Protein AF-A3P2U4-F1 (afdb_monomer_lite)

Radius of gyration: 38.47 Å; chains: 1; bounding box: 101×110×102 Å

Organism: Burkholderia pseudomallei (strain 1106a) (NCBI:txid357348)

Secondary structure (DSSP, 8-state):
----HHHHHHHHHHHHHHHHHTT--HHHHHHHHHHHHHHHT-SS-HHHHHHTT--STTSTT--HHHHHHHHHHHHHSS-HHHHHHHHTS-HHHHHHTTSTT--HHHHHHHHHHH---SHHHHHHHHHTT-STTSTT--HHHHHHHHHHHHHHHHHHH--EEHHHHHHHHHHHHHHHHTSBTEEEEEE-HHHHTT-SEESSEEEEEEES-HHHHHHHHHT-TTEEEEEE--TTEEEEEETTS-EEEEEEE-GGGHHHHHHHHH--HHHHHHHHHHHHTTTEEEETTEEEETTEEEE-SSHHHHHHHTT-PPPPGGG-SSSSHHHHHHHT----B--TTT--EES-B--TTTT-SS-HHHHHHHHHHTT-SEE-B-PBBS-SS-TTPBPHHHHHHHHHHHHHHHTT-TT-B--B--EEEB-TTS-BSS-HHHHTT-S--EEE--S-TTS-HHHHHHHHHHHHTSTT--EE-STT--BTTTBPPP---HHHHHHHHHHHT-EEEEE--TTT-BS-HHHHHHHHHHT--EEEE--BSSTTGGGTHHHHHHHHTTTT-BTTTTHHHHHHHHHHHHH-SS--------------------------------------------------------------------------------------------------------------------------------------------HHHHHHHHHHHHHHHHHHHHHHTT--

InterPro domains:
  IPR002008 DNA polymerase family X, beta-like [PR00870] (61-78)
  IPR002008 DNA polymerase family X, beta-like [PR00870] (187-206)
  IPR002054 DNA-directed DNA polymerase X [SM00483] (3-317)
  IPR002054 DNA-directed DNA polymerase X [cd00141] (6-316)
  IPR003141 Polymerase/histidinol phosphatase, N-terminal [SM00481] (341-420)
  IPR003583 Helix-hairpin-helix DNA-binding motif, class 1 [SM00278] (54-73)
  IPR003583 Helix-hairpin-helix DNA-binding motif, class 1 [SM00278] (94-113)
  IPR003583 Helix-hairpin-helix DNA-binding motif, class 1 [SM00278] (129-148)
  IPR010996 Crossover junction endonuclease MUS81-like, HHH domain [PF14716] (4-79)
  IPR016195 Polymerase/histidinol phosphatase-like [SSF89550] (340-549)
  IPR027421 DNA polymerase lambda lyase domain superfamily [G3DSA:1.10.150.110] (2-87)
  IPR027421 DNA polymerase lambda lyase domain superfamily [SSF47802] (2-81)
  IPR029398 DNA polymerase beta, thumb domain [PF14791] (257-317)
  IPR037160 DNA polymerase, thumb domain superfamily [G3DSA:3.30.210.10] (264-328)
  IPR043519 Nucleotidyltransferase superfamily [G3DSA:3.30.460.10] (159-263)
  IPR043519 Nucleotidyltransferase superfamily [SSF81301] (160-317)
  IPR047967 PolX, PHP domain [cd07436] (335-549)
  IPR050243 Probable phosphatase PHP [PTHR36928] (9-551)
  IPR060101 SAM-like helix-hairpin-helix tandem [PF14520] (95-149)

Structure (mmCIF, N/CA/C/O backbone):
data_AF-A3P2U4-F1
#
_entry.id   AF-A3P2U4-F1
#
loop_
_atom_site.group_PDB
_atom_site.id
_atom_site.type_symbol
_atom_site.label_atom_id
_atom_site.label_alt_id
_atom_site.label_comp_id
_atom_site.label_asym_id
_atom_site.label_entity_id
_atom_site.label_seq_id
_atom_site.pdbx_PDB_ins_code
_atom_site.Cartn_x
_atom_site.Cartn_y
_atom_site.Cartn_z
_atom_site.occupancy
_atom_site.B_iso_or_equiv
_atom_site.auth_seq_id
_atom_site.auth_comp_id
_atom_site.auth_asym_id
_atom_site.auth_atom_id
_atom_site.pdbx_PDB_model_num
ATOM 1 N N . MET A 1 1 ? -26.777 3.943 27.561 1.00 44.91 1 MET A N 1
ATOM 2 C CA . MET A 1 1 ? -26.097 5.259 27.546 1.00 44.91 1 MET A CA 1
ATOM 3 C C . MET A 1 1 ? -27.103 6.303 28.001 1.00 44.91 1 MET A C 1
ATOM 5 O O . MET A 1 1 ? -28.281 6.079 27.733 1.00 44.91 1 MET A O 1
ATOM 9 N N . PRO A 1 2 ? -26.697 7.392 28.675 1.00 57.34 2 PRO A N 1
ATOM 10 C CA . PRO A 1 2 ? -27.562 8.563 28.804 1.00 57.34 2 PRO A CA 1
ATOM 11 C C . PRO A 1 2 ? -27.888 9.107 27.405 1.00 57.34 2 PRO A C 1
ATOM 13 O O . PRO A 1 2 ? -27.057 9.013 26.499 1.00 57.34 2 PRO A O 1
ATOM 16 N N . ILE A 1 3 ? -29.100 9.629 27.227 1.00 73.00 3 ILE A N 1
ATOM 17 C CA . ILE A 1 3 ? -29.569 10.219 25.971 1.00 73.00 3 ILE A CA 1
ATOM 18 C C . ILE A 1 3 ? -30.228 11.560 26.295 1.00 73.00 3 ILE A C 1
ATOM 20 O O . ILE A 1 3 ? -30.970 11.668 27.272 1.00 73.00 3 ILE A O 1
ATOM 24 N N . HIS A 1 4 ? -29.927 12.581 25.503 1.00 82.31 4 HIS A N 1
ATOM 25 C CA . HIS A 1 4 ? -30.213 13.974 25.827 1.00 82.31 4 HIS A CA 1
ATOM 26 C C . HIS A 1 4 ? -31.347 14.523 24.958 1.00 82.31 4 HIS A C 1
ATOM 28 O O . HIS A 1 4 ? -31.702 13.968 23.916 1.00 82.31 4 HIS A O 1
ATOM 34 N N . ASN A 1 5 ? -31.876 15.690 25.331 1.00 80.81 5 ASN A N 1
ATOM 35 C CA . ASN A 1 5 ? -32.897 16.389 24.542 1.00 80.81 5 ASN A CA 1
ATOM 36 C C . ASN A 1 5 ? -32.447 16.654 23.091 1.00 80.81 5 ASN A C 1
ATOM 38 O O . ASN A 1 5 ? -33.261 16.563 22.175 1.00 80.81 5 ASN A O 1
ATOM 42 N N . ALA A 1 6 ? -31.153 16.896 22.855 1.00 77.44 6 ALA A N 1
ATOM 43 C CA . ALA A 1 6 ? -30.597 17.030 21.507 1.00 77.44 6 ALA A CA 1
ATOM 44 C C . ALA A 1 6 ? -30.759 15.748 20.662 1.00 77.44 6 ALA A C 1
ATOM 46 O O . ALA A 1 6 ? -31.138 15.832 19.494 1.00 77.44 6 ALA A O 1
ATOM 47 N N . ASP A 1 7 ? -30.553 14.571 21.260 1.00 80.75 7 ASP A N 1
ATOM 48 C CA . ASP A 1 7 ? -30.656 13.271 20.585 1.00 80.75 7 ASP A CA 1
ATOM 49 C C . ASP A 1 7 ? -32.118 12.958 20.216 1.00 80.75 7 ASP A C 1
ATOM 51 O O . ASP A 1 7 ? -32.428 12.611 19.072 1.00 80.75 7 ASP A O 1
ATOM 55 N N . PHE A 1 8 ? -33.047 13.179 21.156 1.00 85.31 8 PHE A N 1
ATOM 56 C CA . PHE A 1 8 ? -34.491 13.079 20.905 1.00 85.31 8 PHE A CA 1
ATOM 57 C C . PHE A 1 8 ? -34.956 14.045 19.800 1.00 85.31 8 PHE A C 1
ATOM 59 O O . PHE A 1 8 ? -35.723 13.656 18.913 1.00 85.31 8 PHE A O 1
ATOM 66 N N . ALA A 1 9 ? -34.485 15.298 19.830 1.00 83.25 9 ALA A N 1
ATOM 67 C CA . ALA A 1 9 ? -34.811 16.303 18.822 1.00 83.25 9 ALA A CA 1
ATOM 68 C C . ALA A 1 9 ? -34.273 15.921 17.435 1.00 83.25 9 ALA A C 1
ATOM 70 O O . ALA A 1 9 ? -35.004 16.056 16.453 1.00 83.25 9 ALA A O 1
ATOM 71 N N . ALA A 1 10 ? -33.045 15.399 17.348 1.00 81.69 10 ALA A N 1
ATOM 72 C CA . ALA A 1 10 ? -32.443 14.947 16.096 1.00 81.69 10 ALA A CA 1
ATOM 73 C C . ALA A 1 10 ? -33.241 13.797 15.457 1.00 81.69 10 ALA A C 1
ATOM 75 O O . ALA A 1 10 ? -33.581 13.870 14.274 1.00 81.69 10 ALA A O 1
ATOM 76 N N . VAL A 1 11 ? -33.629 12.784 16.243 1.00 86.44 11 VAL A N 1
ATOM 77 C CA . VAL A 1 11 ? -34.464 11.668 15.759 1.00 86.44 11 VAL A CA 1
ATOM 78 C C . VAL A 1 11 ? -35.820 12.167 15.243 1.00 86.44 11 VAL A C 1
ATOM 80 O O . VAL A 1 11 ? -36.269 11.747 14.176 1.00 86.44 11 VAL A O 1
ATOM 83 N N . PHE A 1 12 ? -36.484 13.082 15.957 1.00 92.00 12 PHE A N 1
ATOM 84 C CA . PHE A 1 12 ? -37.778 13.622 15.521 1.00 92.00 12 PHE A CA 1
ATOM 85 C C . PHE A 1 12 ? -37.670 14.579 14.322 1.00 92.00 12 PHE A C 1
ATOM 87 O O . PHE A 1 12 ? -38.574 14.588 13.484 1.00 92.00 12 PHE A O 1
ATOM 94 N N . ALA A 1 13 ? -36.578 15.337 14.195 1.00 86.06 13 ALA A N 1
ATOM 95 C CA . ALA A 1 13 ? -36.306 16.161 13.020 1.00 86.06 13 ALA A CA 1
ATOM 96 C C . ALA A 1 13 ? -36.114 15.290 11.767 1.00 86.06 13 ALA A C 1
ATOM 98 O O . ALA A 1 13 ? -36.787 15.512 10.761 1.00 86.06 13 ALA A O 1
ATOM 99 N N . GLU A 1 14 ? -35.293 14.239 11.858 1.00 86.81 14 GLU A N 1
ATOM 100 C CA . GLU A 1 14 ? -35.061 13.310 10.749 1.00 86.81 14 GLU A CA 1
ATOM 101 C C . GLU A 1 14 ? -36.350 12.586 10.327 1.00 86.81 14 GLU A C 1
ATOM 103 O O . GLU A 1 14 ? -36.652 12.516 9.138 1.00 86.81 14 GLU A O 1
ATOM 108 N N . ILE A 1 15 ? -37.170 12.113 11.276 1.00 91.00 15 ILE A N 1
ATOM 109 C CA . ILE A 1 15 ? -38.484 11.521 10.962 1.00 91.00 15 ILE A CA 1
ATOM 110 C C . ILE A 1 15 ? -39.357 12.508 10.177 1.00 91.00 15 ILE A C 1
ATOM 112 O O . ILE A 1 15 ? -40.038 12.104 9.234 1.00 91.00 15 ILE A O 1
ATOM 116 N N . ALA A 1 16 ? -39.347 13.794 10.536 1.00 89.00 16 ALA A N 1
ATOM 117 C CA . ALA A 1 16 ? -40.123 14.801 9.823 1.00 89.00 16 ALA A CA 1
ATOM 118 C C . ALA A 1 16 ? -39.610 15.045 8.394 1.00 89.00 16 ALA A C 1
ATOM 120 O O . ALA A 1 16 ? -40.418 15.210 7.479 1.00 89.00 16 ALA A O 1
ATOM 121 N N . ASP A 1 17 ? -38.292 15.037 8.200 1.00 86.06 17 ASP A N 1
ATOM 122 C CA . ASP A 1 17 ? -37.653 15.229 6.897 1.00 86.06 17 ASP A CA 1
ATOM 123 C C . ASP A 1 17 ? -37.867 14.020 5.971 1.00 86.06 17 ASP A C 1
ATOM 125 O O . ASP A 1 17 ? -38.265 14.197 4.818 1.00 86.06 17 ASP A O 1
ATOM 129 N N . LEU A 1 18 ? -37.727 12.791 6.482 1.00 88.81 18 LEU A N 1
ATOM 130 C CA . LEU A 1 18 ? -38.033 11.556 5.744 1.00 88.81 18 LEU A CA 1
ATOM 131 C C . LEU A 1 18 ? -39.522 11.490 5.344 1.00 88.81 18 LEU A C 1
ATOM 133 O O . LEU A 1 18 ? -39.847 11.130 4.211 1.00 88.81 18 LEU A O 1
ATOM 137 N N . LEU A 1 19 ? -40.435 11.894 6.239 1.00 89.62 19 LEU A N 1
ATOM 138 C CA . LEU A 1 19 ? -41.869 12.005 5.936 1.00 89.62 19 LEU A CA 1
ATOM 139 C C . LEU A 1 19 ? -42.169 13.092 4.888 1.00 89.62 19 LEU A C 1
ATOM 141 O O . LEU A 1 19 ? -43.082 12.916 4.081 1.00 89.62 19 LEU A O 1
ATOM 145 N N . GLU A 1 20 ? -41.428 14.204 4.872 1.00 88.38 20 GLU A N 1
ATOM 146 C CA . GLU A 1 20 ? -41.602 15.257 3.863 1.00 88.38 20 GLU A CA 1
ATOM 147 C C . GLU A 1 20 ? -41.065 14.830 2.482 1.00 88.38 20 GLU A C 1
ATOM 149 O O . GLU A 1 20 ? -41.707 15.139 1.473 1.00 88.38 20 GLU A O 1
ATOM 154 N N . ILE A 1 21 ? -39.978 14.041 2.424 1.00 85.31 21 ILE A N 1
ATOM 155 C CA . ILE A 1 21 ? -39.506 13.392 1.184 1.00 85.31 21 ILE A CA 1
ATOM 156 C C . ILE A 1 21 ? -40.556 12.413 0.645 1.00 85.31 21 ILE A C 1
ATOM 158 O O . ILE A 1 21 ? -40.897 12.481 -0.532 1.00 85.31 21 ILE A O 1
ATOM 162 N N . GLN A 1 22 ? -41.145 11.565 1.494 1.00 84.94 22 GLN A N 1
ATOM 163 C CA . GLN A 1 22 ? -42.222 10.649 1.084 1.00 84.94 22 GLN A CA 1
ATOM 164 C C . GLN A 1 22 ? -43.536 11.355 0.690 1.00 84.94 22 GLN A C 1
ATOM 166 O O . GLN A 1 22 ? -44.492 10.694 0.287 1.00 84.94 22 GLN A O 1
ATOM 171 N N . GLY A 1 23 ? -43.635 12.683 0.832 1.00 83.94 23 GLY A N 1
ATOM 172 C CA . GLY A 1 23 ? -44.876 13.415 0.574 1.00 83.94 23 GLY A CA 1
ATOM 173 C C . GLY A 1 23 ? -46.006 13.072 1.548 1.00 83.94 23 GLY A C 1
ATOM 174 O O . GLY A 1 23 ? -47.178 13.232 1.206 1.00 83.94 23 GLY A O 1
ATOM 175 N N . ALA A 1 24 ? -45.667 12.592 2.747 1.00 87.56 24 ALA A N 1
ATOM 176 C CA . ALA A 1 24 ? -46.636 12.206 3.760 1.00 87.56 24 ALA A CA 1
ATOM 177 C C . ALA A 1 24 ? -47.455 13.408 4.269 1.00 87.56 24 ALA A C 1
ATOM 179 O O . ALA A 1 24 ? -47.116 14.574 4.064 1.00 87.56 24 ALA A O 1
ATOM 180 N N . ASN A 1 25 ? -48.552 13.110 4.972 1.00 89.25 25 ASN A N 1
ATOM 181 C CA . ASN A 1 25 ? -49.531 14.104 5.414 1.00 89.25 25 ASN A CA 1
ATOM 182 C C . ASN A 1 25 ? -48.871 15.334 6.104 1.00 89.25 25 ASN A C 1
ATOM 184 O O . ASN A 1 25 ? -48.217 15.169 7.142 1.00 89.25 25 ASN A O 1
ATOM 188 N N . PRO A 1 26 ? -49.089 16.575 5.610 1.00 87.75 26 PRO A N 1
ATOM 189 C CA . PRO A 1 26 ? -48.440 17.776 6.145 1.00 87.75 26 PRO A CA 1
ATOM 190 C C . PRO A 1 26 ? -48.719 18.079 7.623 1.00 87.75 26 PRO A C 1
ATOM 192 O O . PRO A 1 26 ? -47.929 18.768 8.267 1.00 87.75 26 PRO A O 1
ATOM 195 N N . PHE A 1 27 ? -49.827 17.603 8.199 1.00 88.81 27 PHE A N 1
ATOM 196 C CA . PHE A 1 27 ? -50.072 17.717 9.641 1.00 88.81 27 PHE A CA 1
ATOM 197 C C . PHE A 1 27 ? -49.135 16.800 10.441 1.00 88.81 27 PHE A C 1
ATOM 199 O O . PHE A 1 27 ? -48.586 17.238 11.449 1.00 88.81 27 PHE A O 1
ATOM 206 N N . ARG A 1 28 ? -48.855 15.585 9.948 1.00 89.38 28 ARG A N 1
ATOM 207 C CA . ARG A 1 28 ? -47.898 14.651 10.565 1.00 89.38 28 ARG A CA 1
ATOM 208 C C . ARG A 1 28 ? -46.463 15.184 10.483 1.00 89.38 28 ARG A C 1
ATOM 210 O O . ARG A 1 28 ? -45.780 15.203 11.499 1.00 89.38 28 ARG A O 1
ATOM 217 N N . VAL A 1 29 ? -46.037 15.707 9.327 1.00 90.25 29 VAL A N 1
ATOM 218 C CA . VAL A 1 29 ? -44.721 16.371 9.171 1.00 90.25 29 VAL A CA 1
ATOM 219 C C . VAL A 1 29 ? -44.572 17.544 10.152 1.00 90.25 29 VAL A C 1
ATOM 221 O O . VAL A 1 29 ? -43.563 17.655 10.849 1.00 90.25 29 VAL A O 1
ATOM 224 N N . ARG A 1 30 ? -45.599 18.402 10.263 1.00 89.62 30 ARG A N 1
ATOM 225 C CA . ARG A 1 30 ? -45.603 19.531 11.212 1.00 89.62 30 ARG A CA 1
ATOM 226 C C . ARG A 1 30 ? -45.578 19.080 12.673 1.00 89.62 30 ARG A C 1
ATOM 228 O O . ARG A 1 30 ? -44.900 19.729 13.461 1.00 89.62 30 ARG A O 1
ATOM 235 N N . ALA A 1 31 ? -46.248 17.981 13.029 1.00 90.75 31 ALA A N 1
ATOM 236 C CA . ALA A 1 31 ? -46.205 17.429 14.382 1.00 90.75 31 ALA A CA 1
ATOM 237 C C . ALA A 1 31 ? -44.774 17.031 14.786 1.00 90.75 31 ALA A C 1
ATOM 239 O O . ALA A 1 31 ? -44.287 17.517 15.803 1.00 90.75 31 ALA A O 1
ATOM 240 N N . TYR A 1 32 ? -44.062 16.254 13.959 1.00 92.19 32 TYR A N 1
ATOM 241 C CA . TYR A 1 32 ? -42.676 15.861 14.255 1.00 92.19 32 TYR A CA 1
ATOM 242 C C . TYR A 1 32 ? -41.703 17.058 14.257 1.00 92.19 32 TYR A C 1
ATOM 244 O O . TYR A 1 32 ? -40.904 17.171 15.185 1.00 92.19 32 TYR A O 1
ATOM 252 N N . ARG A 1 33 ? -41.814 18.022 13.319 1.00 90.88 33 ARG A N 1
ATOM 253 C CA . ARG A 1 33 ? -40.981 19.250 13.362 1.00 90.88 33 ARG A CA 1
ATOM 254 C C . ARG A 1 33 ? -41.261 20.133 14.582 1.00 90.88 33 ARG A C 1
ATOM 256 O O . ARG A 1 33 ? -40.334 20.737 15.117 1.00 90.88 33 ARG A O 1
ATOM 263 N N . ASN A 1 34 ? -42.515 20.239 15.019 1.00 88.50 34 ASN A N 1
ATOM 264 C CA . ASN A 1 34 ? -42.857 21.008 16.216 1.00 88.50 34 ASN A CA 1
ATOM 265 C C . ASN A 1 34 ? -42.362 20.304 17.480 1.00 88.50 34 ASN A C 1
ATOM 267 O O . ASN A 1 34 ? -41.728 20.956 18.302 1.00 88.50 34 ASN A O 1
ATOM 271 N N . ALA A 1 35 ? -42.552 18.987 17.584 1.00 90.38 35 ALA A N 1
ATOM 272 C CA . ALA A 1 35 ? -42.031 18.186 18.682 1.00 90.38 35 ALA A CA 1
ATOM 273 C C . ALA A 1 35 ? -40.502 18.305 18.796 1.00 90.38 35 ALA A C 1
ATOM 275 O O . ALA A 1 35 ? -40.004 18.635 19.867 1.00 90.38 35 ALA A O 1
ATOM 276 N N . ALA A 1 36 ? -39.764 18.146 17.689 1.00 88.25 36 ALA A N 1
ATOM 277 C CA . ALA A 1 36 ? -38.311 18.327 17.655 1.00 88.25 36 ALA A CA 1
ATOM 278 C C . ALA A 1 36 ? -37.873 19.719 18.149 1.00 88.25 36 ALA A C 1
ATOM 280 O O . ALA A 1 36 ? -36.938 19.823 18.942 1.00 88.25 36 ALA A O 1
ATOM 281 N N . ARG A 1 37 ? -38.577 20.788 17.741 1.00 83.94 37 ARG A N 1
ATOM 282 C CA . ARG A 1 37 ? -38.296 22.157 18.205 1.00 83.94 37 ARG A CA 1
ATOM 283 C C . ARG A 1 37 ? -38.580 22.331 19.698 1.00 83.94 37 ARG A C 1
ATOM 285 O O . ARG A 1 37 ? -37.756 22.911 20.396 1.00 83.94 37 ARG A O 1
ATOM 292 N N . THR A 1 38 ? -39.721 21.838 20.184 1.00 86.25 38 THR A N 1
ATOM 293 C CA . THR A 1 38 ? -40.093 21.948 21.602 1.00 86.25 38 THR A CA 1
ATOM 294 C C . THR A 1 38 ? -39.109 21.187 22.484 1.00 86.25 38 THR A C 1
ATOM 296 O O . THR A 1 38 ? -38.658 21.727 23.484 1.00 86.25 38 THR A O 1
ATOM 299 N N . ILE A 1 39 ? -38.722 19.973 22.080 1.00 87.12 39 ILE A N 1
ATOM 300 C CA . ILE A 1 39 ? -37.726 19.141 22.768 1.00 87.12 39 ILE A CA 1
ATOM 301 C C . ILE A 1 39 ? -36.353 19.826 22.787 1.00 87.12 39 ILE A C 1
ATOM 303 O O . ILE A 1 39 ? -35.752 19.950 23.849 1.00 87.12 39 ILE A O 1
ATOM 307 N N . GLY A 1 40 ? -35.871 20.311 21.637 1.00 79.31 40 GLY A N 1
ATOM 308 C CA . GLY A 1 40 ? -34.565 20.974 21.535 1.00 79.31 40 GLY A CA 1
ATOM 309 C C . GLY A 1 40 ? -34.467 22.289 22.319 1.00 79.31 40 GLY A C 1
ATOM 310 O O . GLY A 1 40 ? -33.373 22.679 22.712 1.00 79.31 40 GLY A O 1
ATOM 311 N N . GLY A 1 41 ? -35.600 22.953 22.577 1.00 73.75 41 GLY A N 1
ATOM 312 C CA . GLY A 1 41 ? -35.694 24.132 23.444 1.00 73.75 41 GLY A CA 1
ATOM 313 C C . GLY A 1 41 ? -36.058 23.837 24.907 1.00 73.75 41 GLY A C 1
ATOM 314 O O . GLY A 1 41 ? -36.237 24.779 25.678 1.00 73.75 41 GLY A O 1
ATOM 315 N N . LEU A 1 42 ? -36.216 22.569 25.308 1.00 82.19 42 LEU A N 1
ATOM 316 C CA . LEU A 1 42 ? -36.685 22.212 26.647 1.00 82.19 42 LEU A CA 1
ATOM 317 C C . LEU A 1 42 ? -35.519 22.128 27.643 1.00 82.19 42 LEU A C 1
ATOM 319 O O . LEU A 1 42 ? -34.679 21.238 27.550 1.00 82.19 42 LEU A O 1
ATOM 323 N N . GLY A 1 43 ? -35.521 22.992 28.661 1.00 70.94 43 GLY A N 1
ATOM 324 C CA . GLY A 1 43 ? -34.542 22.968 29.763 1.00 70.94 43 GLY A CA 1
ATOM 325 C C . GLY A 1 43 ? -34.740 21.854 30.808 1.00 70.94 43 GLY A C 1
ATOM 326 O O . GLY A 1 43 ? -34.009 21.804 31.790 1.00 70.94 43 GLY A O 1
ATOM 327 N N . ARG A 1 44 ? -35.738 20.974 30.632 1.00 78.81 44 ARG A N 1
ATOM 328 C CA . ARG A 1 44 ? -35.981 19.779 31.462 1.00 78.81 44 ARG A CA 1
ATOM 329 C C . ARG A 1 44 ? -35.502 18.539 30.712 1.00 78.81 44 ARG A C 1
ATOM 331 O O . ARG A 1 44 ? -35.990 18.286 29.614 1.00 78.81 44 ARG A O 1
ATOM 338 N N . ASP A 1 45 ? -34.611 17.757 31.311 1.00 82.44 45 ASP A N 1
ATOM 339 C CA . ASP A 1 45 ? -34.108 16.503 30.737 1.00 82.44 45 ASP A CA 1
ATOM 340 C C . ASP A 1 45 ? -35.235 15.457 30.586 1.00 82.44 45 ASP A C 1
ATOM 342 O O . ASP A 1 45 ? -35.870 15.051 31.563 1.00 82.44 45 ASP A O 1
ATOM 346 N N . ILE A 1 46 ? -35.501 15.030 29.348 1.00 85.19 46 ILE A N 1
ATOM 347 C CA . ILE A 1 46 ? -36.540 14.044 29.018 1.00 85.19 46 ILE A CA 1
ATOM 348 C C . ILE A 1 46 ? -36.096 12.616 29.355 1.00 85.19 46 ILE A C 1
ATOM 350 O O . ILE A 1 46 ? -36.929 11.811 29.774 1.00 85.19 46 ILE A O 1
ATOM 354 N N . GLY A 1 47 ? -34.806 12.297 29.229 1.00 83.00 47 GLY A N 1
ATOM 355 C CA . GLY A 1 47 ? -34.254 10.998 29.612 1.00 83.00 47 GLY A CA 1
ATOM 356 C C . GLY A 1 47 ? -34.413 10.754 31.113 1.00 83.00 47 GLY A C 1
ATOM 357 O O . GLY A 1 47 ? -34.906 9.700 31.518 1.00 83.00 47 GLY A O 1
ATOM 358 N N . ALA A 1 48 ? -34.116 11.766 31.931 1.00 82.44 48 ALA A N 1
ATOM 359 C CA . ALA A 1 48 ? -34.330 11.743 33.377 1.00 82.44 48 ALA A CA 1
ATOM 360 C C . ALA A 1 48 ? -35.821 11.630 33.753 1.00 82.44 48 ALA A C 1
ATOM 362 O O . ALA A 1 48 ? -36.167 10.868 34.657 1.00 82.44 48 ALA A O 1
ATOM 363 N N . LEU A 1 49 ? -36.723 12.333 33.052 1.00 84.44 49 LEU A N 1
ATOM 364 C CA . LEU A 1 49 ? -38.172 12.213 33.281 1.00 84.44 49 LEU A CA 1
ATOM 365 C C . LEU A 1 49 ? -38.697 10.805 32.956 1.00 84.44 49 LEU A C 1
ATOM 367 O O . LEU A 1 49 ? -39.493 10.267 33.728 1.00 84.44 49 LEU A O 1
ATOM 371 N N . ILE A 1 50 ? -38.227 10.198 31.859 1.00 86.38 50 ILE A N 1
ATOM 372 C CA . ILE A 1 50 ? -38.576 8.824 31.466 1.00 86.38 50 ILE A CA 1
ATOM 373 C C . ILE A 1 50 ? -38.017 7.812 32.475 1.00 86.38 50 ILE A C 1
ATOM 375 O O . ILE A 1 50 ? -38.758 6.937 32.921 1.00 86.38 50 ILE A O 1
ATOM 379 N N . ALA A 1 51 ? -36.751 7.950 32.881 1.00 83.06 51 ALA A N 1
ATOM 380 C CA . ALA A 1 51 ? -36.120 7.079 33.875 1.00 83.06 51 ALA A CA 1
ATOM 381 C C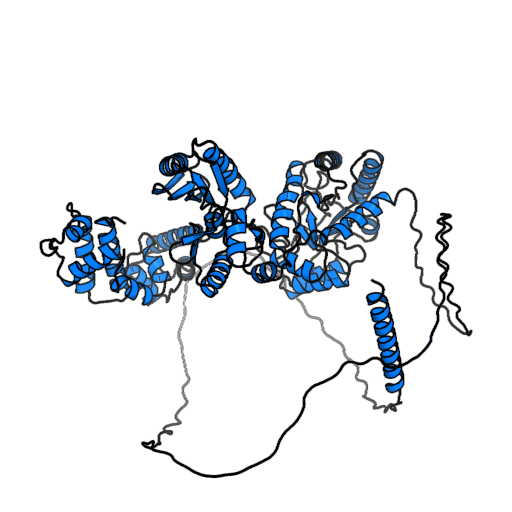 . ALA A 1 51 ? -36.805 7.161 35.253 1.00 83.06 51 ALA A C 1
ATOM 383 O O . ALA A 1 51 ? -36.938 6.150 35.938 1.00 83.06 51 ALA A O 1
ATOM 384 N N . ALA A 1 52 ? -37.303 8.341 35.633 1.00 82.56 52 ALA A N 1
ATOM 385 C CA . ALA A 1 52 ? -38.087 8.557 36.849 1.00 82.56 52 ALA A CA 1
ATOM 386 C C . ALA A 1 52 ? -39.579 8.168 36.717 1.00 82.56 52 ALA A C 1
ATOM 388 O O . ALA A 1 52 ? -40.365 8.484 37.611 1.00 82.56 52 ALA A O 1
ATOM 389 N N . GLY A 1 53 ? -39.997 7.546 35.606 1.00 80.69 53 GLY A N 1
ATOM 390 C CA . GLY A 1 53 ? -41.377 7.098 35.379 1.00 80.69 53 GLY A CA 1
ATOM 391 C C . GLY A 1 53 ? -42.423 8.218 35.291 1.00 80.69 53 GLY A C 1
ATOM 392 O O . GLY A 1 53 ? -43.619 7.948 35.399 1.00 80.69 53 GLY A O 1
ATOM 393 N N . ARG A 1 54 ? -42.004 9.478 35.119 1.00 81.75 54 ARG A N 1
ATOM 394 C CA . ARG A 1 54 ? -42.907 10.640 35.093 1.00 81.75 54 ARG A CA 1
ATOM 395 C C . ARG A 1 54 ? -43.610 10.763 33.741 1.00 81.75 54 ARG A C 1
ATOM 397 O O . ARG A 1 54 ? -43.115 10.282 32.719 1.00 81.75 54 ARG A O 1
ATOM 404 N N . SER A 1 55 ? -44.770 11.425 33.725 1.00 79.12 55 SER A N 1
ATOM 405 C CA . SER A 1 55 ? -45.443 11.688 32.454 1.00 79.12 55 SER A CA 1
ATOM 406 C C . SER A 1 55 ? -44.711 12.741 31.613 1.00 79.12 55 SER A C 1
ATOM 408 O O . SER A 1 55 ? -43.951 13.569 32.120 1.00 79.12 55 SER A O 1
ATOM 410 N N . LEU A 1 56 ? -44.957 12.669 30.306 1.00 84.75 56 LEU A N 1
ATOM 411 C CA . LEU A 1 56 ? -44.503 13.606 29.281 1.00 84.75 56 LEU A CA 1
ATOM 412 C C . LEU A 1 56 ? -45.667 14.442 28.717 1.00 84.75 56 LEU A C 1
ATOM 414 O O . LEU A 1 56 ? -45.426 15.303 27.878 1.00 84.75 56 LEU A O 1
ATOM 418 N N . ASP A 1 57 ? -46.904 14.199 29.169 1.00 76.94 57 ASP A N 1
ATOM 419 C CA . ASP A 1 57 ? -48.119 14.837 28.633 1.00 76.94 57 ASP A CA 1
ATOM 420 C C . ASP A 1 57 ? -48.160 16.356 28.911 1.00 76.94 57 ASP A C 1
ATOM 422 O O . ASP A 1 57 ? -48.773 17.110 28.158 1.00 76.94 57 ASP A O 1
ATOM 426 N N . ASP A 1 58 ? -47.438 16.819 29.941 1.00 78.81 58 ASP A N 1
ATOM 427 C CA . ASP A 1 58 ? -47.239 18.243 30.258 1.00 78.81 58 ASP A CA 1
ATOM 428 C C . ASP A 1 58 ? -46.346 18.978 29.236 1.00 78.81 58 ASP A C 1
ATOM 430 O O . ASP A 1 58 ? -46.219 20.204 29.291 1.00 78.81 58 ASP A O 1
ATOM 434 N N . ILE A 1 59 ? -45.645 18.259 28.346 1.00 83.12 59 ILE A N 1
ATOM 435 C CA . ILE A 1 59 ? -44.714 18.863 27.386 1.00 83.12 59 ILE A CA 1
ATOM 436 C C . ILE A 1 59 ? -45.512 19.346 26.163 1.00 83.12 59 ILE A C 1
ATOM 438 O O . ILE A 1 59 ? -46.097 18.524 25.449 1.00 83.12 59 ILE A O 1
ATOM 442 N N . PRO A 1 60 ? -45.512 20.659 25.844 1.00 79.69 60 PRO A N 1
ATOM 443 C CA . PRO A 1 60 ? -46.274 21.183 24.717 1.00 79.69 60 PRO A CA 1
ATOM 444 C C . PRO A 1 60 ? -45.969 20.437 23.414 1.00 79.69 60 PRO A C 1
ATOM 446 O O . PRO A 1 60 ? -44.832 20.066 23.134 1.00 79.69 60 PRO A O 1
ATOM 449 N N . THR A 1 61 ? -46.987 20.232 22.577 1.00 81.06 61 THR A N 1
ATOM 450 C CA . THR A 1 61 ? -46.908 19.494 21.297 1.00 81.06 61 THR A CA 1
ATOM 451 C C . THR A 1 61 ? -46.586 17.988 21.381 1.00 81.06 61 THR A C 1
ATOM 453 O O . THR A 1 61 ? -46.635 17.325 20.345 1.00 81.06 61 THR A O 1
ATOM 456 N N . ILE A 1 62 ? -46.336 17.411 22.566 1.00 87.88 62 ILE A N 1
ATOM 457 C CA . ILE A 1 62 ? -46.059 15.975 22.747 1.00 87.88 62 ILE A CA 1
ATOM 458 C C . ILE A 1 62 ? -47.330 15.230 23.182 1.00 87.88 62 ILE A C 1
ATOM 460 O O . ILE A 1 62 ? -47.626 15.090 24.361 1.00 87.88 62 ILE A O 1
ATOM 464 N N . GLY A 1 63 ? -48.091 14.717 22.212 1.00 86.25 63 GLY A N 1
ATOM 465 C CA . GLY A 1 63 ? -49.191 13.782 22.489 1.00 86.25 63 GLY A CA 1
ATOM 466 C C . GLY A 1 63 ? -48.705 12.352 22.768 1.00 86.25 63 GLY A C 1
ATOM 467 O O . GLY A 1 63 ? -47.564 12.005 22.457 1.00 86.25 63 GLY A O 1
ATOM 468 N N . ALA A 1 64 ? -49.595 11.487 23.268 1.00 85.00 64 ALA A N 1
ATOM 469 C CA . ALA A 1 64 ? -49.286 10.106 23.669 1.00 85.00 64 ALA A CA 1
ATOM 470 C C . ALA A 1 64 ? -48.515 9.272 22.614 1.00 85.00 64 ALA A C 1
ATOM 472 O O . ALA A 1 64 ? -47.592 8.538 22.965 1.00 85.00 64 ALA A O 1
ATOM 473 N N . ASP A 1 65 ? -48.828 9.426 21.318 1.00 88.00 65 ASP A N 1
ATOM 474 C CA . ASP A 1 65 ? -48.116 8.765 20.205 1.00 88.00 65 ASP A CA 1
ATOM 475 C C . ASP A 1 65 ? -46.626 9.160 20.119 1.00 88.00 65 ASP A C 1
ATOM 477 O O . ASP A 1 65 ? -45.766 8.329 19.805 1.00 88.00 65 ASP A O 1
ATOM 481 N N . LEU A 1 66 ? -46.311 10.423 20.419 1.00 91.69 66 LEU A N 1
ATOM 482 C CA . LEU A 1 66 ? -44.947 10.951 20.448 1.00 91.69 66 LEU A CA 1
ATOM 483 C C . LEU A 1 66 ? -44.256 10.597 21.768 1.00 91.69 66 LEU A C 1
ATOM 485 O O . LEU A 1 66 ? -43.115 10.143 21.743 1.00 91.69 66 LEU A O 1
ATOM 489 N N . ALA A 1 67 ? -44.959 10.697 22.902 1.00 90.69 67 ALA A N 1
ATOM 490 C CA . ALA A 1 67 ? -44.458 10.254 24.204 1.00 90.69 67 ALA A CA 1
ATOM 491 C C . ALA A 1 67 ? -44.067 8.761 24.201 1.00 90.69 67 ALA A C 1
ATOM 493 O O . ALA A 1 67 ? -43.048 8.383 24.777 1.00 90.69 67 ALA A O 1
ATOM 494 N N . GLY A 1 68 ? -44.826 7.906 23.505 1.00 90.44 68 GLY A N 1
ATOM 495 C CA . GLY A 1 68 ? -44.466 6.502 23.280 1.00 90.44 68 GLY A CA 1
ATOM 496 C C . GLY A 1 68 ? -43.145 6.331 22.519 1.00 90.44 68 GLY A C 1
ATOM 497 O O . GLY A 1 68 ? -42.315 5.511 22.906 1.00 90.44 68 GLY A O 1
ATOM 498 N N . LYS A 1 69 ? -42.896 7.151 21.490 1.00 92.88 69 LYS A N 1
ATOM 499 C CA . LYS A 1 69 ? -41.644 7.105 20.712 1.00 92.88 69 LYS A CA 1
ATOM 500 C C . LYS A 1 69 ? -40.455 7.688 21.466 1.00 92.88 69 LYS A C 1
ATOM 502 O O . LYS A 1 69 ? -39.359 7.168 21.315 1.00 92.88 69 LYS A O 1
ATOM 507 N N . LEU A 1 70 ? -40.655 8.696 22.318 1.00 91.06 70 LEU A N 1
ATOM 508 C CA . LEU A 1 70 ? -39.605 9.172 23.226 1.00 91.06 70 LEU A CA 1
ATOM 509 C C . LEU A 1 70 ? -39.163 8.060 24.188 1.00 91.06 70 LEU A C 1
ATOM 511 O O . LEU A 1 70 ? -37.967 7.872 24.384 1.00 91.06 70 LEU A O 1
ATOM 515 N N . ARG A 1 71 ? -40.094 7.246 24.704 1.00 91.12 71 ARG A N 1
ATOM 516 C CA . ARG A 1 71 ? -39.746 6.056 25.502 1.00 91.12 71 ARG A CA 1
ATOM 517 C C . ARG A 1 71 ? -38.970 5.012 24.679 1.00 91.12 71 ARG A C 1
ATOM 519 O O . ARG A 1 71 ? -37.955 4.522 25.158 1.00 91.12 71 ARG A O 1
ATOM 526 N N . GLU A 1 72 ? -39.360 4.737 23.428 1.00 90.56 72 GLU A N 1
ATOM 527 C CA . GLU A 1 72 ? -38.600 3.829 22.539 1.00 90.56 72 GLU A CA 1
ATOM 528 C C . GLU A 1 72 ? -37.167 4.335 22.261 1.00 90.56 72 GLU A C 1
ATOM 530 O O . GLU A 1 72 ? -36.212 3.553 22.296 1.00 90.56 72 GLU A O 1
ATOM 535 N N . ILE A 1 73 ? -36.998 5.646 22.045 1.00 90.25 73 ILE A N 1
ATOM 536 C CA . ILE A 1 73 ? -35.690 6.282 21.809 1.00 90.25 73 ILE A CA 1
ATOM 537 C C . ILE A 1 73 ? -34.825 6.245 23.072 1.00 90.25 73 ILE A C 1
ATOM 539 O O . ILE A 1 73 ? -33.640 5.940 22.972 1.00 90.25 73 ILE A O 1
ATOM 543 N N . ALA A 1 74 ? -35.404 6.467 24.256 1.00 86.94 74 ALA A N 1
ATOM 544 C CA . ALA A 1 74 ? -34.681 6.387 25.526 1.00 86.94 74 ALA A CA 1
ATOM 545 C C . ALA A 1 74 ? -34.086 4.989 25.779 1.00 86.94 74 ALA A C 1
ATOM 547 O O . ALA A 1 74 ? -32.997 4.873 26.335 1.00 86.94 74 ALA A O 1
ATOM 548 N N . THR A 1 75 ? -34.777 3.926 25.349 1.00 83.81 75 THR A N 1
ATOM 549 C CA . THR A 1 75 ? -34.298 2.541 25.493 1.00 83.81 75 THR A CA 1
ATOM 550 C C . THR A 1 75 ? -33.374 2.094 24.356 1.00 83.81 75 THR A C 1
ATOM 552 O O . THR A 1 75 ? -32.451 1.321 24.601 1.00 83.81 75 THR A O 1
ATOM 555 N N . THR A 1 76 ? -33.608 2.533 23.112 1.00 82.44 76 THR A N 1
ATOM 556 C CA . THR A 1 76 ? -32.965 1.939 21.916 1.00 82.44 76 THR A CA 1
ATOM 557 C C . THR A 1 76 ? -32.088 2.886 21.090 1.00 82.44 76 THR A C 1
ATOM 559 O O . THR A 1 76 ? -31.437 2.438 20.148 1.00 82.44 76 THR A O 1
ATOM 562 N N . GLY A 1 77 ? -32.071 4.187 21.398 1.00 80.31 77 GLY A N 1
ATOM 563 C CA . GLY A 1 77 ? -31.376 5.219 20.613 1.00 80.31 77 GLY A CA 1
ATOM 564 C C . GLY A 1 77 ? -32.026 5.554 19.263 1.00 80.31 77 GLY A C 1
ATOM 565 O O . GLY A 1 77 ? -31.463 6.302 18.470 1.00 80.31 77 GLY A O 1
ATOM 566 N N . THR A 1 78 ? -33.198 4.989 18.968 1.00 83.62 78 THR A N 1
ATOM 567 C CA . THR A 1 78 ? -33.915 5.129 17.692 1.00 83.62 78 THR A CA 1
ATOM 568 C C . THR A 1 78 ? -35.408 4.838 17.906 1.00 83.62 78 THR A C 1
ATOM 570 O O . THR A 1 78 ? -35.851 4.639 19.032 1.00 83.62 78 THR A O 1
ATOM 573 N N . CYS A 1 79 ? -36.216 4.802 16.848 1.00 89.44 79 CYS A N 1
ATOM 574 C CA . CYS A 1 79 ? -37.564 4.243 16.928 1.00 89.44 79 CYS A CA 1
ATOM 575 C C . CYS A 1 79 ? -37.908 3.397 15.697 1.00 89.44 79 CYS A C 1
ATOM 577 O O . CYS A 1 79 ? -37.268 3.494 14.643 1.00 89.44 79 CYS A O 1
ATOM 579 N N . ALA A 1 80 ? -38.924 2.542 15.809 1.00 88.75 80 ALA A N 1
ATOM 580 C CA . ALA A 1 80 ? -39.376 1.669 14.729 1.00 88.75 80 ALA A CA 1
ATOM 581 C C . ALA A 1 80 ? -39.753 2.476 13.475 1.00 88.75 80 ALA A C 1
ATOM 583 O O . ALA A 1 80 ? -39.385 2.096 12.366 1.00 88.75 80 ALA A O 1
ATOM 584 N N . LEU A 1 81 ? -40.387 3.642 13.657 1.00 89.56 81 LEU A N 1
ATOM 585 C CA . LEU A 1 81 ? -40.758 4.541 12.563 1.00 89.56 81 LEU A CA 1
ATOM 586 C C . LEU A 1 81 ? -39.533 5.130 11.839 1.00 89.56 81 LEU A C 1
ATOM 588 O O . LEU A 1 81 ? -39.515 5.140 10.614 1.00 89.56 81 LEU A O 1
ATOM 592 N N . GLN A 1 82 ? -38.496 5.578 12.557 1.00 86.62 82 GLN A N 1
ATOM 593 C CA . GLN A 1 82 ? -37.259 6.093 11.946 1.00 86.62 82 GLN A CA 1
ATOM 594 C C . GLN A 1 82 ? -36.571 5.005 11.106 1.00 86.62 82 GLN A C 1
ATOM 596 O O . GLN A 1 82 ? -36.182 5.248 9.964 1.00 86.62 82 GLN A O 1
ATOM 601 N N . ARG A 1 83 ? -36.480 3.782 11.647 1.00 86.88 83 ARG A N 1
ATOM 602 C CA . ARG A 1 83 ? -35.908 2.613 10.959 1.00 86.88 83 ARG A CA 1
ATOM 603 C C . ARG A 1 83 ? -36.714 2.230 9.712 1.00 86.88 83 ARG A C 1
ATOM 605 O O . ARG A 1 83 ? -36.126 2.030 8.653 1.00 86.88 83 ARG A O 1
ATOM 612 N N . GLN A 1 84 ? -38.043 2.198 9.817 1.00 88.00 84 GLN A N 1
ATOM 613 C CA . GLN A 1 84 ? -38.948 1.927 8.697 1.00 88.00 84 GLN A CA 1
ATOM 614 C C . GLN A 1 84 ? -38.821 2.980 7.586 1.00 88.00 84 GLN A C 1
ATOM 616 O O . GLN A 1 84 ? -38.726 2.620 6.417 1.00 88.00 84 GLN A O 1
ATOM 621 N N . LEU A 1 85 ? -38.789 4.270 7.936 1.00 86.12 85 LEU A N 1
ATOM 622 C CA . LEU A 1 85 ? -38.676 5.363 6.966 1.00 86.12 85 LEU A CA 1
ATOM 623 C C . LEU A 1 85 ? -37.319 5.363 6.247 1.00 86.12 85 LEU A C 1
ATOM 625 O O . LEU A 1 85 ? -37.290 5.522 5.029 1.00 86.12 85 LEU A O 1
ATOM 629 N N . ARG A 1 86 ? -36.216 5.109 6.968 1.00 80.19 86 ARG A N 1
ATOM 630 C CA . ARG A 1 86 ? -34.880 4.919 6.370 1.00 80.19 86 ARG A CA 1
ATOM 631 C C . ARG A 1 86 ? -34.829 3.726 5.410 1.00 80.19 86 ARG A C 1
ATOM 633 O O . ARG A 1 86 ? -34.176 3.817 4.382 1.00 80.19 86 ARG A O 1
ATOM 640 N N . GLY A 1 87 ? -35.511 2.623 5.731 1.00 77.62 87 GLY A N 1
ATOM 641 C CA . GLY A 1 87 ? -35.586 1.439 4.864 1.00 77.62 87 GLY A CA 1
ATOM 642 C C . GLY A 1 87 ? -36.530 1.580 3.661 1.00 77.62 87 GLY A C 1
ATOM 643 O O . GLY A 1 87 ? -36.467 0.767 2.746 1.00 77.62 87 GLY A O 1
ATOM 644 N N . ALA A 1 88 ? -37.396 2.597 3.657 1.00 79.12 88 ALA A N 1
ATOM 645 C CA . ALA A 1 88 ? -38.392 2.856 2.614 1.00 79.12 88 ALA A CA 1
ATOM 646 C C . ALA A 1 88 ? -38.000 3.996 1.650 1.00 79.12 88 ALA A C 1
ATOM 648 O O . ALA A 1 88 ? -38.835 4.449 0.867 1.00 79.12 88 ALA A O 1
ATOM 649 N N . LEU A 1 89 ? -36.757 4.483 1.716 1.00 75.31 89 LEU A N 1
ATOM 650 C CA . LEU A 1 89 ? -36.189 5.478 0.803 1.00 75.31 89 LEU A CA 1
ATOM 651 C C . LEU A 1 89 ? -34.810 5.004 0.307 1.00 75.31 89 LEU A C 1
ATOM 653 O O . LEU A 1 89 ? -34.072 4.399 1.086 1.00 75.31 89 LEU A O 1
ATOM 657 N N . PRO A 1 90 ? -34.417 5.294 -0.950 1.00 74.31 90 PRO A N 1
ATOM 658 C CA . PRO A 1 90 ? -33.055 5.052 -1.417 1.00 74.31 90 PRO A CA 1
ATOM 659 C C . PRO A 1 90 ? -32.029 5.752 -0.518 1.00 74.31 90 PRO A C 1
ATOM 661 O O . PRO A 1 90 ? -32.185 6.929 -0.184 1.00 74.31 90 PRO A O 1
ATOM 664 N N . ALA A 1 91 ? -30.959 5.042 -0.147 1.00 69.69 91 ALA A N 1
ATOM 665 C CA . ALA A 1 91 ? -29.991 5.509 0.851 1.00 69.69 91 ALA A CA 1
ATOM 666 C C . ALA A 1 91 ? -29.384 6.887 0.518 1.00 69.69 91 ALA A C 1
ATOM 668 O O . ALA A 1 91 ? -29.172 7.703 1.415 1.00 69.69 91 ALA A O 1
ATOM 669 N N . ALA A 1 92 ? -29.176 7.194 -0.766 1.00 67.25 92 ALA A N 1
ATOM 670 C CA . ALA A 1 92 ? -28.655 8.489 -1.186 1.00 67.25 92 ALA A CA 1
ATOM 671 C C . ALA A 1 92 ? -29.605 9.663 -0.902 1.00 67.25 92 ALA A C 1
ATOM 673 O O . ALA A 1 92 ? -29.120 10.752 -0.614 1.00 67.25 92 ALA A O 1
ATOM 674 N N . LEU A 1 93 ? -30.933 9.476 -0.911 1.00 74.44 93 LEU A N 1
ATOM 675 C CA . LEU A 1 93 ? -31.863 10.551 -0.531 1.00 74.44 93 LEU A CA 1
ATOM 676 C C . LEU A 1 93 ? -31.712 10.919 0.951 1.00 74.44 93 LEU A C 1
ATOM 678 O O . LEU A 1 93 ? -31.852 12.084 1.320 1.00 74.44 93 LEU A O 1
ATOM 682 N N . VAL A 1 94 ? -31.359 9.940 1.790 1.00 76.44 94 VAL A N 1
ATOM 683 C CA . VAL A 1 94 ? -31.007 10.168 3.197 1.00 76.44 94 VAL A CA 1
ATOM 684 C C . VAL A 1 94 ? -29.640 10.859 3.307 1.00 76.44 94 VAL A C 1
ATOM 686 O O . VAL A 1 94 ? -29.485 11.777 4.108 1.00 76.44 94 VAL A O 1
ATOM 689 N N . GLU A 1 95 ? -28.660 10.509 2.463 1.00 72.25 95 GLU A N 1
ATOM 690 C CA . GLU A 1 95 ? -27.377 11.233 2.408 1.00 72.25 95 GLU A CA 1
ATOM 691 C C . GLU A 1 95 ? -27.512 12.688 1.920 1.00 72.25 95 GLU A C 1
ATOM 693 O O . GLU A 1 95 ? -26.772 13.555 2.393 1.00 72.25 95 GLU A O 1
ATOM 698 N N . LEU A 1 96 ? -28.462 12.978 1.022 1.00 75.38 96 LEU A N 1
ATOM 699 C CA . LEU A 1 96 ? -28.720 14.321 0.489 1.00 75.38 96 LEU A CA 1
ATOM 700 C C . LEU A 1 96 ? -29.258 15.300 1.540 1.00 75.38 96 LEU A C 1
ATOM 702 O O . LEU A 1 96 ? -28.930 16.483 1.471 1.00 75.38 96 LEU A O 1
ATOM 706 N N . LEU A 1 97 ? -29.998 14.824 2.548 1.00 76.94 97 LEU A N 1
ATOM 707 C CA . LEU A 1 97 ? -30.369 15.635 3.721 1.00 76.94 97 LEU A CA 1
ATOM 708 C C . LEU A 1 97 ? -29.137 16.117 4.513 1.00 76.94 97 LEU A C 1
ATOM 710 O O . LEU A 1 97 ? -29.192 17.134 5.199 1.00 76.94 97 LEU A O 1
ATOM 714 N N . GLY A 1 98 ? -28.006 15.413 4.397 1.00 70.25 98 GLY A N 1
ATOM 715 C CA . GLY A 1 98 ? -26.721 15.787 4.990 1.00 70.25 98 GLY A CA 1
ATOM 716 C C . GLY A 1 98 ? -25.922 16.830 4.194 1.00 70.25 98 GLY A C 1
ATOM 717 O O . GLY A 1 98 ? -24.738 17.033 4.486 1.00 70.25 98 GLY A O 1
ATOM 718 N N . VAL A 1 99 ? -26.511 17.457 3.172 1.00 71.94 99 VAL A N 1
ATOM 719 C CA . VAL A 1 99 ? -25.886 18.514 2.362 1.00 71.94 99 VAL A CA 1
ATOM 720 C C . VAL A 1 99 ? -26.455 19.880 2.784 1.00 71.94 99 VAL A C 1
ATOM 722 O O . VAL A 1 99 ? -27.668 20.087 2.696 1.00 71.94 99 VAL A O 1
ATOM 725 N N . PRO A 1 100 ? -25.618 20.841 3.230 1.00 65.19 100 PRO A N 1
ATOM 726 C CA . PRO A 1 100 ? -26.073 22.191 3.558 1.00 65.19 100 PRO A CA 1
ATOM 727 C C . PRO A 1 100 ? -26.905 22.822 2.430 1.00 65.19 100 PRO A C 1
ATOM 729 O O . PRO A 1 100 ? -26.599 22.677 1.250 1.00 65.19 100 PRO A O 1
ATOM 732 N N . GLY A 1 101 ? -28.005 23.488 2.790 1.00 69.31 101 GLY A N 1
ATOM 733 C CA . GLY A 1 101 ? -28.935 24.096 1.829 1.00 69.31 101 GLY A CA 1
ATOM 734 C C . GLY A 1 101 ? -29.946 23.146 1.159 1.00 69.31 101 GLY A C 1
ATOM 735 O O . GLY A 1 101 ? -30.904 23.644 0.550 1.00 69.31 101 GLY A O 1
ATOM 736 N N . LEU A 1 102 ? -29.805 21.819 1.307 1.00 77.12 102 LEU A N 1
ATOM 737 C CA . LEU A 1 102 ? -30.743 20.799 0.811 1.00 77.12 102 LEU A CA 1
ATOM 738 C C . LEU A 1 102 ? -31.654 20.242 1.921 1.00 77.12 102 LEU A C 1
ATOM 740 O O . LEU A 1 102 ? -31.569 19.085 2.315 1.00 77.12 102 LEU A O 1
ATOM 744 N N . GLY A 1 103 ? -32.601 21.060 2.390 1.00 79.94 103 GLY A N 1
ATOM 745 C CA . GLY A 1 103 ? -33.712 20.558 3.212 1.00 79.94 103 GLY A CA 1
ATOM 746 C C . GLY A 1 103 ? -34.649 19.622 2.428 1.00 79.94 103 GLY A C 1
ATOM 747 O O . GLY A 1 103 ? -34.730 19.709 1.200 1.00 79.94 103 GLY A O 1
ATOM 748 N N . ALA A 1 104 ? -35.413 18.778 3.129 1.00 84.62 104 ALA A N 1
ATOM 749 C CA . ALA A 1 104 ? -36.246 17.702 2.565 1.00 84.62 104 ALA A CA 1
ATOM 750 C C . ALA A 1 104 ? -37.063 18.060 1.305 1.00 84.62 104 ALA A C 1
ATOM 752 O O . ALA A 1 104 ? -37.043 17.310 0.331 1.00 84.62 104 ALA A O 1
ATOM 753 N N . LYS A 1 105 ? -37.720 19.232 1.261 1.00 84.31 105 LYS A N 1
ATOM 754 C CA . LYS A 1 105 ? -38.459 19.696 0.065 1.00 84.31 105 LYS A CA 1
ATOM 755 C C . LYS A 1 105 ? -37.590 19.802 -1.190 1.00 84.31 105 LYS A C 1
ATOM 757 O O . LYS A 1 105 ? -38.066 19.502 -2.279 1.00 84.31 105 LYS A O 1
ATOM 762 N N . ARG A 1 106 ? -36.334 20.237 -1.046 1.00 84.69 106 ARG A N 1
ATOM 763 C CA . ARG A 1 106 ? -35.372 20.338 -2.151 1.00 84.69 106 ARG A CA 1
ATOM 764 C C . ARG A 1 106 ? -34.841 18.967 -2.549 1.00 84.69 106 ARG A C 1
ATOM 766 O O . ARG A 1 106 ? -34.816 18.681 -3.737 1.00 84.69 106 ARG A O 1
ATOM 773 N N . VAL A 1 107 ? -34.494 18.111 -1.584 1.00 86.38 107 VAL A N 1
ATOM 774 C CA . VAL A 1 107 ? -34.090 16.718 -1.860 1.00 86.38 107 VAL A CA 1
ATOM 775 C C . VAL A 1 107 ? -35.171 15.997 -2.667 1.00 86.38 107 VAL A C 1
ATOM 777 O O . VAL A 1 107 ? -34.882 15.415 -3.709 1.00 86.38 107 VAL A O 1
ATOM 780 N N . ARG A 1 108 ? -36.435 16.136 -2.248 1.00 85.69 108 ARG A N 1
ATOM 781 C CA . ARG A 1 108 ? -37.584 15.600 -2.979 1.00 85.69 108 ARG A CA 1
ATOM 782 C C . ARG A 1 108 ? -37.735 16.212 -4.375 1.00 85.69 108 ARG A C 1
ATOM 784 O O . ARG A 1 108 ? -37.898 15.474 -5.335 1.00 85.69 108 ARG A O 1
ATOM 791 N N . ALA A 1 109 ? -37.668 17.537 -4.512 1.00 86.50 109 ALA A N 1
ATOM 792 C CA . ALA A 1 109 ? -37.809 18.196 -5.814 1.00 86.50 109 ALA A CA 1
ATOM 793 C C . ALA A 1 109 ? -36.703 17.805 -6.815 1.00 86.50 109 ALA A C 1
ATOM 795 O O . ALA A 1 109 ? -36.969 17.739 -8.010 1.00 86.50 109 ALA A O 1
ATOM 796 N N . LEU A 1 110 ? -35.486 17.516 -6.338 1.00 86.06 110 LEU A N 1
ATOM 797 C CA . LEU A 1 110 ? -34.403 16.974 -7.164 1.00 86.06 110 LEU A CA 1
ATOM 798 C C . LEU A 1 110 ? -34.704 15.537 -7.603 1.00 86.06 110 LEU A C 1
ATOM 800 O O . LEU A 1 110 ? -34.618 15.237 -8.790 1.00 86.06 110 LEU A O 1
ATOM 804 N N . HIS A 1 111 ? -35.097 14.669 -6.668 1.00 84.50 111 HIS A N 1
ATOM 805 C CA . HIS A 1 111 ? -35.480 13.286 -6.956 1.00 84.50 111 HIS A CA 1
ATOM 806 C C . HIS A 1 111 ? -36.640 13.210 -7.965 1.00 84.50 111 HIS A C 1
ATOM 808 O O . HIS A 1 111 ? -36.482 12.633 -9.040 1.00 84.50 111 HIS A O 1
ATOM 814 N N . ASP A 1 112 ? -37.766 13.862 -7.662 1.00 85.00 112 ASP A N 1
ATOM 815 C CA . ASP A 1 112 ? -39.007 13.789 -8.443 1.00 85.00 112 ASP A CA 1
ATOM 816 C C . ASP A 1 112 ? -38.866 14.402 -9.857 1.00 85.00 112 ASP A C 1
ATOM 818 O O . ASP A 1 112 ? -39.664 14.080 -10.736 1.00 85.00 112 ASP A O 1
ATOM 822 N N . ALA A 1 113 ? -37.872 15.274 -10.093 1.00 85.31 113 ALA A N 1
ATOM 823 C CA . ALA A 1 113 ? -37.649 15.936 -11.385 1.00 85.31 113 ALA A CA 1
ATOM 824 C C . ALA A 1 113 ? -36.451 15.404 -12.196 1.00 85.31 113 ALA A C 1
ATOM 826 O O . ALA A 1 113 ? -36.447 15.547 -13.418 1.00 85.31 113 ALA A O 1
ATOM 827 N N . LEU A 1 114 ? -35.430 14.825 -11.548 1.00 84.62 114 LEU A N 1
ATOM 828 C CA . LEU A 1 114 ? -34.191 14.375 -12.205 1.00 84.62 114 LEU A CA 1
ATOM 829 C C . LEU A 1 114 ? -33.944 12.863 -12.108 1.00 84.62 114 LEU A C 1
ATOM 831 O O . LEU A 1 114 ? -33.046 12.372 -12.789 1.00 84.62 114 LEU A O 1
ATOM 835 N N . GLY A 1 115 ? -34.688 12.131 -11.270 1.00 81.81 115 GLY A N 1
ATOM 836 C CA . GLY A 1 115 ? -34.463 10.700 -11.036 1.00 81.81 115 GLY A CA 1
ATOM 837 C C . GLY A 1 115 ? -33.119 10.395 -10.366 1.00 81.81 115 GLY A C 1
ATOM 838 O O . GLY A 1 115 ? -32.513 9.368 -10.651 1.00 81.81 115 GLY A O 1
ATOM 839 N N . VAL A 1 116 ? -32.611 11.309 -9.530 1.00 79.50 116 VAL A N 1
ATOM 840 C CA . VAL A 1 116 ? -31.302 11.161 -8.874 1.00 79.50 116 VAL A CA 1
ATOM 841 C C . VAL A 1 116 ? -31.365 10.193 -7.690 1.00 79.50 116 VAL A C 1
ATOM 843 O O . VAL A 1 116 ? -31.952 10.485 -6.648 1.00 79.50 116 VAL A O 1
ATOM 846 N N . GLU A 1 117 ? -30.698 9.054 -7.845 1.00 73.81 117 GLU A N 1
ATOM 847 C CA . GLU A 1 117 ? -30.555 7.987 -6.851 1.00 73.81 117 GLU A CA 1
ATOM 848 C C . GLU A 1 117 ? -29.158 7.946 -6.205 1.00 73.81 117 GLU A C 1
ATOM 850 O O . GLU A 1 117 ? -28.938 7.149 -5.294 1.00 73.81 117 GLU A O 1
ATOM 855 N N . THR A 1 118 ? -28.206 8.793 -6.631 1.00 76.19 118 THR A N 1
ATOM 856 C CA . THR A 1 118 ? -26.864 8.895 -6.017 1.00 76.19 118 THR A CA 1
ATOM 857 C C . THR A 1 118 ? -26.327 10.336 -5.941 1.00 76.19 118 THR A C 1
ATOM 859 O O . THR A 1 118 ? -26.805 11.240 -6.633 1.00 76.19 118 THR A O 1
ATOM 862 N N . LEU A 1 119 ? -25.307 10.563 -5.098 1.00 77.00 119 LEU A N 1
ATOM 863 C CA . LEU A 1 119 ? -24.608 11.856 -4.993 1.00 77.00 119 LEU A CA 1
ATOM 864 C C . LEU A 1 119 ? -23.853 12.198 -6.286 1.00 77.00 119 LEU A C 1
ATOM 866 O O . LEU A 1 119 ? -23.807 13.355 -6.697 1.00 77.00 119 LEU A O 1
ATOM 870 N N . GLU A 1 120 ? -23.283 11.188 -6.933 1.00 78.81 120 GLU A N 1
ATOM 871 C CA . GLU A 1 120 ? -22.526 11.279 -8.179 1.00 78.81 120 GLU A CA 1
ATOM 872 C C . GLU A 1 120 ? -23.453 11.662 -9.340 1.00 78.81 120 GLU A C 1
ATOM 874 O O . GLU A 1 120 ? -23.154 12.599 -10.077 1.00 78.81 120 GLU A O 1
ATOM 879 N N . GLN A 1 121 ? -24.631 11.032 -9.438 1.00 82.88 121 GLN A N 1
ATOM 880 C CA . GLN A 1 121 ? -25.663 11.411 -10.408 1.00 82.88 121 GLN A CA 1
ATOM 881 C C . GLN A 1 121 ? -26.110 12.868 -10.227 1.00 82.88 121 GLN A C 1
ATOM 883 O O . GLN A 1 121 ? -26.260 13.593 -11.213 1.00 82.88 121 GLN A O 1
ATOM 888 N N . LEU A 1 122 ? -26.286 13.329 -8.982 1.00 83.44 122 LEU A N 1
ATOM 889 C CA . LEU A 1 122 ? -26.659 14.718 -8.711 1.00 83.44 122 LEU A CA 1
ATOM 890 C C . LEU A 1 122 ? -25.510 15.705 -8.986 1.00 83.44 122 LEU A C 1
ATOM 892 O O . LEU A 1 122 ? -25.772 16.786 -9.513 1.00 83.44 122 LEU A O 1
ATOM 896 N N . LYS A 1 123 ? -24.248 15.333 -8.722 1.00 83.69 123 LYS A N 1
ATOM 897 C CA . LYS A 1 123 ? -23.067 16.093 -9.172 1.00 83.69 123 LYS A CA 1
ATOM 898 C C . LYS A 1 123 ? -23.086 16.249 -10.696 1.00 83.69 123 LYS A C 1
ATOM 900 O O . LYS A 1 123 ? -23.058 17.373 -11.186 1.00 83.69 123 LYS A O 1
ATOM 905 N N . THR A 1 124 ? -23.240 15.154 -11.438 1.00 84.81 124 THR A N 1
ATOM 906 C CA . THR A 1 124 ? -23.325 15.174 -12.906 1.00 84.81 124 THR A CA 1
ATOM 907 C C . THR A 1 124 ? -24.544 15.953 -13.416 1.00 84.81 124 THR A C 1
ATOM 909 O O . THR A 1 124 ? -24.481 16.550 -14.489 1.00 84.81 124 THR A O 1
ATOM 912 N N . ALA A 1 125 ? -25.654 16.002 -12.676 1.00 87.31 125 ALA A N 1
ATOM 913 C CA . ALA A 1 125 ? -26.788 16.860 -13.015 1.00 87.31 125 ALA A CA 1
ATOM 914 C C . ALA A 1 125 ? -26.484 18.354 -12.794 1.00 87.31 125 ALA A C 1
ATOM 916 O O . ALA A 1 125 ? -26.864 19.173 -13.632 1.00 87.31 125 ALA A O 1
ATOM 917 N N . ALA A 1 126 ? -25.774 18.705 -11.718 1.00 86.44 126 ALA A N 1
ATOM 918 C CA . ALA A 1 126 ? -25.352 20.076 -11.429 1.00 86.44 126 ALA A CA 1
ATOM 919 C C . ALA A 1 126 ? -24.314 20.591 -12.443 1.00 86.44 126 ALA A C 1
ATOM 921 O O . ALA A 1 126 ? -24.452 21.693 -12.965 1.00 86.44 126 ALA A O 1
ATOM 922 N N . GLU A 1 127 ? -23.311 19.772 -12.772 1.00 82.81 127 GLU A N 1
ATOM 923 C CA . GLU A 1 127 ? -22.244 20.104 -13.730 1.00 82.81 127 GLU A CA 1
ATOM 924 C C . GLU A 1 127 ? -22.782 20.324 -15.152 1.00 82.81 127 GLU A C 1
ATOM 926 O O . GLU A 1 127 ? -22.303 21.200 -15.867 1.00 82.81 127 GLU A O 1
ATOM 931 N N . HIS A 1 128 ? -23.834 19.597 -15.542 1.00 87.44 128 HIS A N 1
ATOM 932 C CA . HIS A 1 128 ? -24.542 19.804 -16.810 1.00 87.44 128 HIS A CA 1
ATOM 933 C C . HIS A 1 128 ? -25.650 20.878 -16.746 1.00 87.44 128 HIS A C 1
ATOM 935 O O . HIS A 1 128 ? -26.480 20.942 -17.654 1.00 87.44 128 HIS A O 1
ATOM 941 N N . GLY A 1 129 ? -25.716 21.695 -15.688 1.00 88.25 129 GLY A N 1
ATOM 942 C CA . GLY A 1 129 ? -26.672 22.803 -15.583 1.00 88.25 129 GLY A CA 1
ATOM 943 C C . GLY A 1 129 ? -28.146 22.385 -15.491 1.00 88.25 129 GLY A C 1
ATOM 944 O O . GLY A 1 129 ? -29.028 23.152 -15.880 1.00 88.25 129 GLY A O 1
ATOM 945 N N . LYS A 1 130 ? -28.443 21.156 -15.044 1.00 87.38 130 LYS A N 1
ATOM 946 C CA . LYS A 1 130 ? -29.812 20.602 -15.028 1.00 87.38 130 LYS A CA 1
ATOM 947 C C . LYS A 1 130 ? -30.614 20.987 -13.782 1.00 87.38 130 LYS A C 1
ATOM 949 O O . LYS A 1 130 ? -31.827 20.800 -13.771 1.00 87.38 130 LYS A O 1
ATOM 954 N N . ILE A 1 131 ? -29.969 21.512 -12.739 1.00 89.12 131 ILE A N 1
ATOM 955 C CA . ILE A 1 131 ? -30.622 21.882 -11.476 1.00 89.12 131 ILE A CA 1
ATOM 956 C C . ILE A 1 131 ? -31.155 23.320 -11.544 1.00 89.12 131 ILE A C 1
ATOM 958 O O . ILE A 1 131 ? -32.255 23.570 -11.056 1.00 89.12 131 ILE A O 1
ATOM 962 N N . ARG A 1 132 ? -30.446 24.257 -12.195 1.00 89.62 132 ARG A N 1
ATOM 963 C CA . ARG A 1 132 ? -30.859 25.677 -12.321 1.00 89.62 132 ARG A CA 1
ATOM 964 C C . ARG A 1 132 ? -32.179 25.903 -13.076 1.00 89.62 132 ARG A C 1
ATOM 966 O O . ARG A 1 132 ? -32.706 27.010 -13.063 1.00 89.62 132 ARG A O 1
ATOM 973 N N . GLY A 1 133 ? -32.691 24.877 -13.761 1.00 83.94 133 GLY A N 1
ATOM 974 C CA . GLY A 1 133 ? -34.000 24.893 -14.421 1.00 83.94 133 GLY A CA 1
ATOM 975 C C . GLY A 1 133 ? -35.176 24.506 -13.514 1.00 83.94 133 GLY A C 1
ATOM 976 O O . GLY A 1 133 ? -36.321 24.558 -13.958 1.00 83.94 133 GLY A O 1
ATOM 977 N N . LEU A 1 134 ? -34.924 24.092 -12.266 1.00 88.00 134 LEU A N 1
ATOM 978 C CA . LEU A 1 134 ? -35.953 23.565 -11.367 1.00 88.00 134 LEU A CA 1
ATOM 979 C C . LEU A 1 134 ? -36.557 24.656 -10.458 1.00 88.00 134 LEU A C 1
ATOM 981 O O . LEU A 1 134 ? -35.825 25.484 -9.909 1.00 88.00 134 LEU A O 1
ATOM 985 N N . PRO A 1 135 ? -37.882 24.641 -10.201 1.00 82.62 135 PRO A N 1
ATOM 986 C CA . PRO A 1 135 ? -38.518 25.589 -9.287 1.00 82.62 135 PRO A CA 1
ATOM 987 C C . PRO A 1 135 ? -37.870 25.602 -7.891 1.00 82.62 135 PRO A C 1
ATOM 989 O O . PRO A 1 135 ? -37.859 24.598 -7.181 1.00 82.62 135 PRO A O 1
ATOM 992 N N . GLY A 1 136 ? -37.339 26.760 -7.482 1.00 82.06 136 GLY A N 1
ATOM 993 C CA . GLY A 1 136 ? -36.644 26.938 -6.197 1.00 82.06 136 GLY A CA 1
ATOM 994 C C . GLY A 1 136 ? -35.123 26.716 -6.226 1.00 82.06 136 GLY A C 1
ATOM 995 O O . GLY A 1 136 ? -34.485 26.783 -5.165 1.00 82.06 136 GLY A O 1
ATOM 996 N N . PHE A 1 137 ? -34.542 26.498 -7.411 1.00 85.56 137 PHE A N 1
ATOM 997 C CA . PHE A 1 137 ? -33.108 26.334 -7.643 1.00 85.56 137 PHE A CA 1
ATOM 998 C C . PHE A 1 137 ? -32.626 27.314 -8.721 1.00 85.56 137 PHE A C 1
ATOM 1000 O O . PHE A 1 137 ? -32.899 27.136 -9.899 1.00 85.56 137 PHE A O 1
ATOM 1007 N N . GLY A 1 138 ? -31.896 28.358 -8.322 1.00 87.94 138 GLY A N 1
ATOM 1008 C CA . GLY A 1 138 ? -31.174 29.230 -9.260 1.00 87.94 138 GLY A CA 1
ATOM 1009 C C . GLY A 1 138 ? -29.700 28.838 -9.382 1.00 87.94 138 GLY A C 1
ATOM 1010 O O . GLY A 1 138 ? -29.215 28.008 -8.615 1.00 87.94 138 GLY A O 1
ATOM 1011 N N . GLU A 1 139 ? -28.953 29.493 -10.270 1.00 87.50 139 GLU A N 1
ATOM 1012 C CA . GLU A 1 139 ? -27.532 29.191 -10.538 1.00 87.50 139 GLU A CA 1
ATOM 1013 C C . GLU A 1 139 ? -26.656 29.205 -9.276 1.00 87.50 139 GLU A C 1
ATOM 1015 O O . GLU A 1 139 ? -25.882 28.283 -9.049 1.00 87.50 139 GLU A O 1
ATOM 1020 N N . LYS A 1 140 ? -26.850 30.186 -8.381 1.00 82.06 140 LYS A N 1
ATOM 1021 C CA . LYS A 1 140 ? -26.158 30.239 -7.076 1.00 82.06 140 LYS A CA 1
ATOM 1022 C C . LYS A 1 140 ? -26.482 29.042 -6.171 1.00 82.06 140 LYS A C 1
ATOM 1024 O O . LYS A 1 140 ? -25.664 28.657 -5.346 1.00 82.06 140 LYS A O 1
ATOM 1029 N N . THR A 1 141 ? -27.680 28.469 -6.304 1.00 82.38 141 THR A N 1
ATOM 1030 C CA . THR A 1 141 ? -28.088 27.263 -5.566 1.00 82.38 141 THR A CA 1
ATOM 1031 C C . THR A 1 141 ? -27.486 26.012 -6.203 1.00 82.38 141 THR A C 1
ATOM 1033 O O . THR A 1 141 ? -26.966 25.176 -5.478 1.00 82.38 141 THR A O 1
ATOM 1036 N N . GLU A 1 142 ? -27.492 25.899 -7.535 1.00 87.75 142 GLU A N 1
ATOM 1037 C CA . GLU A 1 142 ? -26.826 24.805 -8.257 1.00 87.75 142 GLU A CA 1
ATOM 1038 C C . GLU A 1 142 ? -25.315 24.777 -7.989 1.00 87.75 142 GLU A C 1
ATOM 1040 O O . GLU A 1 142 ? -24.790 23.721 -7.652 1.00 87.75 142 GLU A O 1
ATOM 1045 N N . ALA A 1 143 ? -24.635 25.926 -8.047 1.00 84.06 143 ALA A N 1
ATOM 1046 C CA . ALA A 1 143 ? -23.207 26.033 -7.750 1.00 84.06 143 ALA A CA 1
ATOM 1047 C C . ALA A 1 143 ? -22.884 25.601 -6.310 1.00 84.06 143 ALA A C 1
ATOM 1049 O O . ALA A 1 143 ? -21.981 24.796 -6.103 1.00 84.06 143 ALA A O 1
ATOM 1050 N N . HIS A 1 144 ? -23.663 26.057 -5.321 1.00 80.19 144 HIS A N 1
ATOM 1051 C CA . HIS A 1 144 ? -23.489 25.638 -3.928 1.00 80.19 144 HIS A CA 1
ATOM 1052 C C . HIS A 1 144 ? -23.789 24.142 -3.716 1.00 80.19 144 HIS A C 1
ATOM 1054 O O . HIS A 1 144 ? -23.115 23.482 -2.931 1.00 80.19 144 HIS A O 1
ATOM 1060 N N . ILE A 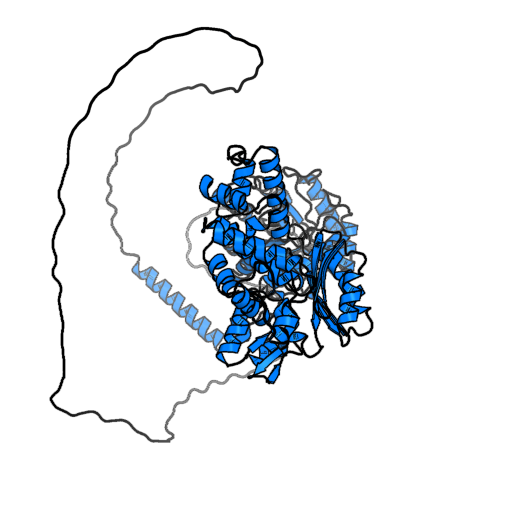1 145 ? -24.762 23.576 -4.438 1.00 81.94 145 ILE A N 1
ATOM 1061 C CA . ILE A 1 145 ? -25.040 22.132 -4.430 1.00 81.94 145 ILE A CA 1
ATOM 1062 C C . ILE A 1 145 ? -23.863 21.357 -5.042 1.00 81.94 145 ILE A C 1
ATOM 1064 O O . ILE A 1 145 ? -23.403 20.390 -4.439 1.00 81.94 145 ILE A O 1
ATOM 1068 N N . ALA A 1 146 ? -23.339 21.789 -6.193 1.00 83.56 146 ALA A N 1
ATOM 1069 C CA . ALA A 1 146 ? -22.184 21.177 -6.849 1.00 83.56 146 ALA A CA 1
ATOM 1070 C C . ALA A 1 146 ? -20.928 21.230 -5.965 1.00 83.56 146 ALA A C 1
ATOM 1072 O O . ALA A 1 146 ? -20.233 20.227 -5.821 1.00 83.56 146 ALA A O 1
ATOM 1073 N N . GLU A 1 147 ? -20.675 22.370 -5.319 1.00 80.12 147 GLU A N 1
ATOM 1074 C CA . GLU A 1 147 ? -19.594 22.565 -4.352 1.00 80.12 147 GLU A CA 1
ATOM 1075 C C . GLU A 1 147 ? -19.770 21.664 -3.122 1.00 80.12 147 GLU A C 1
ATOM 1077 O O . GLU A 1 147 ? -18.858 20.918 -2.768 1.00 80.12 147 GLU A O 1
ATOM 1082 N N . ALA A 1 148 ? -20.941 21.680 -2.479 1.00 73.56 148 ALA A N 1
ATOM 1083 C CA . ALA A 1 148 ? -21.184 20.930 -1.251 1.00 73.56 148 ALA A CA 1
ATOM 1084 C C . ALA A 1 148 ? -21.191 19.409 -1.486 1.00 73.56 148 ALA A C 1
ATOM 1086 O O . ALA A 1 148 ? -20.665 18.663 -0.654 1.00 73.56 148 ALA A O 1
ATOM 1087 N N . ILE A 1 149 ? -21.718 18.945 -2.626 1.00 78.88 149 ILE A N 1
ATOM 1088 C CA . ILE A 1 149 ? -21.612 17.547 -3.064 1.00 78.88 149 ILE A CA 1
ATOM 1089 C C . ILE A 1 149 ? -20.171 17.225 -3.442 1.00 78.88 149 ILE A C 1
ATOM 1091 O O . ILE A 1 149 ? -19.654 16.224 -2.966 1.00 78.88 149 ILE A O 1
ATOM 1095 N N . GLY A 1 150 ? -19.486 18.064 -4.220 1.00 70.25 150 GLY A N 1
ATOM 1096 C CA . GLY A 1 150 ? -18.082 17.867 -4.587 1.00 70.25 150 GLY A CA 1
ATOM 1097 C C . GLY A 1 150 ? -17.181 17.742 -3.359 1.00 70.25 150 GLY A C 1
ATOM 1098 O O . GLY A 1 150 ? -16.405 16.798 -3.251 1.00 70.25 150 GLY A O 1
ATOM 1099 N N . ALA A 1 151 ? -17.355 18.618 -2.370 1.00 65.62 151 ALA A N 1
ATOM 1100 C CA . ALA A 1 151 ? -16.662 18.569 -1.090 1.00 65.62 151 ALA A CA 1
ATOM 1101 C C . ALA A 1 151 ? -17.093 17.383 -0.210 1.00 65.62 151 ALA A C 1
ATOM 1103 O O . ALA A 1 151 ? -16.316 16.961 0.646 1.00 65.62 151 ALA A O 1
ATOM 1104 N N . ARG A 1 152 ? -18.315 16.848 -0.353 1.00 65.50 152 ARG A N 1
ATOM 1105 C CA . ARG A 1 152 ? -18.780 15.660 0.391 1.00 65.50 152 ARG A CA 1
ATOM 1106 C C . ARG A 1 152 ? -18.313 14.357 -0.260 1.00 65.50 152 ARG A C 1
ATOM 1108 O O . ARG A 1 152 ? -17.876 13.478 0.469 1.00 65.50 152 ARG A O 1
ATOM 1115 N N . LEU A 1 153 ? -18.324 14.267 -1.589 1.00 64.81 153 LEU A N 1
ATOM 1116 C CA . LEU A 1 153 ? -17.731 13.181 -2.369 1.00 64.81 153 LEU A CA 1
ATOM 1117 C C . LEU A 1 153 ? -16.226 13.123 -2.128 1.00 64.81 153 LEU A C 1
ATOM 1119 O O . LEU A 1 153 ? -15.757 12.095 -1.663 1.00 64.81 153 LEU A O 1
ATOM 1123 N N . ARG A 1 154 ? -15.502 14.246 -2.283 1.00 62.66 154 ARG A N 1
ATOM 1124 C CA . ARG A 1 154 ? -14.075 14.340 -1.926 1.00 62.66 154 ARG A CA 1
ATOM 1125 C C . ARG A 1 154 ? -13.833 13.853 -0.494 1.00 62.66 154 ARG A C 1
ATOM 1127 O O . ARG A 1 154 ? -13.061 12.932 -0.312 1.00 62.66 154 ARG A O 1
ATOM 1134 N N . ARG A 1 155 ? -14.567 14.331 0.520 1.00 55.38 155 ARG A N 1
ATOM 1135 C CA . ARG A 1 155 ? -14.426 13.814 1.905 1.00 55.38 155 ARG A CA 1
ATOM 1136 C C . ARG A 1 155 ? -14.819 12.340 2.104 1.00 55.38 155 ARG A C 1
ATOM 1138 O O . ARG A 1 155 ? -14.417 11.760 3.103 1.00 55.38 155 ARG A O 1
ATOM 1145 N N . LYS A 1 156 ? -15.606 11.743 1.205 1.00 50.75 156 LYS A N 1
ATOM 1146 C CA . LYS A 1 156 ? -16.005 10.322 1.232 1.00 50.75 156 LYS A CA 1
ATOM 1147 C C . LYS A 1 156 ? -15.047 9.432 0.420 1.00 50.75 156 LYS A C 1
ATOM 1149 O O . LYS A 1 156 ? -15.090 8.217 0.576 1.00 50.75 156 LYS A O 1
ATOM 1154 N N . SER A 1 157 ? -14.199 10.024 -0.429 1.00 55.00 157 SER A N 1
ATOM 1155 C CA . SER A 1 157 ? -13.286 9.331 -1.349 1.00 55.00 157 SER A CA 1
ATOM 1156 C C . SER A 1 157 ? -11.814 9.751 -1.236 1.00 55.00 157 SER A C 1
ATOM 1158 O O . SER A 1 157 ? -10.990 9.210 -1.969 1.00 55.00 157 SER A O 1
ATOM 1160 N N . GLN A 1 158 ? -11.465 10.716 -0.380 1.00 70.69 158 GLN A N 1
ATOM 1161 C CA . GLN A 1 158 ? -10.095 11.202 -0.217 1.00 70.69 158 GLN A CA 1
ATOM 1162 C C . GLN A 1 158 ? -9.272 10.145 0.513 1.00 70.69 158 GLN A C 1
ATOM 1164 O O . GLN A 1 158 ? -9.244 10.080 1.741 1.00 70.69 158 GLN A O 1
ATOM 1169 N N . ARG A 1 159 ? -8.625 9.301 -0.287 1.00 84.56 159 ARG A N 1
ATOM 1170 C CA . ARG A 1 159 ? -7.556 8.422 0.159 1.00 84.56 159 ARG A CA 1
ATOM 1171 C C . ARG A 1 159 ? -6.237 9.188 0.136 1.00 84.56 159 ARG A C 1
ATOM 1173 O O . ARG A 1 159 ? -6.055 10.102 -0.666 1.00 84.56 159 ARG A O 1
ATOM 1180 N N . PHE A 1 160 ? -5.326 8.792 1.007 1.00 88.69 160 PHE A N 1
ATOM 1181 C CA . PHE A 1 160 ? -3.977 9.326 1.127 1.00 88.69 160 PHE A CA 1
ATOM 1182 C C . PHE A 1 160 ? -2.987 8.191 0.872 1.00 88.69 160 PHE A C 1
ATOM 1184 O O . PHE A 1 160 ? -3.241 7.061 1.290 1.00 88.69 160 PHE A O 1
ATOM 1191 N N . LEU A 1 161 ? -1.866 8.469 0.205 1.00 89.56 161 LEU A N 1
ATOM 1192 C CA . LEU A 1 161 ? -0.810 7.474 -0.013 1.00 89.56 161 LEU A CA 1
ATOM 1193 C C . LEU A 1 161 ? -0.273 6.956 1.327 1.00 89.56 161 LEU A C 1
ATOM 1195 O O . LEU A 1 161 ? -0.158 7.724 2.288 1.00 89.56 161 LEU A O 1
ATOM 1199 N N . LEU A 1 162 ? 0.095 5.673 1.387 1.00 90.94 162 LEU A N 1
ATOM 1200 C CA . LEU A 1 162 ? 0.645 5.055 2.599 1.00 90.94 162 LEU A CA 1
ATOM 1201 C C . LEU A 1 162 ? 1.883 5.810 3.123 1.00 90.94 162 LEU A C 1
ATOM 1203 O O . LEU A 1 162 ? 2.031 6.008 4.330 1.00 90.94 162 LEU A O 1
ATOM 1207 N N . SER A 1 163 ? 2.730 6.304 2.217 1.00 86.94 163 SER A N 1
ATOM 1208 C CA . SER A 1 163 ? 3.897 7.147 2.510 1.00 86.94 163 SER A CA 1
ATOM 1209 C C . SER A 1 163 ? 3.522 8.465 3.199 1.00 86.94 163 SER A C 1
ATOM 1211 O O . SER A 1 163 ? 4.042 8.770 4.272 1.00 86.94 163 SER A O 1
ATOM 1213 N N . PHE A 1 164 ? 2.568 9.216 2.641 1.00 87.44 164 PHE A N 1
ATOM 1214 C CA . PHE A 1 164 ? 2.063 10.466 3.219 1.00 87.44 164 PHE A CA 1
ATOM 1215 C C . PHE A 1 164 ? 1.410 10.227 4.587 1.00 87.44 164 PHE A C 1
ATOM 1217 O O . PHE A 1 164 ? 1.701 10.924 5.557 1.00 87.44 164 PHE A O 1
ATOM 1224 N N . ALA A 1 165 ? 0.586 9.183 4.706 1.00 92.12 165 ALA A N 1
ATOM 1225 C CA . ALA A 1 165 ? -0.033 8.796 5.970 1.00 92.12 165 ALA A CA 1
ATOM 1226 C C . ALA A 1 165 ? 1.005 8.419 7.049 1.00 92.12 165 ALA A C 1
ATOM 1228 O O . ALA A 1 165 ? 0.829 8.758 8.221 1.00 92.12 165 ALA A O 1
ATOM 1229 N N . THR A 1 166 ? 2.116 7.783 6.659 1.00 90.69 166 THR A N 1
ATOM 1230 C CA . THR A 1 166 ? 3.215 7.395 7.563 1.00 90.69 166 THR A CA 1
ATOM 1231 C C . THR A 1 166 ? 3.882 8.609 8.216 1.00 90.69 166 THR A C 1
ATOM 1233 O O . THR A 1 166 ? 4.236 8.538 9.397 1.00 90.69 166 THR A O 1
ATOM 1236 N N . GLN A 1 167 ? 4.001 9.733 7.496 1.00 88.75 167 GLN A N 1
ATOM 1237 C CA . GLN A 1 167 ? 4.605 10.973 8.008 1.00 88.75 167 GLN A CA 1
ATOM 1238 C C . GLN A 1 167 ? 3.810 11.578 9.176 1.00 88.75 167 GLN A C 1
ATOM 1240 O O . GLN A 1 167 ? 4.411 12.105 10.107 1.00 88.75 167 GLN A O 1
ATOM 1245 N N . TYR A 1 168 ? 2.479 11.451 9.169 1.00 92.69 168 TYR A N 1
ATOM 1246 C CA . TYR A 1 168 ? 1.612 11.937 10.252 1.00 92.69 168 TYR A CA 1
ATOM 1247 C C . TYR A 1 168 ? 1.382 10.896 11.350 1.00 92.69 168 TYR A C 1
ATOM 1249 O O . TYR A 1 168 ? 1.331 11.240 12.532 1.00 92.69 168 TYR A O 1
ATOM 1257 N N . LEU A 1 169 ? 1.266 9.615 10.987 1.00 94.94 169 LEU A N 1
ATOM 1258 C CA . LEU A 1 169 ? 0.987 8.556 11.953 1.00 94.94 169 LEU A CA 1
ATOM 1259 C C . LEU A 1 169 ? 2.191 8.232 12.844 1.00 94.94 169 LEU A C 1
ATOM 1261 O O . LEU A 1 169 ? 2.013 7.992 14.036 1.00 94.94 169 LEU A O 1
ATOM 1265 N N . THR A 1 170 ? 3.413 8.229 12.304 1.00 93.38 170 THR A N 1
ATOM 1266 C CA . THR A 1 170 ? 4.597 7.813 13.078 1.00 93.38 170 THR A CA 1
ATOM 1267 C C . THR A 1 170 ? 4.880 8.745 14.265 1.00 93.38 170 THR A C 1
ATOM 1269 O O . THR A 1 170 ? 5.005 8.237 15.382 1.00 93.38 170 THR A O 1
ATOM 1272 N N . PRO A 1 171 ? 4.896 10.087 14.107 1.00 94.81 171 PRO A N 1
ATOM 1273 C CA . PRO A 1 171 ? 5.084 10.996 15.238 1.00 94.81 171 PRO A CA 1
ATOM 1274 C C . PRO A 1 171 ? 3.904 10.975 16.221 1.00 94.81 171 PRO A C 1
ATOM 1276 O O . PRO A 1 171 ? 4.120 11.081 17.426 1.00 94.81 171 PRO A O 1
ATOM 1279 N N . LEU A 1 172 ? 2.670 10.781 15.735 1.00 97.00 172 LEU A N 1
ATOM 1280 C CA . LEU A 1 172 ? 1.474 10.633 16.572 1.00 97.00 172 LEU A CA 1
ATOM 1281 C C . LEU A 1 172 ? 1.540 9.372 17.453 1.00 97.00 172 LEU A C 1
ATOM 1283 O O . LEU A 1 172 ? 1.238 9.440 18.644 1.00 97.00 172 LEU A O 1
ATOM 1287 N N . LEU A 1 173 ? 1.991 8.233 16.916 1.00 98.00 173 LEU A N 1
ATOM 1288 C CA . LEU A 1 173 ? 2.207 7.017 17.709 1.00 98.00 173 LEU A CA 1
ATOM 1289 C C . LEU A 1 173 ? 3.286 7.216 18.781 1.00 98.00 173 LEU A C 1
ATOM 1291 O O . LEU A 1 173 ? 3.088 6.786 19.914 1.00 98.00 173 LEU A O 1
ATOM 1295 N N . THR A 1 174 ? 4.399 7.883 18.462 1.00 96.38 174 THR A N 1
ATOM 1296 C CA . THR A 1 174 ? 5.449 8.206 19.446 1.00 96.38 174 THR A CA 1
ATOM 1297 C C . THR A 1 174 ? 4.910 9.102 20.566 1.00 96.38 174 THR A C 1
ATOM 1299 O O . THR A 1 174 ? 4.992 8.731 21.735 1.00 96.38 174 THR A O 1
ATOM 1302 N N . TYR A 1 175 ? 4.241 10.202 20.213 1.00 96.88 175 TYR A N 1
ATOM 1303 C CA . TYR A 1 175 ? 3.602 11.135 21.149 1.00 96.88 175 TYR A CA 1
ATOM 1304 C C . TYR A 1 175 ? 2.563 10.467 22.075 1.00 96.88 175 TYR A C 1
ATOM 1306 O O . TYR A 1 175 ? 2.386 10.884 23.222 1.00 96.88 175 TYR A O 1
ATOM 1314 N N . LEU A 1 176 ? 1.878 9.419 21.596 1.00 97.31 176 LEU A N 1
ATOM 1315 C CA . LEU A 1 176 ? 0.967 8.610 22.409 1.00 97.31 176 LEU A CA 1
ATOM 1316 C C . LEU A 1 176 ? 1.714 7.648 23.346 1.00 97.31 176 LEU A C 1
ATOM 1318 O O . LEU A 1 176 ? 1.321 7.535 24.506 1.00 97.31 176 LEU A O 1
ATOM 1322 N N . ARG A 1 177 ? 2.802 7.003 22.898 1.00 96.56 177 ARG A N 1
ATOM 1323 C CA . ARG A 1 177 ? 3.646 6.113 23.732 1.00 96.56 177 ARG A CA 1
ATOM 1324 C C . ARG A 1 177 ? 4.325 6.848 24.887 1.00 96.56 177 ARG A C 1
ATOM 1326 O O . ARG A 1 177 ? 4.510 6.267 25.948 1.00 96.56 177 ARG A O 1
ATOM 1333 N N . GLU A 1 178 ? 4.629 8.130 24.710 1.00 95.62 178 GLU A N 1
ATOM 1334 C CA . GLU A 1 178 ? 5.154 9.015 25.761 1.00 95.62 178 GLU A CA 1
ATOM 1335 C C . GLU A 1 178 ? 4.142 9.306 26.892 1.00 95.62 178 GLU A C 1
ATOM 1337 O O . GLU A 1 178 ? 4.505 9.898 27.909 1.00 95.62 178 GLU A O 1
ATOM 1342 N N . THR A 1 179 ? 2.870 8.909 26.754 1.00 95.12 179 THR A N 1
ATOM 1343 C CA . THR A 1 179 ? 1.823 9.174 27.755 1.00 95.12 179 THR A CA 1
ATOM 1344 C C . THR A 1 179 ? 1.967 8.238 28.965 1.00 95.12 179 THR A C 1
ATOM 1346 O O . THR A 1 179 ? 1.761 7.031 28.818 1.00 95.12 179 THR A O 1
ATOM 1349 N N . PRO A 1 180 ? 2.225 8.735 30.194 1.00 93.00 180 PRO A N 1
ATOM 1350 C CA . PRO A 1 180 ? 2.440 7.854 31.343 1.00 93.00 180 PRO A CA 1
ATOM 1351 C C . PRO A 1 180 ? 1.175 7.054 31.681 1.00 93.00 180 PRO A C 1
ATOM 1353 O O . PRO A 1 180 ? 0.156 7.643 32.056 1.00 93.00 180 PRO A O 1
ATOM 1356 N N . GLY A 1 181 ? 1.252 5.727 31.559 1.00 90.88 181 GLY A N 1
ATOM 1357 C CA . GLY A 1 181 ? 0.118 4.801 31.694 1.00 90.88 181 GLY A CA 1
ATOM 1358 C C . GLY A 1 181 ? -0.240 4.051 30.405 1.00 90.88 181 GLY A C 1
ATOM 1359 O O . GLY A 1 181 ? -0.963 3.060 30.479 1.00 90.88 181 GLY A O 1
ATOM 1360 N N . VAL A 1 182 ? 0.300 4.466 29.252 1.00 96.25 182 VAL A N 1
ATOM 1361 C CA . VAL A 1 182 ? 0.271 3.675 28.013 1.00 96.25 182 VAL A CA 1
ATOM 1362 C C . VAL A 1 182 ? 1.298 2.545 28.091 1.00 96.25 182 VAL A C 1
ATOM 1364 O O . VAL A 1 182 ? 2.395 2.733 28.611 1.00 96.25 182 VAL A O 1
ATOM 1367 N N . SER A 1 183 ? 0.938 1.365 27.581 1.00 92.94 183 SER A N 1
ATOM 1368 C CA . SER A 1 183 ? 1.871 0.233 27.404 1.00 92.94 183 SER A CA 1
ATOM 1369 C C . SER A 1 183 ? 2.165 -0.028 25.928 1.00 92.94 183 SER A C 1
ATOM 1371 O O . SER A 1 183 ? 3.316 -0.199 25.553 1.00 92.94 183 SER A O 1
ATOM 1373 N N . GLU A 1 184 ? 1.128 0.003 25.092 1.00 96.62 184 GLU A N 1
ATOM 1374 C CA . GLU A 1 184 ? 1.204 -0.188 23.646 1.00 96.62 184 GLU A CA 1
ATOM 1375 C C . GLU A 1 184 ? 0.424 0.904 22.918 1.00 96.62 184 GLU A C 1
ATOM 1377 O O . GLU A 1 184 ? -0.647 1.313 23.371 1.00 96.62 184 GLU A O 1
ATOM 1382 N N . ALA A 1 185 ? 0.929 1.331 21.760 1.00 97.75 185 ALA A N 1
ATOM 1383 C CA . ALA A 1 185 ? 0.195 2.161 20.805 1.00 97.75 185 ALA A CA 1
ATOM 1384 C C . ALA A 1 185 ? 0.546 1.711 19.384 1.00 97.75 185 ALA A C 1
ATOM 1386 O O . ALA A 1 185 ? 1.710 1.766 18.969 1.00 97.75 185 ALA A O 1
ATOM 1387 N N . VAL A 1 186 ? -0.461 1.241 18.652 1.00 97.94 186 VAL A N 1
ATOM 1388 C CA . VAL A 1 186 ? -0.299 0.462 17.422 1.00 97.94 186 VAL A CA 1
ATOM 1389 C C . VAL A 1 186 ? -1.284 0.966 16.368 1.00 97.94 186 VAL A C 1
ATOM 1391 O O . VAL A 1 186 ? -2.477 1.116 16.634 1.00 97.94 186 VAL A O 1
ATOM 1394 N N . ALA A 1 187 ? -0.789 1.218 15.156 1.00 97.94 187 ALA A N 1
ATOM 1395 C CA . ALA A 1 187 ? -1.641 1.493 14.005 1.00 97.94 187 ALA A CA 1
ATOM 1396 C C . ALA A 1 187 ? -2.468 0.255 13.640 1.00 97.94 187 ALA A C 1
ATOM 1398 O O . ALA A 1 187 ? -1.950 -0.861 13.650 1.00 97.94 187 ALA A O 1
ATOM 1399 N N . ALA A 1 188 ? -3.725 0.457 13.266 1.00 98.12 188 ALA A N 1
ATOM 1400 C CA . ALA A 1 188 ? -4.616 -0.581 12.765 1.00 98.12 188 ALA A CA 1
ATOM 1401 C C . ALA A 1 188 ? -5.104 -0.207 11.348 1.00 98.12 188 ALA A C 1
ATOM 1403 O O . ALA A 1 188 ? -4.337 0.343 10.550 1.00 98.12 188 ALA A O 1
ATOM 1404 N N . GLY A 1 189 ? -6.350 -0.536 11.004 1.00 97.38 189 GLY A N 1
ATOM 1405 C CA . GLY A 1 189 ? -6.987 -0.119 9.759 1.00 97.38 189 GLY A CA 1
ATOM 1406 C C . GLY A 1 189 ? -6.289 -0.615 8.495 1.00 97.38 189 GLY A C 1
ATOM 1407 O O . GLY A 1 189 ? -5.549 -1.600 8.491 1.00 97.38 189 GLY A O 1
ATOM 1408 N N . SER A 1 190 ? -6.523 0.099 7.392 1.00 96.00 190 SER A N 1
ATOM 1409 C CA . SER A 1 190 ? -5.825 -0.145 6.115 1.00 96.00 190 SER A CA 1
ATOM 1410 C C . SER A 1 190 ? -4.320 0.148 6.173 1.00 96.00 190 SER A C 1
ATOM 1412 O O . SER A 1 190 ? -3.557 -0.485 5.448 1.00 96.00 190 SER A O 1
ATOM 1414 N N . PHE A 1 191 ? -3.875 1.015 7.091 1.00 96.94 191 PHE A N 1
ATOM 1415 C CA . PHE A 1 191 ? -2.456 1.309 7.295 1.00 96.94 191 PHE A CA 1
ATOM 1416 C C . PHE A 1 191 ? -1.668 0.069 7.735 1.00 96.94 191 PHE A C 1
ATOM 1418 O O . PHE A 1 191 ? -0.640 -0.262 7.147 1.00 96.94 191 PHE A O 1
ATOM 1425 N N . ARG A 1 192 ? -2.158 -0.656 8.752 1.00 97.38 192 ARG A N 1
ATOM 1426 C CA . ARG A 1 192 ? -1.476 -1.857 9.267 1.00 97.38 192 ARG A CA 1
ATOM 1427 C C . ARG A 1 192 ? -1.500 -3.018 8.271 1.00 97.38 192 ARG A C 1
ATOM 1429 O O . ARG A 1 192 ? -0.591 -3.835 8.287 1.00 97.38 192 ARG A O 1
ATOM 1436 N N . ARG A 1 193 ? -2.503 -3.070 7.387 1.00 96.12 193 ARG A N 1
ATOM 1437 C CA . ARG A 1 193 ? -2.554 -4.019 6.257 1.00 96.12 193 ARG A CA 1
ATOM 1438 C C . ARG A 1 193 ? -1.736 -3.571 5.041 1.00 96.12 193 ARG A C 1
ATOM 1440 O O . ARG A 1 193 ? -1.813 -4.215 4.006 1.00 96.12 193 ARG A O 1
ATOM 1447 N N . ARG A 1 194 ? -0.974 -2.475 5.164 1.00 94.8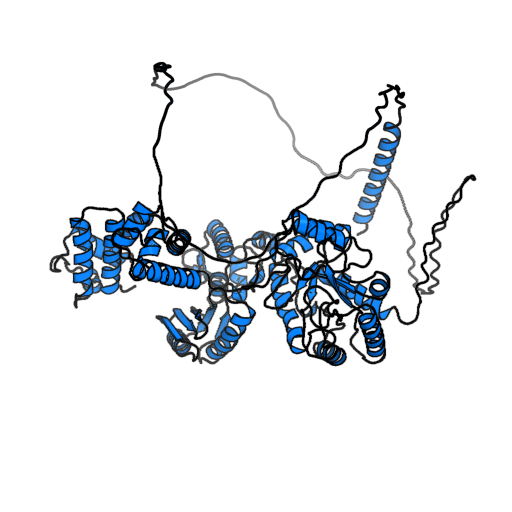1 194 ARG A N 1
ATOM 1448 C CA . ARG A 1 194 ? -0.048 -1.948 4.152 1.00 94.81 194 ARG A CA 1
ATOM 1449 C C . ARG A 1 194 ? -0.678 -1.606 2.798 1.00 94.81 194 ARG A C 1
ATOM 1451 O O . ARG A 1 194 ? 0.027 -1.561 1.798 1.00 94.81 194 ARG A O 1
ATOM 1458 N N . CYS A 1 195 ? -1.979 -1.321 2.749 1.00 93.06 195 CYS A N 1
ATOM 1459 C CA . CYS A 1 195 ? -2.633 -0.920 1.503 1.00 93.06 195 CYS A CA 1
ATOM 1460 C C . CYS A 1 195 ? -1.955 0.332 0.910 1.00 93.06 195 CYS A C 1
ATOM 1462 O O . CYS A 1 195 ? -1.753 1.301 1.642 1.00 93.06 195 CYS A O 1
ATOM 1464 N N . GLU A 1 196 ? -1.691 0.331 -0.404 1.00 90.06 196 GLU A N 1
ATOM 1465 C CA . GLU A 1 196 ? -1.112 1.437 -1.203 1.00 90.06 196 GLU A CA 1
ATOM 1466 C C . GLU A 1 196 ? -1.606 2.846 -0.814 1.00 90.06 196 GLU A C 1
ATOM 1468 O O . GLU A 1 196 ? -0.855 3.824 -0.791 1.00 90.06 196 GLU A O 1
ATOM 1473 N N . SER A 1 197 ? -2.881 2.943 -0.443 1.00 90.50 197 SER A N 1
ATOM 1474 C CA . SER A 1 197 ? -3.515 4.138 0.088 1.00 90.50 197 SER A CA 1
ATOM 1475 C C . SER A 1 197 ? -4.429 3.799 1.265 1.00 90.50 197 SER A C 1
ATOM 1477 O O . SER A 1 197 ? -4.989 2.701 1.343 1.00 90.50 197 SER A O 1
ATOM 1479 N N . VAL A 1 198 ? -4.641 4.765 2.158 1.00 92.50 198 VAL A N 1
ATOM 1480 C CA . VAL A 1 198 ? -5.505 4.682 3.350 1.00 92.50 198 VAL A CA 1
ATOM 1481 C C . VAL A 1 198 ? -6.584 5.768 3.311 1.00 92.50 198 VAL A C 1
ATOM 1483 O O . VAL A 1 198 ? -6.435 6.747 2.588 1.00 92.50 198 VAL A O 1
ATOM 1486 N N . GLY A 1 199 ? -7.684 5.615 4.051 1.00 89.44 199 GLY A N 1
ATOM 1487 C CA . GLY A 1 199 ? -8.695 6.677 4.197 1.00 89.44 199 GLY A CA 1
ATOM 1488 C C . GLY A 1 199 ? -8.482 7.465 5.487 1.00 89.44 199 GLY A C 1
ATOM 1489 O O . GLY A 1 199 ? -8.125 8.640 5.480 1.00 89.44 199 GLY A O 1
ATOM 1490 N N . ASP A 1 200 ? -8.671 6.761 6.593 1.00 93.25 200 ASP A N 1
ATOM 1491 C CA . ASP A 1 200 ? -8.478 7.176 7.974 1.00 93.25 200 ASP A CA 1
ATOM 1492 C C . ASP A 1 200 ? -7.324 6.405 8.647 1.00 93.25 200 ASP A C 1
ATOM 1494 O O . ASP A 1 200 ? -6.789 5.423 8.119 1.00 93.25 200 ASP A O 1
ATOM 1498 N N . LEU A 1 201 ? -6.916 6.896 9.819 1.00 96.81 201 LEU A N 1
ATOM 1499 C CA . LEU A 1 201 ? -5.895 6.312 10.686 1.00 96.81 201 LEU A CA 1
ATOM 1500 C C . LEU A 1 201 ? -6.540 5.723 11.948 1.00 96.81 201 LEU A C 1
ATOM 1502 O O . LEU A 1 201 ? -6.747 6.437 12.930 1.00 96.81 201 LEU A O 1
ATOM 1506 N N . ASP A 1 202 ? -6.833 4.422 11.942 1.00 98.06 202 ASP A N 1
ATOM 1507 C CA . ASP A 1 202 ? -7.187 3.685 13.161 1.00 98.06 202 ASP A CA 1
ATOM 1508 C C . ASP A 1 202 ? -5.955 3.524 14.071 1.00 98.06 202 ASP A C 1
ATOM 1510 O O . ASP A 1 202 ? -4.906 3.036 13.634 1.00 98.06 202 ASP A O 1
ATOM 1514 N N . ILE A 1 203 ? -6.088 3.864 15.356 1.00 98.62 203 ILE A N 1
ATOM 1515 C CA . ILE A 1 203 ? -5.034 3.702 16.368 1.00 98.62 203 ILE A CA 1
ATOM 1516 C C . ILE A 1 203 ? -5.593 2.957 17.582 1.00 98.62 203 ILE A C 1
ATOM 1518 O O . ILE A 1 203 ? -6.537 3.419 18.223 1.00 98.62 203 ILE A O 1
ATOM 1522 N N . VAL A 1 204 ? -4.976 1.827 17.935 1.00 98.56 204 VAL A N 1
ATOM 1523 C CA . VAL A 1 204 ? -5.285 1.059 19.150 1.00 98.56 204 VAL A CA 1
ATOM 1524 C C . VAL A 1 204 ? -4.207 1.327 20.198 1.00 98.56 204 VAL A C 1
ATOM 1526 O O . VAL A 1 204 ? -3.018 1.171 19.924 1.00 98.56 204 VAL A O 1
ATOM 1529 N N . VAL A 1 205 ? -4.618 1.719 21.403 1.00 98.31 205 VAL A N 1
ATOM 1530 C CA . VAL A 1 205 ? -3.738 2.020 22.542 1.00 98.31 205 VAL A CA 1
ATOM 1531 C C . VAL A 1 205 ? -4.168 1.203 23.758 1.00 98.31 205 VAL A C 1
ATOM 1533 O O . VAL A 1 205 ? -5.366 1.057 24.010 1.00 98.31 205 VAL A O 1
ATOM 1536 N N . THR A 1 206 ? -3.221 0.694 24.547 1.00 97.81 206 THR A N 1
ATOM 1537 C CA . THR A 1 206 ? -3.528 0.056 25.837 1.00 97.81 206 THR A CA 1
ATOM 1538 C C . THR A 1 206 ? -3.189 0.973 27.002 1.00 97.81 206 THR A C 1
ATOM 1540 O O . THR A 1 206 ? -2.044 1.409 27.116 1.00 97.81 206 THR A O 1
ATOM 1543 N N . SER A 1 207 ? -4.142 1.215 27.902 1.00 95.88 207 SER A N 1
ATOM 1544 C CA . SER A 1 207 ? -3.911 2.001 29.122 1.00 95.88 207 SER A CA 1
ATOM 1545 C C . SER A 1 207 ? -4.829 1.562 30.263 1.00 95.88 207 SER A C 1
ATOM 1547 O O . SER A 1 207 ? -5.926 1.051 30.028 1.00 95.88 207 SER A O 1
ATOM 1549 N N . GLY A 1 208 ? -4.383 1.784 31.501 1.00 92.50 208 GLY A N 1
ATOM 1550 C CA . GLY A 1 208 ? -5.235 1.732 32.697 1.00 92.50 208 GLY A CA 1
ATOM 1551 C C . GLY A 1 208 ? -6.026 3.026 32.945 1.00 92.50 208 GLY A C 1
ATOM 1552 O O . GLY A 1 208 ? -7.026 3.001 33.653 1.00 92.50 208 GLY A O 1
ATOM 1553 N N . ASP A 1 209 ? -5.605 4.135 32.334 1.00 94.06 209 ASP A N 1
ATOM 1554 C CA . ASP A 1 209 ? -6.258 5.447 32.379 1.00 94.06 209 ASP A CA 1
ATOM 1555 C C . ASP A 1 209 ? -6.606 5.870 30.939 1.00 94.06 209 ASP A C 1
ATOM 1557 O O . ASP A 1 209 ? -5.760 6.435 30.231 1.00 94.06 209 ASP A O 1
ATOM 1561 N N . PRO A 1 210 ? -7.802 5.508 30.438 1.00 94.38 210 PRO A N 1
ATOM 1562 C CA . PRO A 1 210 ? -8.166 5.767 29.053 1.00 94.38 210 PRO A CA 1
ATOM 1563 C C . PRO A 1 210 ? -8.534 7.239 28.822 1.00 94.38 210 PRO A C 1
ATOM 1565 O O . PRO A 1 210 ? -8.162 7.799 27.791 1.00 94.38 210 PRO A O 1
ATOM 1568 N N . ALA A 1 211 ? -9.156 7.900 29.805 1.00 94.69 211 ALA A N 1
ATOM 1569 C CA . ALA A 1 211 ? -9.540 9.308 29.719 1.00 94.69 211 ALA A CA 1
ATOM 1570 C C . ALA A 1 211 ? -8.326 10.223 29.492 1.00 94.69 211 ALA A C 1
ATOM 1572 O O . ALA A 1 211 ? -8.359 11.080 28.608 1.00 94.69 211 ALA A O 1
ATOM 1573 N N . LYS A 1 212 ? -7.217 9.988 30.207 1.00 95.75 212 LYS A N 1
ATOM 1574 C CA . LYS A 1 212 ? -5.956 10.721 30.019 1.00 95.75 212 LYS A CA 1
ATOM 1575 C C . LYS A 1 212 ? -5.343 10.531 28.630 1.00 95.75 212 LYS A C 1
ATOM 1577 O O . LYS A 1 212 ? -4.847 11.496 28.053 1.00 95.75 212 LYS A O 1
ATOM 1582 N N . VAL A 1 213 ? -5.396 9.319 28.071 1.00 97.25 213 VAL A N 1
ATOM 1583 C CA . VAL A 1 213 ? -4.923 9.045 26.699 1.00 97.25 213 VAL A CA 1
ATOM 1584 C C . VAL A 1 213 ? -5.803 9.758 25.672 1.00 97.25 213 VAL A C 1
ATOM 1586 O O . VAL A 1 213 ? -5.288 10.386 24.749 1.00 97.25 213 VAL A O 1
ATOM 1589 N N . SER A 1 214 ? -7.123 9.715 25.852 1.00 96.06 214 SER A N 1
ATOM 1590 C CA . SER A 1 214 ? -8.085 10.364 24.956 1.00 96.06 214 SER A CA 1
ATOM 1591 C C . SER A 1 214 ? -8.030 11.894 25.020 1.00 96.06 214 SER A C 1
ATOM 1593 O O . SER A 1 214 ? -8.215 12.537 23.987 1.00 96.06 214 SER A O 1
ATOM 1595 N N . ALA A 1 215 ? -7.706 12.476 26.182 1.00 95.62 215 ALA A N 1
ATOM 1596 C CA . ALA A 1 215 ? -7.381 13.896 26.332 1.00 95.62 215 ALA A CA 1
ATOM 1597 C C . ALA A 1 215 ? -6.073 14.251 25.603 1.00 95.62 215 ALA A C 1
ATOM 1599 O O . ALA A 1 215 ? -6.074 15.088 24.702 1.00 95.62 215 ALA A O 1
ATOM 1600 N N . ARG A 1 216 ? -4.981 13.533 25.898 1.00 97.19 216 ARG A N 1
ATOM 1601 C CA . ARG A 1 216 ? -3.673 13.719 25.250 1.00 97.19 216 ARG A CA 1
ATOM 1602 C C . ARG A 1 216 ? -3.766 13.637 23.721 1.00 97.19 216 ARG A C 1
ATOM 1604 O O . ARG A 1 216 ? -3.164 14.444 23.027 1.00 97.19 216 ARG A O 1
ATOM 1611 N N . PHE A 1 217 ? -4.556 12.709 23.185 1.00 98.06 217 PHE A N 1
ATOM 1612 C CA . PHE A 1 217 ? -4.780 12.561 21.744 1.00 98.06 217 PHE A CA 1
ATOM 1613 C C . PHE A 1 217 ? -5.446 13.781 21.089 1.00 98.06 217 PHE A C 1
ATOM 1615 O O . PHE A 1 217 ? -5.041 14.171 19.995 1.00 98.06 217 PHE A O 1
ATOM 1622 N N . VAL A 1 218 ? -6.440 14.405 21.735 1.00 96.56 218 VAL A N 1
ATOM 1623 C CA . VAL A 1 218 ? -7.091 15.612 21.183 1.00 96.56 218 VAL A CA 1
ATOM 1624 C C . VAL A 1 218 ? -6.253 16.885 21.361 1.00 96.56 218 VAL A C 1
ATOM 1626 O O . VAL A 1 218 ? -6.489 17.859 20.652 1.00 96.56 218 VAL A O 1
ATOM 1629 N N . GLU A 1 219 ? -5.255 16.860 22.249 1.00 95.62 219 GLU A N 1
ATOM 1630 C CA . GLU A 1 219 ? -4.245 17.914 22.448 1.00 95.62 219 GLU A CA 1
ATOM 1631 C C . GLU A 1 219 ? -3.041 17.818 21.487 1.00 95.62 219 GLU A C 1
ATOM 1633 O O . GLU A 1 219 ? -2.141 18.664 21.534 1.00 95.62 219 GLU A O 1
ATOM 1638 N N . TYR A 1 220 ? -2.982 16.805 20.615 1.00 97.06 220 TYR A N 1
ATOM 1639 C CA . TYR A 1 220 ? -1.872 16.649 19.674 1.00 97.06 220 TYR A CA 1
ATOM 1640 C C . TYR A 1 220 ? -1.782 17.845 18.713 1.00 97.06 220 TYR A C 1
ATOM 1642 O O . TYR A 1 220 ? -2.777 18.257 18.123 1.00 97.06 220 TYR A O 1
ATOM 1650 N N . GLY A 1 221 ? -0.578 18.402 18.530 1.00 91.19 221 GLY A N 1
ATOM 1651 C CA . GLY A 1 221 ? -0.382 19.698 17.859 1.00 91.19 221 GLY A CA 1
ATOM 1652 C C . GLY A 1 221 ? -0.905 19.771 16.419 1.00 91.19 221 GLY A C 1
ATOM 1653 O O . GLY A 1 221 ? -1.334 20.839 15.974 1.00 91.19 221 GLY A O 1
ATOM 1654 N N . GLU A 1 222 ? -0.950 18.638 15.715 1.00 92.50 222 GLU A N 1
ATOM 1655 C CA . GLU A 1 222 ? -1.511 18.529 14.364 1.00 92.50 222 GLU A CA 1
ATOM 1656 C C . GLU A 1 222 ? -3.038 18.380 14.325 1.00 92.50 222 GLU A C 1
ATOM 1658 O O . GLU A 1 222 ? -3.599 18.329 13.236 1.00 92.50 222 GLU A O 1
ATOM 1663 N N . VAL A 1 223 ? -3.750 18.341 15.454 1.00 93.62 223 VAL A N 1
ATOM 1664 C CA . VAL A 1 223 ? -5.221 18.345 15.462 1.00 93.62 223 VAL A CA 1
ATOM 1665 C C . VAL A 1 223 ? -5.736 19.706 14.988 1.00 93.62 223 VAL A C 1
ATOM 1667 O O . VAL A 1 223 ? -5.490 20.745 15.598 1.00 93.62 223 VAL A O 1
ATOM 1670 N N . ALA A 1 224 ? -6.496 19.694 13.892 1.00 77.06 224 ALA A N 1
ATOM 1671 C CA . ALA A 1 224 ? -7.201 20.864 13.372 1.00 77.06 224 ALA A CA 1
ATOM 1672 C C . ALA A 1 224 ? -8.661 20.923 13.848 1.00 77.06 224 ALA A C 1
ATOM 1674 O O . ALA A 1 224 ? -9.227 22.009 13.975 1.00 77.06 224 ALA A O 1
ATOM 1675 N N . ARG A 1 225 ? -9.292 19.766 14.100 1.00 86.38 225 ARG A N 1
ATOM 1676 C CA . ARG A 1 225 ? -10.666 19.682 14.621 1.00 86.38 225 ARG A CA 1
ATOM 1677 C C . ARG A 1 225 ? -10.932 18.352 15.321 1.00 86.38 225 ARG A C 1
ATOM 1679 O O . ARG A 1 225 ? -10.771 17.297 14.714 1.00 86.38 225 ARG A O 1
ATOM 1686 N N . VAL A 1 226 ? -11.473 18.399 16.535 1.00 89.50 226 VAL A N 1
ATOM 1687 C CA . VAL A 1 226 ? -12.084 17.230 17.190 1.00 89.50 226 VAL A CA 1
ATOM 1688 C C . VAL A 1 226 ? -13.462 16.961 16.572 1.00 89.50 226 VAL A C 1
ATOM 1690 O O . VAL A 1 226 ? -14.270 17.878 16.434 1.00 89.50 226 VAL A O 1
ATOM 1693 N N . LEU A 1 227 ? -13.728 15.716 16.170 1.00 74.31 227 LEU A N 1
ATOM 1694 C CA . LEU A 1 227 ? -15.034 15.254 15.674 1.00 74.31 227 LEU A CA 1
ATOM 1695 C C . LEU A 1 227 ? -15.877 14.644 16.799 1.00 74.31 227 LEU A C 1
ATOM 1697 O O . LEU A 1 227 ? -17.082 14.871 16.865 1.00 74.31 227 LEU A O 1
ATOM 1701 N N . ALA A 1 228 ? -15.230 13.864 17.663 1.00 81.81 228 ALA A N 1
ATOM 1702 C CA . ALA A 1 228 ? -15.795 13.263 18.863 1.00 81.81 228 ALA A CA 1
ATOM 1703 C C . ALA A 1 228 ? -14.672 13.049 19.888 1.00 81.81 228 ALA A C 1
ATOM 1705 O O . ALA A 1 228 ? -13.525 12.820 19.505 1.00 81.81 228 ALA A O 1
ATOM 1706 N N . SER A 1 229 ? -14.997 13.095 21.177 1.00 89.94 229 SER A N 1
ATOM 1707 C CA . SER A 1 229 ? -14.075 12.742 22.258 1.00 89.94 229 SER A CA 1
ATOM 1708 C C . SER A 1 229 ? -14.840 12.067 23.391 1.00 89.94 229 SER A C 1
ATOM 1710 O O . SER A 1 229 ? -16.006 12.390 23.629 1.00 89.94 229 SER A O 1
ATOM 1712 N N . GLY A 1 230 ? -14.192 11.121 24.059 1.00 88.94 230 GLY A N 1
ATOM 1713 C CA . GLY A 1 230 ? -14.732 10.344 25.168 1.00 88.94 230 GLY A CA 1
ATOM 1714 C C . GLY A 1 230 ? -13.736 9.269 25.596 1.00 88.94 230 GLY A C 1
ATOM 1715 O O . GLY A 1 230 ? -12.881 8.867 24.811 1.00 88.94 230 GLY A O 1
ATOM 1716 N N . ASP A 1 231 ? -13.843 8.802 26.838 1.00 89.06 231 ASP A N 1
ATOM 1717 C CA . ASP A 1 231 ? -12.748 8.145 27.565 1.00 89.06 231 ASP A CA 1
ATOM 1718 C C . ASP A 1 231 ? -12.012 7.051 26.775 1.00 89.06 231 ASP A C 1
ATOM 1720 O O . ASP A 1 231 ? -10.788 7.031 26.756 1.00 89.06 231 ASP A O 1
ATOM 1724 N N . THR A 1 232 ? -12.733 6.165 26.082 1.00 90.25 232 THR A N 1
ATOM 1725 C CA . THR A 1 232 ? -12.158 5.042 25.312 1.00 90.25 232 THR A CA 1
ATOM 1726 C C . THR A 1 232 ? -12.177 5.230 23.790 1.00 90.25 232 THR A C 1
ATOM 1728 O O . THR A 1 232 ? -11.677 4.363 23.065 1.00 90.25 232 THR A O 1
ATOM 1731 N N . ARG A 1 233 ? -12.736 6.339 23.283 1.00 94.25 233 ARG A N 1
ATOM 1732 C CA . ARG A 1 233 ? -12.778 6.660 21.848 1.00 94.25 233 ARG A CA 1
ATOM 1733 C C . ARG A 1 233 ? -12.799 8.167 21.600 1.00 94.25 233 ARG A C 1
ATOM 1735 O O . ARG A 1 233 ? -13.782 8.836 21.918 1.00 94.25 233 ARG A O 1
ATOM 1742 N N . SER A 1 234 ? -11.822 8.627 20.827 1.00 90.88 234 SER A N 1
ATOM 1743 C CA . SER A 1 234 ? -11.807 9.962 20.227 1.00 90.88 234 SER A CA 1
ATOM 1744 C C . SER A 1 234 ? -11.611 9.879 18.713 1.00 90.88 234 SER A C 1
ATOM 1746 O O . SER A 1 234 ? -10.977 8.955 18.214 1.00 90.88 234 SER A O 1
ATOM 1748 N N . SER A 1 235 ? -12.139 10.857 17.983 1.00 93.12 235 SER A N 1
ATOM 1749 C CA . SER A 1 235 ? -12.001 10.999 16.530 1.00 93.12 235 SER A CA 1
ATOM 1750 C C . SER A 1 235 ? -11.605 12.440 16.218 1.00 93.12 235 SER A C 1
ATOM 1752 O O . SER A 1 235 ? -12.291 13.373 16.646 1.00 93.12 235 SER A O 1
ATOM 1754 N N . VAL A 1 236 ? -10.526 12.646 15.466 1.00 91.19 236 VAL A N 1
ATOM 1755 C CA . VAL A 1 236 ? -9.985 13.973 15.118 1.00 91.19 236 VAL A CA 1
ATOM 1756 C C . VAL A 1 236 ? -9.703 14.082 13.623 1.00 91.19 236 VAL A C 1
ATOM 1758 O O . VAL A 1 236 ? -9.521 13.079 12.944 1.00 91.19 236 VAL A O 1
ATOM 1761 N N . VAL A 1 237 ? -9.635 15.309 13.111 1.00 90.06 237 VAL A N 1
ATOM 1762 C CA . VAL A 1 237 ? -9.068 15.628 11.796 1.00 90.06 237 VAL A CA 1
ATOM 1763 C C . VAL A 1 237 ? -7.772 16.398 12.006 1.00 90.06 237 VAL A C 1
ATOM 1765 O O . VAL A 1 237 ? -7.755 17.400 12.730 1.00 90.06 237 VAL A O 1
ATOM 1768 N N . LEU A 1 238 ? -6.702 15.924 11.374 1.00 90.06 238 LEU A N 1
ATOM 1769 C CA . LEU A 1 238 ? -5.383 16.544 11.399 1.00 90.06 238 LEU A CA 1
ATOM 1770 C C . LEU A 1 238 ? -5.304 17.739 10.428 1.00 90.06 238 LEU A C 1
ATOM 1772 O O . LEU A 1 238 ? -6.135 17.871 9.527 1.00 90.06 238 LEU A O 1
ATOM 1776 N N . ARG A 1 239 ? -4.292 18.606 10.564 1.00 84.62 239 ARG A N 1
ATOM 1777 C CA . ARG A 1 239 ? -4.063 19.780 9.689 1.00 84.62 239 ARG A CA 1
ATOM 1778 C C . ARG A 1 239 ? -3.914 19.409 8.210 1.00 84.62 239 ARG A C 1
ATOM 1780 O O . ARG A 1 239 ? -4.341 20.175 7.353 1.00 84.62 239 ARG A O 1
ATOM 1787 N N . CYS A 1 240 ? -3.400 18.216 7.915 1.00 79.56 240 CYS A N 1
ATOM 1788 C CA . CYS A 1 240 ? -3.317 17.637 6.570 1.00 79.56 240 CYS A CA 1
ATOM 1789 C C . CYS A 1 240 ? -4.648 17.092 6.009 1.00 79.56 240 CYS A C 1
ATOM 1791 O O . CYS A 1 240 ? -4.690 16.624 4.873 1.00 79.56 240 CYS A O 1
ATOM 1793 N N . GLY A 1 241 ? -5.737 17.130 6.783 1.00 82.88 241 GLY A N 1
ATOM 1794 C CA . GLY A 1 241 ? -7.068 16.667 6.381 1.00 82.88 241 GLY A CA 1
ATOM 1795 C C . GLY A 1 241 ? -7.362 15.188 6.662 1.00 82.88 241 GLY A C 1
ATOM 1796 O O . GLY A 1 241 ? -8.523 14.792 6.570 1.00 82.88 241 GLY A O 1
ATOM 1797 N N . ILE A 1 242 ? -6.361 14.389 7.048 1.00 90.31 242 ILE A N 1
ATOM 1798 C CA . ILE A 1 242 ? -6.541 12.984 7.453 1.00 90.31 242 ILE A CA 1
ATOM 1799 C C . ILE A 1 242 ? -7.401 12.909 8.728 1.00 90.31 242 ILE A C 1
ATOM 1801 O O . ILE A 1 242 ? -7.163 13.656 9.681 1.00 90.31 242 ILE A O 1
ATOM 1805 N N . GLN A 1 243 ? -8.375 11.992 8.778 1.00 95.06 243 GLN A N 1
ATOM 1806 C CA . GLN A 1 243 ? -9.066 11.632 10.023 1.00 95.06 243 GLN A CA 1
ATOM 1807 C C . GLN A 1 243 ? -8.268 10.563 10.784 1.00 95.06 243 GLN A C 1
ATOM 1809 O O . GLN A 1 243 ? -7.834 9.581 10.187 1.00 95.06 243 GLN A O 1
ATOM 1814 N N . ALA A 1 244 ? -8.129 10.717 12.101 1.00 96.88 244 ALA A N 1
ATOM 1815 C CA . ALA A 1 244 ? -7.584 9.695 12.992 1.00 96.88 244 ALA A CA 1
ATOM 1816 C C . ALA A 1 244 ? -8.618 9.292 14.057 1.00 96.88 244 ALA A C 1
ATOM 1818 O O . ALA A 1 244 ? -9.242 10.156 14.681 1.00 96.88 244 ALA A O 1
ATOM 1819 N N . ASP A 1 245 ? -8.780 7.985 14.270 1.00 97.62 245 ASP A N 1
ATOM 1820 C CA . ASP A 1 245 ? -9.722 7.374 15.214 1.00 97.62 245 ASP A CA 1
ATOM 1821 C C . ASP A 1 245 ? -8.939 6.603 16.293 1.00 97.62 245 ASP A C 1
ATOM 1823 O O . ASP A 1 245 ? -8.319 5.573 16.027 1.00 97.62 245 ASP A O 1
ATOM 1827 N N . LEU A 1 246 ? -8.979 7.097 17.530 1.00 98.25 246 LEU A N 1
ATOM 1828 C CA . LEU A 1 246 ? -8.370 6.465 18.698 1.00 98.25 246 LEU A CA 1
ATOM 1829 C C . LEU A 1 246 ? -9.311 5.426 19.315 1.00 98.25 246 LEU A C 1
ATOM 1831 O O . LEU A 1 246 ? -10.505 5.677 19.505 1.00 98.25 246 LEU A O 1
ATOM 1835 N N . ARG A 1 247 ? -8.737 4.297 19.736 1.00 98.00 247 ARG A N 1
ATOM 1836 C CA . ARG A 1 247 ? -9.366 3.265 20.567 1.00 98.00 247 ARG A CA 1
ATOM 1837 C C . ARG A 1 247 ? -8.469 2.937 21.750 1.00 98.00 247 ARG A C 1
ATOM 1839 O O . ARG A 1 247 ? -7.376 2.416 21.550 1.00 98.00 247 ARG A O 1
ATOM 1846 N N . VAL A 1 248 ? -8.941 3.191 22.970 1.00 97.50 248 VAL A N 1
ATOM 1847 C CA . VAL A 1 248 ? -8.222 2.786 24.187 1.00 97.50 248 VAL A CA 1
ATOM 1848 C C . VAL A 1 248 ? -8.865 1.538 24.783 1.00 97.50 248 VAL A C 1
ATOM 1850 O O . VAL A 1 248 ? -10.070 1.515 25.041 1.00 97.50 248 VAL A O 1
ATOM 1853 N N . VAL A 1 249 ? -8.063 0.494 24.991 1.00 96.69 249 VAL A N 1
ATOM 1854 C CA . VAL A 1 249 ? -8.498 -0.813 25.510 1.00 96.69 249 VAL A CA 1
ATOM 1855 C C . VAL A 1 249 ? -7.634 -1.263 26.691 1.00 96.69 249 VAL A C 1
ATOM 1857 O O . VAL A 1 249 ? -6.554 -0.726 26.935 1.00 96.69 249 VAL A O 1
ATOM 1860 N N . SER A 1 250 ? -8.090 -2.271 27.440 1.00 95.06 250 SER A N 1
ATOM 1861 C CA . SER A 1 250 ? -7.229 -2.922 28.435 1.00 95.06 250 SER A CA 1
ATOM 1862 C C . SER A 1 250 ? -6.171 -3.797 27.739 1.00 95.06 250 SER A C 1
ATOM 1864 O O . SER A 1 250 ? -6.465 -4.365 26.684 1.00 95.06 250 SER A O 1
ATOM 1866 N N . PRO A 1 251 ? -4.967 -3.987 28.318 1.00 93.81 251 PRO A N 1
ATOM 1867 C CA . PRO A 1 251 ? -3.932 -4.847 27.728 1.00 93.81 251 PRO A CA 1
ATOM 1868 C C . PRO A 1 251 ? -4.426 -6.263 27.393 1.00 93.81 251 PRO A C 1
ATOM 1870 O O . PRO A 1 251 ? -4.123 -6.805 26.336 1.00 93.81 251 PRO A O 1
ATOM 1873 N N . ALA A 1 252 ? -5.291 -6.835 28.237 1.00 95.31 252 ALA A N 1
ATOM 1874 C CA . ALA A 1 252 ? -5.879 -8.161 28.030 1.00 95.31 252 ALA A CA 1
ATOM 1875 C C . ALA A 1 252 ? -6.926 -8.241 26.891 1.00 95.31 252 ALA A C 1
ATOM 1877 O O . ALA A 1 252 ? -7.526 -9.298 26.698 1.00 95.31 252 ALA A O 1
ATOM 1878 N N . ALA A 1 253 ? -7.180 -7.141 26.178 1.00 96.88 253 ALA A N 1
ATOM 1879 C CA . ALA A 1 253 ? -8.038 -7.061 24.995 1.00 96.88 253 ALA A CA 1
ATOM 1880 C C . ALA A 1 253 ? -7.284 -6.607 23.726 1.00 96.88 253 ALA A C 1
ATOM 1882 O O . ALA A 1 253 ? -7.906 -6.501 22.669 1.00 96.88 253 ALA A O 1
ATOM 1883 N N . LEU A 1 254 ? -5.971 -6.337 23.806 1.00 97.94 254 LEU A N 1
ATOM 1884 C CA . LEU A 1 254 ? -5.185 -5.774 22.701 1.00 97.94 254 LEU A CA 1
ATOM 1885 C C . LEU A 1 254 ? -5.276 -6.620 21.426 1.00 97.94 254 LEU A C 1
ATOM 1887 O O . LEU A 1 254 ? -5.582 -6.087 20.365 1.00 97.94 254 LEU A O 1
ATOM 1891 N N . GLY A 1 255 ? -5.072 -7.932 21.518 1.00 98.19 255 GLY A N 1
ATOM 1892 C CA . GLY A 1 255 ? -5.174 -8.846 20.381 1.00 98.19 255 GLY A CA 1
ATOM 1893 C C . GLY A 1 255 ? -6.548 -8.858 19.707 1.00 98.19 255 GLY A C 1
ATOM 1894 O O . GLY A 1 255 ? -6.643 -8.846 18.482 1.00 98.19 255 GLY A O 1
ATOM 1895 N N . ALA A 1 256 ? -7.625 -8.833 20.491 1.00 98.19 256 ALA A N 1
ATOM 1896 C CA . ALA A 1 256 ? -8.984 -8.771 19.954 1.00 98.19 256 ALA A CA 1
ATOM 1897 C C . ALA A 1 256 ? -9.290 -7.418 19.296 1.00 98.19 256 ALA A C 1
ATOM 1899 O O . ALA A 1 256 ? -9.858 -7.378 18.202 1.00 98.19 256 ALA A O 1
ATOM 1900 N N . ALA A 1 257 ? -8.846 -6.319 19.910 1.00 98.00 257 ALA A N 1
ATOM 1901 C CA . ALA A 1 257 ? -8.931 -4.985 19.333 1.00 98.00 257 ALA A CA 1
ATOM 1902 C C . ALA A 1 257 ? -8.110 -4.877 18.037 1.00 98.00 257 ALA A C 1
ATOM 1904 O O . ALA A 1 257 ? -8.603 -4.342 17.048 1.00 98.00 257 ALA A O 1
ATOM 1905 N N . LEU A 1 258 ? -6.897 -5.436 17.995 1.00 98.56 258 LEU A N 1
ATOM 1906 C CA . LEU A 1 258 ? -6.059 -5.446 16.798 1.00 98.56 258 LEU A CA 1
ATOM 1907 C C . LEU A 1 258 ? -6.703 -6.241 15.662 1.00 98.56 258 LEU A C 1
ATOM 1909 O O . LEU A 1 258 ? -6.801 -5.691 14.569 1.00 98.56 258 LEU A O 1
ATOM 1913 N N . VAL A 1 259 ? -7.229 -7.449 15.888 1.00 97.94 259 VAL A N 1
ATOM 1914 C CA . VAL A 1 259 ? -7.984 -8.174 14.845 1.00 97.94 259 VAL A CA 1
ATOM 1915 C C . VAL A 1 259 ? -9.189 -7.340 14.380 1.00 97.94 259 VAL A C 1
ATOM 1917 O O . VAL A 1 259 ? -9.370 -7.112 13.180 1.00 97.94 259 VAL A O 1
ATOM 1920 N N . TYR A 1 260 ? -9.971 -6.796 15.318 1.00 96.88 260 TYR A N 1
ATOM 1921 C CA . TYR A 1 260 ? -11.179 -6.031 15.008 1.00 96.88 260 TYR A CA 1
ATOM 1922 C C . TYR A 1 260 ? -10.906 -4.748 14.200 1.00 96.88 260 TYR A C 1
ATOM 1924 O O . TYR A 1 260 ? -11.567 -4.522 13.184 1.00 96.88 260 TYR A O 1
ATOM 1932 N N . PHE A 1 261 ? -9.944 -3.921 14.614 1.00 97.31 261 PHE A N 1
ATOM 1933 C CA . PHE A 1 261 ? -9.647 -2.637 13.970 1.00 97.31 261 PHE A CA 1
ATOM 1934 C C . PHE A 1 261 ? -8.657 -2.755 12.802 1.00 97.31 261 PHE A C 1
ATOM 1936 O O . PHE A 1 261 ? -8.679 -1.908 11.919 1.00 97.31 261 PHE A O 1
ATOM 1943 N N . THR A 1 262 ? -7.825 -3.802 12.718 1.00 98.31 262 THR A N 1
ATOM 1944 C CA . THR A 1 262 ? -7.014 -4.069 11.506 1.00 98.31 262 THR A CA 1
ATOM 1945 C C . THR A 1 262 ? -7.908 -4.491 10.346 1.00 98.31 262 THR A C 1
ATOM 1947 O O . THR A 1 262 ? -7.701 -4.061 9.211 1.00 98.31 262 THR A O 1
ATOM 1950 N N . GLY A 1 263 ? -8.916 -5.324 10.617 1.00 94.38 263 GLY A N 1
ATOM 1951 C CA . GLY A 1 263 ? -9.762 -5.881 9.570 1.00 94.38 263 GLY A CA 1
ATOM 1952 C C . GLY A 1 263 ? -8.985 -6.797 8.614 1.00 94.38 263 GLY A C 1
ATOM 1953 O O . GLY A 1 263 ? -8.029 -7.441 9.034 1.00 94.38 263 GLY A O 1
ATOM 1954 N N . SER A 1 264 ? -9.354 -6.883 7.334 1.00 95.38 264 SER A N 1
ATOM 1955 C CA . SER A 1 264 ? -10.425 -6.131 6.655 1.00 95.38 264 SER A CA 1
ATOM 1956 C C . SER A 1 264 ? -11.833 -6.406 7.209 1.00 95.38 264 SER A C 1
ATOM 1958 O O . SER A 1 264 ? -12.066 -7.316 8.011 1.00 95.38 264 SER A O 1
ATOM 1960 N N . LYS A 1 265 ? -12.827 -5.638 6.742 1.00 93.50 265 LYS A N 1
ATOM 1961 C CA . LYS A 1 265 ? -14.246 -5.903 7.040 1.00 93.50 265 LYS A CA 1
ATOM 1962 C C . LYS A 1 265 ? -14.677 -7.307 6.587 1.00 93.50 265 LYS A C 1
ATOM 1964 O O . LYS A 1 265 ? -15.482 -7.929 7.280 1.00 93.50 265 LYS A O 1
ATOM 1969 N N . ALA A 1 266 ? -14.164 -7.787 5.451 1.00 93.75 266 ALA A N 1
ATOM 1970 C CA . ALA A 1 266 ? -14.491 -9.102 4.904 1.00 93.75 266 ALA A CA 1
ATOM 1971 C C . ALA A 1 266 ? -13.888 -10.219 5.768 1.00 93.75 266 ALA A C 1
ATOM 1973 O O . ALA A 1 266 ? -14.627 -11.074 6.259 1.00 93.75 266 ALA A O 1
ATOM 1974 N N . HIS A 1 267 ? -12.593 -10.116 6.072 1.00 97.12 267 HIS A N 1
ATOM 1975 C CA . HIS A 1 267 ? -11.880 -11.021 6.974 1.00 97.12 267 HIS A CA 1
ATOM 1976 C C . HIS A 1 267 ? -12.575 -11.124 8.344 1.00 97.12 267 HIS A C 1
ATOM 1978 O O . HIS A 1 267 ? -12.924 -12.213 8.799 1.00 97.12 267 HIS A O 1
ATOM 1984 N N . ASN A 1 268 ? -12.934 -9.989 8.954 1.00 97.12 268 ASN A N 1
ATOM 1985 C CA . ASN A 1 268 ? -13.675 -9.969 10.219 1.00 97.12 268 ASN A CA 1
ATOM 1986 C C . ASN A 1 268 ? -15.088 -10.576 10.131 1.00 97.12 268 ASN A C 1
ATOM 1988 O O . ASN A 1 268 ? -15.655 -10.967 11.154 1.00 97.12 268 ASN A O 1
ATOM 1992 N N . ILE A 1 269 ? -15.711 -10.642 8.951 1.00 95.75 269 ILE A N 1
ATOM 1993 C CA . ILE A 1 269 ? -16.974 -11.372 8.758 1.00 95.75 269 ILE A CA 1
ATOM 1994 C C . ILE A 1 269 ? -16.717 -12.885 8.686 1.00 95.75 269 ILE A C 1
ATOM 1996 O O . ILE A 1 269 ? -17.461 -13.635 9.318 1.00 95.75 269 ILE A O 1
ATOM 2000 N N . ALA A 1 270 ? -15.667 -13.341 7.996 1.00 96.75 270 ALA A N 1
ATOM 2001 C CA . ALA A 1 270 ? -15.286 -14.756 7.969 1.00 96.75 270 ALA A CA 1
ATOM 2002 C C . ALA A 1 270 ? -14.892 -15.277 9.362 1.00 96.75 270 ALA A C 1
ATOM 2004 O O . ALA A 1 270 ? -15.484 -16.246 9.837 1.00 96.75 270 ALA A O 1
ATOM 2005 N N . MET A 1 271 ? -14.001 -14.571 10.064 1.00 97.00 271 MET A N 1
ATOM 2006 C CA . MET A 1 271 ? -13.578 -14.887 11.437 1.00 97.00 271 MET A CA 1
ATOM 2007 C C . MET A 1 271 ? -14.775 -15.066 12.387 1.00 97.00 271 MET A C 1
ATOM 2009 O O . MET A 1 271 ? -14.878 -16.069 13.093 1.00 97.00 271 MET A O 1
ATOM 2013 N N . ARG A 1 272 ? -15.739 -14.132 12.363 1.00 96.06 272 ARG A N 1
ATOM 2014 C CA . ARG A 1 272 ? -16.952 -14.217 13.199 1.00 96.06 272 ARG A CA 1
ATOM 2015 C C . ARG A 1 272 ? -17.886 -15.362 12.807 1.00 96.06 272 ARG A C 1
ATOM 2017 O O . ARG A 1 272 ? -18.470 -15.958 13.702 1.00 96.06 272 ARG A O 1
ATOM 2024 N N . ARG A 1 273 ? -18.000 -15.713 11.521 1.00 97.00 273 ARG A N 1
ATOM 2025 C CA . ARG A 1 273 ? -18.785 -16.884 11.081 1.00 97.00 273 ARG A CA 1
ATOM 2026 C C . ARG A 1 273 ? -18.184 -18.198 11.586 1.00 97.00 273 ARG A C 1
ATOM 2028 O O . ARG A 1 273 ? -18.931 -19.066 12.022 1.00 97.00 273 ARG A O 1
ATOM 2035 N N . ILE A 1 274 ? -16.855 -18.326 11.571 1.00 97.06 274 ILE A N 1
ATOM 2036 C CA . ILE A 1 274 ? -16.153 -19.513 12.089 1.00 97.06 274 ILE A CA 1
ATOM 2037 C C . ILE A 1 274 ? -16.322 -19.618 13.612 1.00 97.06 274 ILE A C 1
ATOM 2039 O O . ILE A 1 274 ? -16.560 -20.712 14.117 1.00 97.06 274 ILE A O 1
ATOM 2043 N N . ALA A 1 275 ? -16.271 -18.492 14.332 1.00 96.88 275 ALA A N 1
ATOM 2044 C CA . ALA A 1 275 ? -16.574 -18.445 15.762 1.00 96.88 275 ALA A CA 1
ATOM 2045 C C . ALA A 1 275 ? -18.021 -18.881 16.061 1.00 96.88 275 ALA A C 1
ATOM 2047 O O . ALA A 1 275 ? -18.242 -19.778 16.870 1.00 96.88 275 ALA A O 1
ATOM 2048 N N . GLN A 1 276 ? -18.997 -18.309 15.349 1.00 96.94 276 GLN A N 1
ATOM 2049 C CA . GLN A 1 276 ? -20.424 -18.610 15.520 1.00 96.94 276 GLN A CA 1
ATOM 2050 C C . GLN A 1 276 ? -20.766 -20.075 15.215 1.00 96.94 276 GLN A C 1
ATOM 2052 O O . GLN A 1 276 ? -21.635 -20.638 15.867 1.00 96.94 276 GLN A O 1
ATOM 2057 N N . ALA A 1 277 ? -20.051 -20.719 14.287 1.00 96.62 277 ALA A N 1
ATOM 2058 C CA . ALA A 1 277 ? -20.176 -22.154 14.010 1.00 96.62 277 ALA A CA 1
ATOM 2059 C C . ALA A 1 277 ? -19.611 -23.067 15.126 1.00 96.62 277 ALA A C 1
ATOM 2061 O O . ALA A 1 277 ? -19.616 -24.288 14.978 1.00 96.62 277 ALA A O 1
ATOM 2062 N N . ARG A 1 278 ? -19.102 -22.482 16.218 1.00 96.12 278 ARG A N 1
ATOM 2063 C CA . ARG A 1 278 ? -18.627 -23.148 17.443 1.00 96.12 278 ARG A CA 1
ATOM 2064 C C . ARG A 1 278 ? -19.243 -22.527 18.709 1.00 96.12 278 ARG A C 1
ATOM 2066 O O . ARG A 1 278 ? -18.647 -22.618 19.775 1.00 96.12 278 ARG A O 1
ATOM 2073 N N . ASP A 1 279 ? -20.365 -21.815 18.562 1.00 96.44 279 ASP A N 1
ATOM 2074 C CA . ASP A 1 279 ? -21.050 -21.044 19.614 1.00 96.44 279 ASP A CA 1
ATOM 2075 C C . ASP A 1 279 ? -20.201 -19.933 20.283 1.00 96.44 279 ASP A C 1
ATOM 2077 O O . ASP A 1 279 ? -20.577 -19.368 21.311 1.00 96.44 279 ASP A O 1
ATOM 2081 N N . LEU A 1 280 ? -19.082 -19.542 19.657 1.00 97.38 280 LEU A N 1
ATOM 2082 C CA . LEU A 1 280 ? -18.187 -18.484 20.129 1.00 97.38 280 LEU A CA 1
ATOM 2083 C C . LEU A 1 280 ? -18.521 -17.110 19.526 1.00 97.38 280 LEU A C 1
ATOM 2085 O O . LEU A 1 280 ? -18.931 -16.969 18.370 1.00 97.38 280 LEU A O 1
ATOM 2089 N N . LYS A 1 281 ? -18.241 -16.055 20.295 1.00 97.19 281 LYS A N 1
ATOM 2090 C CA . LYS A 1 281 ? -18.425 -14.649 19.903 1.00 97.19 281 LYS A CA 1
ATOM 2091 C C . LYS A 1 281 ? -17.090 -13.902 19.903 1.00 97.19 281 LYS A C 1
ATOM 2093 O O . LYS A 1 281 ? -16.488 -13.731 20.956 1.00 97.19 281 LYS A O 1
ATOM 2098 N N . ILE A 1 282 ? -16.666 -13.388 18.745 1.00 95.44 282 ILE A N 1
ATOM 2099 C CA . ILE A 1 282 ? -15.523 -12.461 18.626 1.00 95.44 282 ILE A CA 1
ATOM 2100 C C . ILE A 1 282 ? -16.032 -11.017 18.564 1.00 95.44 282 ILE A C 1
ATOM 2102 O O . ILE A 1 282 ? -16.902 -10.697 17.745 1.00 95.44 282 ILE A O 1
ATOM 2106 N N . ASN A 1 283 ? -15.460 -10.140 19.386 1.00 94.62 283 ASN A N 1
ATOM 2107 C CA . ASN A 1 283 ? -15.640 -8.689 19.319 1.00 94.62 283 ASN A CA 1
ATOM 2108 C C . ASN A 1 283 ? -14.313 -7.957 19.618 1.00 94.62 283 ASN A C 1
ATOM 2110 O O . ASN A 1 283 ? -13.264 -8.588 19.707 1.00 94.62 283 ASN A O 1
ATOM 2114 N N . GLU A 1 284 ? -14.346 -6.635 19.765 1.00 92.75 284 GLU A N 1
ATOM 2115 C CA . GLU A 1 284 ? -13.173 -5.791 20.032 1.00 92.75 284 GLU A CA 1
ATOM 2116 C C . GLU A 1 284 ? -12.553 -5.964 21.437 1.00 92.75 284 GLU A C 1
ATOM 2118 O O . GLU A 1 284 ? -11.498 -5.397 21.711 1.00 92.75 284 GLU A O 1
ATOM 2123 N N . TYR A 1 285 ? -13.180 -6.745 22.327 1.00 95.25 285 TYR A N 1
ATOM 2124 C CA . TYR A 1 285 ? -12.751 -6.946 23.720 1.00 95.25 285 TYR A CA 1
ATOM 2125 C C . TYR A 1 285 ? -12.244 -8.367 24.025 1.00 95.25 285 TYR A C 1
ATOM 2127 O O . TYR A 1 285 ? -11.676 -8.608 25.099 1.00 95.25 285 TYR A O 1
ATOM 2135 N N . GLY A 1 286 ? -12.471 -9.320 23.116 1.00 96.31 286 GLY A N 1
ATOM 2136 C CA . GLY A 1 286 ? -12.074 -10.714 23.285 1.00 96.31 286 GLY A CA 1
ATOM 2137 C C . GLY A 1 286 ? -12.811 -11.703 22.383 1.00 96.31 286 GLY A C 1
ATOM 2138 O O . GLY A 1 286 ? -13.651 -11.342 21.556 1.00 96.31 286 GLY A O 1
ATOM 2139 N N . VAL A 1 287 ? -12.513 -12.980 22.612 1.00 98.19 287 VAL A N 1
ATOM 2140 C CA . VAL A 1 287 ? -13.345 -14.111 22.185 1.00 98.19 287 VAL A CA 1
ATOM 2141 C C . VAL A 1 287 ? -14.062 -14.662 23.408 1.00 98.19 287 VAL A C 1
ATOM 2143 O O . VAL A 1 287 ? -13.438 -14.845 24.455 1.00 98.19 287 VAL A O 1
ATOM 2146 N N . PHE A 1 288 ? -15.363 -14.898 23.278 1.00 97.94 288 PHE A N 1
ATOM 2147 C CA . PHE A 1 288 ? -16.262 -15.238 24.373 1.00 97.94 288 PHE A CA 1
ATOM 2148 C C . PHE A 1 288 ? -17.001 -16.551 24.117 1.00 97.94 288 PHE A C 1
ATOM 2150 O O . PHE A 1 288 ? -17.487 -16.795 23.012 1.00 97.94 288 PHE A O 1
ATOM 2157 N N . ASP A 1 289 ? -17.102 -17.336 25.182 1.00 97.00 289 ASP A N 1
ATOM 2158 C CA . ASP A 1 289 ? -17.913 -18.536 25.361 1.00 97.00 289 ASP A CA 1
ATOM 2159 C C . ASP A 1 289 ? -19.022 -18.173 26.363 1.00 97.00 289 ASP A C 1
ATOM 2161 O O . ASP A 1 289 ? -18.759 -17.949 27.549 1.00 97.00 289 ASP A O 1
ATOM 2165 N N . GLY A 1 290 ? -20.241 -17.947 25.865 1.00 94.44 290 GLY A N 1
ATOM 2166 C CA . GLY A 1 290 ? -21.280 -17.241 26.622 1.00 94.44 290 GLY A CA 1
ATOM 2167 C C . GLY A 1 290 ? -20.810 -15.844 27.062 1.00 94.44 290 GLY A C 1
ATOM 2168 O O . GLY A 1 290 ? -20.510 -14.985 26.230 1.00 94.44 290 GLY A O 1
ATOM 2169 N N . GLU A 1 291 ? -20.731 -15.618 28.376 1.00 93.06 291 GLU A N 1
ATOM 2170 C CA . GLU A 1 291 ? -20.168 -14.395 28.978 1.00 93.06 291 GLU A CA 1
ATOM 2171 C C . GLU A 1 291 ? -18.670 -14.519 29.326 1.00 93.06 291 GLU A C 1
ATOM 2173 O O . GLU A 1 291 ? -18.003 -13.520 29.607 1.00 93.06 291 GLU A O 1
ATOM 2178 N N . ARG A 1 292 ? -18.104 -15.732 29.290 1.00 96.25 292 ARG A N 1
ATOM 2179 C CA . ARG A 1 292 ? -16.716 -16.007 29.677 1.00 96.25 292 ARG A CA 1
ATOM 2180 C C . ARG A 1 292 ? -15.764 -15.651 28.539 1.00 96.25 292 ARG A C 1
ATOM 2182 O O . ARG A 1 292 ? -15.755 -16.310 27.502 1.00 96.25 292 ARG A O 1
ATOM 2189 N N . ARG A 1 293 ? -14.896 -14.654 28.736 1.00 96.81 293 ARG A N 1
ATOM 2190 C CA . ARG A 1 293 ? -13.790 -14.391 27.801 1.00 96.81 293 ARG A CA 1
ATOM 2191 C C . ARG A 1 293 ? -12.756 -15.520 27.878 1.00 96.81 293 ARG A C 1
ATOM 2193 O O . ARG A 1 293 ? -12.202 -15.762 28.947 1.00 96.81 293 ARG A O 1
ATOM 2200 N N . ILE A 1 294 ? -12.469 -16.156 26.744 1.00 97.88 294 ILE A N 1
ATOM 2201 C CA . ILE A 1 294 ? -11.502 -17.260 26.611 1.00 97.88 294 ILE A CA 1
ATOM 2202 C C . ILE A 1 294 ? -10.202 -16.856 25.898 1.00 97.88 294 ILE A C 1
ATOM 2204 O O . ILE A 1 294 ? -9.178 -17.497 26.104 1.00 97.88 294 ILE A O 1
ATOM 2208 N N . ALA A 1 295 ? -10.217 -15.789 25.091 1.00 97.94 295 ALA A N 1
ATOM 2209 C CA . ALA A 1 295 ? -9.040 -15.268 24.388 1.00 97.94 295 ALA A CA 1
ATOM 2210 C C . ALA A 1 295 ? -9.156 -13.754 24.123 1.00 97.94 295 ALA A C 1
ATOM 2212 O O . ALA A 1 295 ? -10.213 -13.161 24.359 1.00 97.94 295 ALA A O 1
ATOM 2213 N N . GLY A 1 296 ? -8.086 -13.127 23.619 1.00 97.00 296 GLY A N 1
ATOM 2214 C CA . GLY A 1 296 ? -8.089 -11.713 23.210 1.00 97.00 296 GLY A CA 1
ATOM 2215 C C . GLY A 1 296 ? -6.896 -10.867 23.656 1.00 97.00 296 GLY A C 1
ATOM 2216 O O . GLY A 1 296 ? -6.815 -9.713 23.246 1.00 97.00 296 GLY A O 1
ATOM 2217 N N . ALA A 1 297 ? -5.975 -11.409 24.460 1.00 96.94 297 ALA A N 1
ATOM 2218 C CA . ALA A 1 297 ? -4.777 -10.682 24.887 1.00 96.94 297 ALA A CA 1
ATOM 2219 C C . ALA A 1 297 ? -3.803 -10.460 23.717 1.00 96.94 297 ALA A C 1
ATOM 2221 O O . ALA A 1 297 ? -3.383 -9.333 23.476 1.00 96.94 297 ALA A O 1
ATOM 2222 N N . THR A 1 298 ? -3.524 -11.512 22.940 1.00 98.38 298 THR A N 1
ATOM 2223 C CA . THR A 1 298 ? -2.713 -11.461 21.710 1.00 98.38 298 THR A CA 1
ATOM 2224 C C . THR A 1 298 ? -3.561 -11.843 20.494 1.00 98.38 298 THR A C 1
ATOM 2226 O O . THR A 1 298 ? -4.616 -12.469 20.653 1.00 98.38 298 THR A O 1
ATOM 2229 N N . GLU A 1 299 ? -3.161 -11.456 19.280 1.00 98.44 299 GLU A N 1
ATOM 2230 C CA . GLU A 1 299 ? -3.937 -11.792 18.076 1.00 98.44 299 GLU A CA 1
ATOM 2231 C C . GLU A 1 299 ? -3.958 -13.307 17.838 1.00 98.44 299 GLU A C 1
ATOM 2233 O O . GLU A 1 299 ? -4.998 -13.872 17.513 1.00 98.44 299 GLU A O 1
ATOM 2238 N N . GLU A 1 300 ? -2.833 -13.979 18.071 1.00 98.50 300 GLU A N 1
ATOM 2239 C CA . GLU A 1 300 ? -2.651 -15.429 17.951 1.00 98.50 300 GLU A CA 1
ATOM 2240 C C . GLU A 1 300 ? -3.672 -16.171 18.819 1.00 98.50 300 GLU A C 1
ATOM 2242 O O . GLU A 1 300 ? -4.281 -17.134 18.360 1.00 98.50 300 GLU A O 1
ATOM 2247 N N . SER A 1 301 ? -3.947 -15.670 20.033 1.00 98.38 301 SER A N 1
ATOM 2248 C CA . SER A 1 301 ? -4.977 -16.241 20.911 1.00 98.38 301 SER A CA 1
ATOM 2249 C C . SER A 1 301 ? -6.383 -16.198 20.290 1.00 98.38 301 SER A C 1
ATOM 2251 O O . SER A 1 301 ? -7.175 -17.119 20.492 1.00 98.38 301 SER A O 1
ATOM 2253 N N . VAL A 1 302 ? -6.689 -15.166 19.492 1.00 98.56 302 VAL A N 1
ATOM 2254 C CA . VAL A 1 302 ? -7.975 -15.020 18.792 1.00 98.56 302 VAL A CA 1
ATOM 2255 C C . VAL A 1 302 ? -8.089 -16.058 17.674 1.00 98.56 302 VAL A C 1
ATOM 2257 O O . VAL A 1 302 ? -9.071 -16.799 17.654 1.00 98.56 302 VAL A O 1
ATOM 2260 N N . TYR A 1 303 ? -7.083 -16.176 16.800 1.00 98.56 303 TYR A N 1
ATOM 2261 C CA . TYR A 1 303 ? -7.071 -17.184 15.726 1.00 98.56 303 TYR A CA 1
ATOM 2262 C C . TYR A 1 303 ? -7.092 -18.617 16.280 1.00 98.56 303 TYR A C 1
ATOM 2264 O O . TYR A 1 303 ? -7.927 -19.428 15.869 1.00 98.56 303 TYR A O 1
ATOM 2272 N N . ALA A 1 304 ? -6.252 -18.910 17.278 1.00 98.25 304 ALA A N 1
ATOM 2273 C CA . ALA A 1 304 ? -6.156 -20.233 17.889 1.00 98.25 304 ALA A CA 1
ATOM 2274 C C . ALA A 1 304 ? -7.481 -20.675 18.535 1.00 98.25 304 ALA A C 1
ATOM 2276 O O . ALA A 1 304 ? -7.884 -21.828 18.374 1.00 98.25 304 ALA A O 1
ATOM 2277 N N . SER A 1 305 ? -8.215 -19.759 19.186 1.00 97.94 305 SER A N 1
ATOM 2278 C CA . SER A 1 305 ? -9.521 -20.067 19.798 1.00 97.94 305 SER A CA 1
ATOM 2279 C C . SER A 1 305 ? -10.579 -20.558 18.797 1.00 97.94 305 SER A C 1
ATOM 2281 O O . SER A 1 305 ? -11.471 -21.323 19.164 1.00 97.94 305 SER A O 1
ATOM 2283 N N . ILE A 1 306 ? -10.449 -20.189 17.516 1.00 97.38 306 ILE A N 1
ATOM 2284 C CA . ILE A 1 306 ? -11.303 -20.669 16.421 1.00 97.38 306 ILE A CA 1
ATOM 2285 C C . ILE A 1 306 ? -10.587 -21.654 15.484 1.00 97.38 306 ILE A C 1
ATOM 2287 O O . ILE A 1 306 ? -11.092 -21.963 14.405 1.00 97.38 306 ILE A O 1
ATOM 2291 N N . GLY A 1 307 ? -9.456 -22.223 15.915 1.00 96.75 307 GLY A N 1
ATOM 2292 C CA . GLY A 1 307 ? -8.712 -23.254 15.188 1.00 96.75 307 GLY A CA 1
ATOM 2293 C C . GLY A 1 307 ? -8.160 -22.784 13.843 1.00 96.75 307 GLY A C 1
ATOM 2294 O O . GLY A 1 307 ? -8.326 -23.490 12.850 1.00 96.75 307 GLY A O 1
ATOM 2295 N N . LEU A 1 308 ? -7.551 -21.598 13.820 1.00 97.88 308 LEU A N 1
ATOM 2296 C CA . LEU A 1 308 ? -6.760 -21.068 12.710 1.00 97.88 308 LEU A CA 1
ATOM 2297 C C . LEU A 1 308 ? -5.347 -20.721 13.206 1.00 97.88 308 LEU A C 1
ATOM 2299 O O . LEU A 1 308 ? -5.169 -20.345 14.367 1.00 97.88 308 LEU A O 1
ATOM 2303 N N . ALA A 1 309 ? -4.358 -20.781 12.317 1.00 97.69 309 ALA A N 1
ATOM 2304 C CA . ALA A 1 309 ? -3.083 -20.095 12.510 1.00 97.69 309 ALA A CA 1
ATOM 2305 C C . ALA A 1 309 ? -3.277 -18.563 12.504 1.00 97.69 309 ALA A C 1
ATOM 2307 O O . ALA A 1 309 ? -4.260 -18.052 11.962 1.00 97.69 309 ALA A O 1
ATOM 2308 N N . TRP A 1 310 ? -2.335 -17.819 13.091 1.00 98.06 310 TRP A N 1
ATOM 2309 C CA . TRP A 1 310 ? -2.345 -16.356 13.017 1.00 98.06 310 TRP A CA 1
ATOM 2310 C C . TRP A 1 310 ? -2.090 -15.878 11.587 1.00 98.06 310 TRP A C 1
ATOM 2312 O O . TRP A 1 310 ? -1.132 -16.306 10.946 1.00 98.06 310 TRP A O 1
ATOM 2322 N N . VAL A 1 311 ? -2.940 -14.972 11.106 1.00 97.62 311 VAL A N 1
ATOM 2323 C CA . VAL A 1 311 ? -2.833 -14.389 9.764 1.00 97.62 311 VAL A CA 1
ATOM 2324 C C . VAL A 1 311 ? -2.113 -13.033 9.843 1.00 97.62 311 VAL A C 1
ATOM 2326 O O . VAL A 1 311 ? -2.614 -12.135 10.534 1.00 97.62 311 VAL A O 1
ATOM 2329 N N . PRO A 1 312 ? -0.991 -12.832 9.124 1.00 96.69 312 PRO A N 1
ATOM 2330 C CA . PRO A 1 312 ? -0.343 -11.526 8.971 1.00 96.69 312 PRO A CA 1
ATOM 2331 C C . PRO A 1 312 ? -1.328 -10.431 8.516 1.00 96.69 312 PRO A C 1
ATOM 2333 O O . PRO A 1 312 ? -2.158 -10.716 7.652 1.00 96.69 312 PRO A O 1
ATOM 2336 N N . PRO A 1 313 ? -1.293 -9.204 9.080 1.00 97.12 313 PRO A N 1
ATOM 2337 C CA . PRO A 1 313 ? -2.185 -8.094 8.717 1.00 97.12 313 PRO A CA 1
ATOM 2338 C C . PRO A 1 313 ? -2.398 -7.881 7.215 1.00 97.12 313 PRO A C 1
ATOM 2340 O O . PRO A 1 313 ? -3.523 -7.635 6.788 1.00 97.12 313 PRO A O 1
ATOM 2343 N N . GLU A 1 314 ? -1.331 -8.008 6.437 1.00 94.94 314 GLU A N 1
ATOM 2344 C CA . GLU A 1 314 ? -1.255 -7.773 4.995 1.00 94.94 314 GLU A CA 1
ATOM 2345 C C . GLU A 1 314 ? -2.160 -8.722 4.191 1.00 94.94 314 GLU A C 1
ATOM 2347 O O . GLU A 1 314 ? -2.770 -8.317 3.206 1.00 94.94 314 GLU A O 1
ATOM 2352 N N . LEU A 1 315 ? -2.338 -9.963 4.655 1.00 95.00 315 LEU A N 1
ATOM 2353 C CA . LEU A 1 315 ? -3.138 -10.979 3.959 1.00 95.00 315 LEU A CA 1
ATOM 2354 C C . LEU A 1 315 ? -4.647 -10.892 4.245 1.00 95.00 315 LEU A C 1
ATOM 2356 O O . LEU A 1 315 ? -5.429 -11.612 3.623 1.00 95.00 315 LEU A O 1
ATOM 2360 N N . ARG A 1 316 ? -5.091 -10.047 5.189 1.00 96.25 316 ARG A N 1
ATOM 2361 C CA . ARG A 1 316 ? -6.458 -10.073 5.759 1.00 96.25 316 ARG A CA 1
ATOM 2362 C C . ARG A 1 316 ? -7.535 -9.453 4.856 1.00 96.25 316 ARG A C 1
ATOM 2364 O O . ARG A 1 316 ? -8.385 -8.694 5.326 1.00 96.25 316 ARG A O 1
ATOM 2371 N N . GLU A 1 317 ? -7.542 -9.767 3.565 1.00 93.06 317 GLU A N 1
ATOM 2372 C CA . GLU A 1 317 ? -8.498 -9.256 2.567 1.00 93.06 317 GLU A CA 1
ATOM 2373 C C . GLU A 1 317 ? -9.583 -10.268 2.147 1.00 93.06 317 GLU A C 1
ATOM 2375 O O . GLU A 1 317 ? -10.372 -9.981 1.247 1.00 93.06 317 GLU A O 1
ATOM 2380 N N . ASN A 1 318 ? -9.688 -11.428 2.810 1.00 94.38 318 ASN A N 1
ATOM 2381 C CA . ASN A 1 318 ? -10.617 -12.510 2.460 1.00 94.38 318 ASN A CA 1
ATOM 2382 C C . ASN A 1 318 ? -10.398 -13.010 1.012 1.00 94.38 318 ASN A C 1
ATOM 2384 O O . ASN A 1 318 ? -11.327 -13.076 0.202 1.00 94.38 318 ASN A O 1
ATOM 2388 N N . ARG A 1 319 ? -9.146 -13.358 0.692 1.00 89.81 319 ARG A N 1
ATOM 2389 C CA . ARG A 1 319 ? -8.679 -13.843 -0.624 1.00 89.81 319 ARG A CA 1
ATOM 2390 C C . ARG A 1 319 ? -8.135 -15.285 -0.573 1.00 89.81 319 ARG A C 1
ATOM 2392 O O . ARG A 1 319 ? -7.380 -15.700 -1.453 1.00 89.81 319 ARG A O 1
ATOM 2399 N N . GLY A 1 320 ? -8.509 -16.047 0.459 1.00 91.44 320 GLY A N 1
ATOM 2400 C CA . GLY A 1 320 ? -8.112 -17.449 0.674 1.00 91.44 320 GLY A CA 1
ATOM 2401 C C . GLY A 1 320 ? -7.132 -17.666 1.834 1.00 91.44 320 GLY A C 1
ATOM 2402 O O . GLY A 1 320 ? -6.714 -18.798 2.085 1.00 91.44 320 GLY A O 1
ATOM 2403 N N . GLU A 1 321 ? -6.794 -16.604 2.569 1.00 94.62 321 GLU A N 1
ATOM 2404 C CA . GLU A 1 321 ? -5.915 -16.629 3.740 1.00 94.62 321 GLU A CA 1
ATOM 2405 C C . GLU A 1 321 ? -6.548 -17.364 4.932 1.00 94.62 321 GLU A C 1
ATOM 2407 O O . GLU A 1 321 ? -5.850 -17.983 5.729 1.00 94.62 321 GLU A O 1
ATOM 2412 N N . ILE A 1 322 ? -7.881 -17.340 5.035 1.00 96.12 322 ILE A N 1
ATOM 2413 C CA . ILE A 1 322 ? -8.654 -18.040 6.073 1.00 96.12 322 ILE A CA 1
ATOM 2414 C C . ILE A 1 322 ? -8.567 -19.563 5.891 1.00 96.12 322 ILE A C 1
ATOM 2416 O O . ILE A 1 322 ? -8.413 -20.307 6.861 1.00 96.12 322 ILE A O 1
ATOM 2420 N N . GLU A 1 323 ? -8.649 -20.030 4.648 1.00 95.00 323 GLU A N 1
ATOM 2421 C CA . GLU A 1 323 ? -8.472 -21.432 4.272 1.00 95.00 323 GLU A CA 1
ATOM 2422 C C . GLU A 1 323 ? -7.005 -21.840 4.460 1.00 95.00 323 GLU A C 1
ATOM 2424 O O . GLU A 1 323 ? -6.731 -22.856 5.096 1.00 95.00 323 GLU A O 1
ATOM 2429 N N . ALA A 1 324 ? -6.059 -20.995 4.032 1.00 94.56 324 ALA A N 1
ATOM 2430 C CA . ALA A 1 324 ? -4.629 -21.224 4.238 1.00 94.56 324 ALA A CA 1
ATOM 2431 C C . ALA A 1 324 ? -4.255 -21.361 5.726 1.00 94.56 324 ALA A C 1
ATOM 2433 O O . ALA A 1 324 ? -3.515 -22.273 6.099 1.00 94.56 324 ALA A O 1
ATOM 2434 N N . ALA A 1 325 ? -4.819 -20.509 6.586 1.00 96.88 325 ALA A N 1
ATOM 2435 C CA . ALA A 1 325 ? -4.625 -20.536 8.035 1.00 96.88 325 ALA A CA 1
ATOM 2436 C C . ALA A 1 325 ? -5.275 -21.744 8.727 1.00 96.88 325 ALA A C 1
ATOM 2438 O O . ALA A 1 325 ? -4.841 -22.129 9.812 1.00 96.88 325 ALA A O 1
ATOM 2439 N N . ARG A 1 326 ? -6.308 -22.344 8.122 1.00 96.06 326 ARG A N 1
ATOM 2440 C CA . ARG A 1 326 ? -6.948 -23.579 8.607 1.00 96.06 326 ARG A CA 1
ATOM 2441 C C . ARG A 1 326 ? -6.169 -24.826 8.197 1.00 96.06 326 ARG A C 1
ATOM 2443 O O . ARG A 1 326 ? -6.106 -25.788 8.953 1.00 96.06 326 ARG A O 1
ATOM 2450 N N . GLU A 1 327 ? -5.602 -24.799 6.997 1.00 96.38 327 GLU A N 1
ATOM 2451 C CA . GLU A 1 327 ? -4.888 -25.915 6.365 1.00 96.38 327 GLU A CA 1
ATOM 2452 C C . GLU A 1 327 ? -3.376 -25.912 6.669 1.00 96.38 327 GLU A C 1
ATOM 2454 O O . GLU A 1 327 ? -2.665 -26.813 6.240 1.00 96.38 327 GLU A O 1
ATOM 2459 N N . GLY A 1 328 ? -2.876 -24.918 7.415 1.00 93.88 328 GLY A N 1
ATOM 2460 C CA . GLY A 1 328 ? -1.464 -24.811 7.804 1.00 93.88 328 GLY A CA 1
ATOM 2461 C C . GLY A 1 328 ? -0.521 -24.376 6.675 1.00 93.88 328 GLY A C 1
ATOM 2462 O O . GLY A 1 328 ? 0.687 -24.547 6.796 1.00 93.88 328 GLY A O 1
ATOM 2463 N N . ARG A 1 329 ? -1.061 -23.811 5.587 1.00 93.88 329 ARG A N 1
ATOM 2464 C CA . ARG A 1 329 ? -0.343 -23.457 4.346 1.00 93.88 329 ARG A CA 1
ATOM 2465 C C . ARG A 1 329 ? -0.274 -21.946 4.078 1.00 93.88 329 ARG A C 1
ATOM 2467 O O . ARG A 1 329 ? -0.359 -21.519 2.929 1.00 93.88 329 ARG A O 1
ATOM 2474 N N . LEU A 1 330 ? -0.190 -21.131 5.131 1.00 91.06 330 LEU A N 1
ATOM 2475 C CA . LEU A 1 330 ? 0.124 -19.704 4.979 1.00 91.06 330 LEU A CA 1
ATOM 2476 C C . LEU A 1 330 ? 1.543 -19.532 4.396 1.00 91.06 330 LEU A C 1
ATOM 2478 O O . LEU A 1 330 ? 2.423 -20.337 4.712 1.00 91.06 330 LEU A O 1
ATOM 2482 N N . PRO A 1 331 ? 1.788 -18.496 3.576 1.00 85.31 331 PRO A N 1
ATOM 2483 C CA . PRO A 1 331 ? 3.089 -18.262 2.956 1.00 85.31 331 PRO A CA 1
ATOM 2484 C C . PRO A 1 331 ? 4.170 -17.875 3.971 1.00 85.31 331 PRO A C 1
ATOM 2486 O O . PRO A 1 331 ? 3.931 -17.141 4.934 1.00 85.31 331 PRO A O 1
ATOM 2489 N N . ALA A 1 332 ? 5.412 -18.255 3.669 1.00 86.75 332 ALA A N 1
ATOM 2490 C CA . ALA A 1 332 ? 6.590 -17.595 4.220 1.00 86.75 332 ALA A CA 1
ATOM 2491 C C . ALA A 1 332 ? 6.808 -16.265 3.474 1.00 86.75 332 ALA A C 1
ATOM 2493 O O . ALA A 1 332 ? 7.547 -16.216 2.491 1.00 86.75 332 ALA A O 1
ATOM 2494 N N . LEU A 1 333 ? 6.103 -15.215 3.906 1.00 88.69 333 LEU A N 1
ATOM 2495 C CA . LEU A 1 333 ? 6.100 -13.894 3.268 1.00 88.69 333 LEU A CA 1
ATOM 2496 C C . LEU A 1 333 ? 7.504 -13.285 3.103 1.00 88.69 333 LEU A C 1
ATOM 2498 O O . LEU A 1 333 ? 8.380 -13.450 3.955 1.00 88.69 333 LEU A O 1
ATOM 2502 N N . VAL A 1 334 ? 7.690 -12.503 2.037 1.00 90.38 334 VAL A N 1
ATOM 2503 C CA . VAL A 1 334 ? 8.907 -11.710 1.811 1.00 90.38 334 VAL A CA 1
ATOM 2504 C C . VAL A 1 334 ? 9.190 -10.698 2.940 1.00 90.38 334 VAL A C 1
ATOM 2506 O O . VAL A 1 334 ? 8.295 -10.202 3.625 1.00 90.38 334 VAL A O 1
ATOM 2509 N N . GLU A 1 335 ? 10.473 -10.395 3.143 1.00 89.94 335 GLU A N 1
ATOM 2510 C CA . GLU A 1 335 ? 11.017 -9.470 4.139 1.00 89.94 335 GLU A CA 1
ATOM 2511 C C . GLU A 1 335 ? 12.187 -8.694 3.517 1.00 89.94 335 GLU A C 1
ATOM 2513 O O . GLU A 1 335 ? 12.855 -9.197 2.612 1.00 89.94 335 GLU A O 1
ATOM 2518 N N . ARG A 1 336 ? 12.532 -7.516 4.057 1.00 90.31 336 ARG A N 1
ATOM 2519 C CA . ARG A 1 336 ? 13.617 -6.677 3.511 1.00 90.31 336 ARG A CA 1
ATOM 2520 C C . ARG A 1 336 ? 14.986 -7.372 3.450 1.00 90.31 336 ARG A C 1
ATOM 2522 O O . ARG A 1 336 ? 15.788 -7.015 2.592 1.00 90.31 336 ARG A O 1
ATOM 2529 N N . LYS A 1 337 ? 15.238 -8.380 4.296 1.00 89.88 337 LYS A N 1
ATOM 2530 C CA . LYS A 1 337 ? 16.467 -9.202 4.292 1.00 89.88 337 LYS A CA 1
ATOM 2531 C C . LYS A 1 337 ? 16.605 -10.132 3.071 1.00 89.88 337 LYS A C 1
ATOM 2533 O O . LYS A 1 337 ? 17.691 -10.652 2.835 1.00 89.88 337 LYS A O 1
ATOM 2538 N N . HIS A 1 338 ? 15.519 -10.366 2.331 1.00 89.56 338 HIS A N 1
ATOM 2539 C CA . HIS A 1 338 ? 15.503 -11.193 1.119 1.00 89.56 338 HIS A CA 1
ATOM 2540 C C . HIS A 1 338 ? 15.901 -10.388 -0.133 1.00 89.56 338 HIS A C 1
ATOM 2542 O O . HIS A 1 338 ? 16.485 -10.943 -1.060 1.00 89.56 338 HIS A O 1
ATOM 2548 N N . LEU A 1 339 ? 15.679 -9.066 -0.135 1.00 91.25 339 LEU A N 1
ATOM 2549 C CA . LEU A 1 339 ? 16.148 -8.182 -1.205 1.00 91.25 339 LEU A CA 1
ATOM 2550 C C . LEU A 1 339 ? 17.657 -7.937 -1.083 1.00 91.25 339 LEU A C 1
ATOM 2552 O O . LEU A 1 339 ? 18.115 -7.110 -0.288 1.00 91.25 339 LEU A O 1
ATOM 2556 N N . ARG A 1 340 ? 18.420 -8.694 -1.879 1.00 94.75 340 ARG A N 1
ATOM 2557 C CA . ARG A 1 340 ? 19.888 -8.633 -1.964 1.00 94.75 340 ARG A CA 1
ATOM 2558 C C . ARG A 1 340 ? 20.403 -7.437 -2.761 1.00 94.75 340 ARG A C 1
ATOM 2560 O O . ARG A 1 340 ? 21.561 -7.087 -2.600 1.00 94.75 340 ARG A O 1
ATOM 2567 N N . GLY A 1 341 ? 19.577 -6.803 -3.580 1.00 95.50 341 GLY A N 1
ATOM 2568 C CA . GLY A 1 341 ? 19.953 -5.653 -4.392 1.00 95.50 341 GLY A CA 1
ATOM 2569 C C . GLY A 1 341 ? 18.728 -4.944 -4.942 1.00 95.50 341 GLY A C 1
ATOM 2570 O O . GLY A 1 341 ? 17.607 -5.261 -4.544 1.00 95.50 341 GLY A O 1
ATOM 2571 N N . ASP A 1 342 ? 18.970 -4.005 -5.843 1.00 97.69 342 ASP A N 1
ATOM 2572 C CA . ASP A 1 342 ? 17.956 -3.207 -6.531 1.00 97.69 342 ASP A CA 1
ATOM 2573 C C . ASP A 1 342 ? 18.183 -3.311 -8.050 1.00 97.69 342 ASP A C 1
ATOM 2575 O O . ASP A 1 342 ? 19.331 -3.452 -8.490 1.00 97.69 342 ASP A O 1
ATOM 2579 N N . LEU A 1 343 ? 17.104 -3.324 -8.836 1.00 97.69 343 LEU A N 1
ATOM 2580 C CA . LEU A 1 343 ? 17.133 -3.555 -10.286 1.00 97.69 343 LEU A CA 1
ATOM 2581 C C . LEU A 1 343 ? 16.589 -2.381 -11.119 1.00 97.69 343 LEU A C 1
ATOM 2583 O O . LEU A 1 343 ? 16.644 -2.479 -12.342 1.00 97.69 343 LEU A O 1
ATOM 2587 N N . HIS A 1 344 ? 16.128 -1.289 -10.494 1.00 97.88 344 HIS A N 1
ATOM 2588 C CA . HIS A 1 344 ? 15.690 -0.078 -11.199 1.00 97.88 344 HIS A CA 1
ATOM 2589 C C . HIS A 1 344 ? 16.140 1.185 -10.442 1.00 97.88 344 HIS A C 1
ATOM 2591 O O . HIS A 1 344 ? 15.636 1.497 -9.359 1.00 97.88 344 HIS A O 1
ATOM 2597 N N . ALA A 1 345 ? 17.113 1.913 -10.996 1.00 97.50 345 ALA A N 1
ATOM 2598 C CA . ALA A 1 345 ? 17.620 3.162 -10.426 1.00 97.50 345 ALA A CA 1
ATOM 2599 C C . ALA A 1 345 ? 18.271 4.070 -11.481 1.00 97.50 345 ALA A C 1
ATOM 2601 O O . ALA A 1 345 ? 18.968 3.603 -12.385 1.00 97.50 345 ALA A O 1
ATOM 2602 N N . HIS A 1 346 ? 18.097 5.380 -11.304 1.00 96.19 346 HIS A N 1
ATOM 2603 C CA . HIS A 1 346 ? 18.495 6.423 -12.252 1.00 96.19 346 HIS A CA 1
ATOM 2604 C C . HIS A 1 346 ? 19.599 7.307 -11.667 1.00 96.19 346 HIS A C 1
ATOM 2606 O O . HIS A 1 346 ? 19.769 7.418 -10.447 1.00 96.19 346 HIS A O 1
ATOM 2612 N N . THR A 1 347 ? 20.352 7.979 -12.533 1.00 96.00 347 THR A N 1
ATOM 2613 C CA . THR A 1 347 ? 21.470 8.840 -12.143 1.00 96.00 347 THR A CA 1
ATOM 2614 C C . THR A 1 347 ? 21.346 10.218 -12.785 1.00 96.00 347 THR A C 1
ATOM 2616 O O . THR A 1 347 ? 20.464 10.488 -13.598 1.00 96.00 347 THR A O 1
ATOM 2619 N N . ASN A 1 348 ? 22.262 11.123 -12.446 1.00 92.81 348 ASN A N 1
ATOM 2620 C CA . ASN A 1 348 ? 22.392 12.406 -13.139 1.00 92.81 348 ASN A CA 1
ATOM 2621 C C . ASN A 1 348 ? 22.910 12.300 -14.592 1.00 92.81 348 ASN A C 1
ATOM 2623 O O . ASN A 1 348 ? 23.233 13.323 -15.202 1.00 92.81 348 ASN A O 1
ATOM 2627 N N . ALA A 1 349 ? 22.957 11.091 -15.166 1.00 91.44 349 ALA A N 1
ATOM 2628 C CA . ALA A 1 349 ? 23.082 10.888 -16.602 1.00 91.44 349 ALA A CA 1
ATOM 2629 C C . ALA A 1 349 ? 21.772 11.207 -17.356 1.00 91.44 349 ALA A C 1
ATOM 2631 O O . ALA A 1 349 ? 21.861 11.678 -18.496 1.00 91.44 349 ALA A O 1
ATOM 2632 N N . THR A 1 350 ? 20.591 11.025 -16.745 1.00 88.94 350 THR A N 1
ATOM 2633 C CA . THR A 1 350 ? 19.299 11.483 -17.300 1.00 88.94 350 THR A CA 1
ATOM 2634 C C . THR A 1 350 ? 18.655 12.553 -16.422 1.00 88.94 350 THR A C 1
ATOM 2636 O O . THR A 1 350 ? 18.852 13.746 -16.656 1.00 88.94 350 THR A O 1
ATOM 2639 N N . ASP A 1 351 ? 17.907 12.136 -15.412 1.00 84.44 351 ASP A N 1
ATOM 2640 C CA . ASP A 1 351 ? 16.995 12.947 -14.601 1.00 84.44 351 ASP A CA 1
ATOM 2641 C C . ASP A 1 351 ? 16.992 12.551 -13.112 1.00 84.44 351 ASP A C 1
ATOM 2643 O O . ASP A 1 351 ? 16.376 13.227 -12.277 1.00 84.44 351 ASP A O 1
ATOM 2647 N N . GLY A 1 352 ? 17.786 11.539 -12.751 1.00 87.94 352 GLY A N 1
ATOM 2648 C CA . GLY A 1 352 ? 18.267 11.368 -11.389 1.00 87.94 352 GLY A CA 1
ATOM 2649 C C . GLY A 1 352 ? 19.163 12.536 -10.944 1.00 87.94 352 GLY A C 1
ATOM 2650 O O . GLY A 1 352 ? 19.599 13.381 -11.727 1.00 87.94 352 GLY A O 1
ATOM 2651 N N . ARG A 1 353 ? 19.436 12.621 -9.639 1.00 90.31 353 ARG A N 1
ATOM 2652 C CA . ARG A 1 353 ? 20.149 13.764 -9.026 1.00 90.31 353 ARG A CA 1
ATOM 2653 C C . ARG A 1 353 ? 21.585 13.463 -8.628 1.00 90.31 353 ARG A C 1
ATOM 2655 O O . ARG A 1 353 ? 22.435 14.351 -8.664 1.00 90.31 353 ARG A O 1
ATOM 2662 N N . ASP A 1 354 ? 21.837 12.229 -8.214 1.00 96.44 354 ASP A N 1
ATOM 2663 C CA . ASP A 1 354 ? 23.127 11.777 -7.706 1.00 96.44 354 ASP A CA 1
ATOM 2664 C C . ASP A 1 354 ? 23.988 11.169 -8.817 1.00 96.44 354 ASP A C 1
ATOM 2666 O O . ASP A 1 354 ? 23.477 10.707 -9.839 1.00 96.44 354 ASP A O 1
ATOM 2670 N N . SER A 1 355 ? 25.309 11.158 -8.619 1.00 97.88 355 SER A N 1
ATOM 2671 C CA . SER A 1 355 ? 26.203 10.465 -9.549 1.00 97.88 355 SER A CA 1
ATOM 2672 C C . SER A 1 355 ? 26.053 8.947 -9.442 1.00 97.88 355 SER A C 1
ATOM 2674 O O . SER A 1 355 ? 25.697 8.409 -8.392 1.00 97.88 355 SER A O 1
ATOM 2676 N N . LEU A 1 356 ? 26.409 8.240 -10.513 1.00 97.38 356 LEU A N 1
ATOM 2677 C CA . LEU A 1 356 ? 26.443 6.775 -10.556 1.00 97.38 356 LEU A CA 1
ATOM 2678 C C . LEU A 1 356 ? 27.264 6.192 -9.383 1.00 97.38 356 LEU A C 1
ATOM 2680 O O . LEU A 1 356 ? 26.816 5.290 -8.672 1.00 97.38 356 LEU A O 1
ATOM 2684 N N . ARG A 1 357 ? 28.430 6.790 -9.091 1.00 98.00 357 ARG A N 1
ATOM 2685 C CA . ARG A 1 357 ? 29.283 6.411 -7.952 1.00 98.00 357 ARG A CA 1
ATOM 2686 C C . ARG A 1 357 ? 28.639 6.714 -6.591 1.00 98.00 357 ARG A C 1
ATOM 2688 O O . ARG A 1 357 ? 28.791 5.918 -5.668 1.00 98.00 357 ARG A O 1
ATOM 2695 N N . ASP A 1 358 ? 27.921 7.827 -6.449 1.00 98.25 358 ASP A N 1
ATOM 2696 C CA . ASP A 1 358 ? 27.186 8.165 -5.221 1.00 98.25 358 ASP A CA 1
ATOM 2697 C C . ASP A 1 358 ? 26.059 7.159 -4.932 1.00 98.25 358 ASP A C 1
ATOM 2699 O O . ASP A 1 358 ? 25.913 6.708 -3.792 1.00 98.25 358 ASP A O 1
ATOM 2703 N N . MET A 1 359 ? 25.299 6.775 -5.963 1.00 98.50 359 MET A N 1
ATOM 2704 C CA . MET A 1 359 ? 24.234 5.769 -5.879 1.00 98.50 359 MET A CA 1
ATOM 2705 C C . MET A 1 359 ? 24.789 4.395 -5.477 1.00 98.50 359 MET A C 1
ATOM 2707 O O . MET A 1 359 ? 24.304 3.788 -4.520 1.00 98.50 359 MET A O 1
ATOM 2711 N N . ALA A 1 360 ? 25.874 3.950 -6.121 1.00 98.19 360 ALA A N 1
ATOM 2712 C CA . ALA A 1 360 ? 26.578 2.709 -5.787 1.00 98.19 360 ALA A CA 1
ATOM 2713 C C . ALA A 1 360 ? 27.064 2.668 -4.323 1.00 98.19 360 ALA A C 1
ATOM 2715 O O . ALA A 1 360 ? 26.899 1.665 -3.620 1.00 98.19 360 ALA A O 1
ATOM 2716 N N . LEU A 1 361 ? 27.643 3.771 -3.835 1.00 98.19 361 LEU A N 1
ATOM 2717 C CA . LEU A 1 361 ? 28.144 3.873 -2.462 1.00 98.19 361 LEU A CA 1
ATOM 2718 C C . LEU A 1 361 ? 27.014 3.858 -1.419 1.00 98.19 361 LEU A C 1
ATOM 2720 O O . LEU A 1 361 ? 27.191 3.266 -0.351 1.00 98.19 361 LEU A O 1
ATOM 2724 N N . GLU A 1 362 ? 25.858 4.458 -1.718 1.00 98.12 362 GLU A N 1
ATOM 2725 C CA . GLU A 1 362 ? 24.687 4.419 -0.833 1.00 98.12 362 GLU A CA 1
ATOM 2726 C C . GLU A 1 362 ? 24.014 3.039 -0.824 1.00 98.12 362 GLU A C 1
ATOM 2728 O O . GLU A 1 362 ? 23.676 2.542 0.252 1.00 98.12 362 GLU A O 1
ATOM 2733 N N . ALA A 1 363 ? 23.880 2.382 -1.981 1.00 97.81 363 ALA A N 1
ATOM 2734 C CA . ALA A 1 363 ? 23.390 1.006 -2.077 1.00 97.81 363 ALA A CA 1
ATOM 2735 C C . ALA A 1 363 ? 24.240 0.047 -1.226 1.00 97.81 363 ALA A C 1
ATOM 2737 O O . ALA A 1 363 ? 23.707 -0.684 -0.385 1.00 97.81 363 ALA A O 1
ATOM 2738 N N . ARG A 1 364 ? 25.573 0.141 -1.340 1.00 97.38 364 ARG A N 1
ATOM 2739 C CA . ARG A 1 364 ? 26.515 -0.610 -0.497 1.00 97.38 364 ARG A CA 1
ATOM 2740 C C . ARG A 1 364 ? 26.328 -0.315 0.995 1.00 97.38 364 ARG A C 1
ATOM 2742 O O . ARG A 1 364 ? 26.257 -1.231 1.810 1.00 97.38 364 ARG A O 1
ATOM 2749 N N . LYS A 1 365 ? 26.199 0.965 1.365 1.00 97.50 365 LYS A N 1
ATOM 2750 C CA . LYS A 1 365 ? 25.933 1.419 2.746 1.00 97.50 365 LYS A CA 1
ATOM 2751 C C . LYS A 1 365 ? 24.595 0.903 3.299 1.00 97.50 365 LYS A C 1
ATOM 2753 O O . LYS A 1 365 ? 24.457 0.766 4.512 1.00 97.50 365 LYS A O 1
ATOM 2758 N N . ARG A 1 366 ? 23.633 0.575 2.431 1.00 95.38 366 ARG A N 1
ATOM 2759 C CA . ARG A 1 366 ? 22.344 -0.059 2.769 1.00 95.38 366 ARG A CA 1
ATOM 2760 C C . ARG A 1 366 ? 22.386 -1.592 2.774 1.00 95.38 366 ARG A C 1
ATOM 2762 O O . ARG A 1 366 ? 21.347 -2.216 2.978 1.00 95.38 366 ARG A O 1
ATOM 2769 N N . GLY A 1 367 ? 23.562 -2.197 2.588 1.00 95.38 367 GLY A N 1
ATOM 2770 C CA . GLY A 1 367 ? 23.748 -3.649 2.613 1.00 95.38 367 GLY A CA 1
ATOM 2771 C C . GLY A 1 367 ? 23.225 -4.365 1.367 1.00 95.38 367 GLY A C 1
ATOM 2772 O O . GLY A 1 367 ? 22.808 -5.516 1.472 1.00 95.38 367 GLY A O 1
ATOM 2773 N N . LEU A 1 368 ? 23.206 -3.687 0.215 1.00 96.31 368 LEU A N 1
ATOM 2774 C CA . LEU A 1 368 ? 22.933 -4.319 -1.076 1.00 96.31 368 LEU A CA 1
ATOM 2775 C C . LEU A 1 368 ? 24.212 -4.939 -1.665 1.00 96.31 368 LEU A C 1
ATOM 2777 O O . LEU A 1 368 ? 25.259 -4.297 -1.679 1.00 96.31 368 LEU A O 1
ATOM 2781 N N . ASP A 1 369 ? 24.101 -6.161 -2.191 1.00 96.88 369 ASP A N 1
ATOM 2782 C CA . ASP A 1 369 ? 25.115 -6.839 -3.012 1.00 96.88 369 ASP A CA 1
ATOM 2783 C C . ASP A 1 369 ? 25.255 -6.195 -4.398 1.00 96.88 369 ASP A C 1
ATOM 2785 O O . ASP A 1 369 ? 26.322 -6.288 -5.009 1.00 96.88 369 ASP A O 1
ATOM 2789 N N . TYR A 1 370 ? 24.163 -5.630 -4.928 1.00 98.06 370 TYR A N 1
ATOM 2790 C CA . TYR A 1 370 ? 24.111 -5.039 -6.262 1.00 98.06 370 TYR A CA 1
ATOM 2791 C C . TYR A 1 370 ? 23.091 -3.893 -6.391 1.00 98.06 370 TYR A C 1
ATOM 2793 O O . TYR A 1 370 ? 22.112 -3.822 -5.644 1.00 98.06 370 TYR A O 1
ATOM 2801 N N . LEU A 1 371 ? 23.324 -3.027 -7.377 1.00 98.38 371 LEU A N 1
ATOM 2802 C CA . LEU A 1 371 ? 22.431 -1.959 -7.834 1.00 98.38 371 LEU A CA 1
ATOM 2803 C C . LEU A 1 371 ? 22.525 -1.891 -9.363 1.00 98.38 371 LEU A C 1
ATOM 2805 O O . LEU A 1 371 ? 23.564 -1.480 -9.877 1.00 98.38 371 LEU A O 1
ATOM 2809 N N . ALA A 1 372 ? 21.483 -2.294 -10.092 1.00 98.25 372 ALA A N 1
ATOM 2810 C CA . ALA A 1 372 ? 21.445 -2.038 -11.532 1.00 98.25 372 ALA A CA 1
ATOM 2811 C C . ALA A 1 372 ? 21.285 -0.534 -11.788 1.00 98.25 372 ALA A C 1
ATOM 2813 O O . ALA A 1 372 ? 20.528 0.141 -11.091 1.00 98.25 372 ALA A O 1
ATOM 2814 N N . ILE A 1 373 ? 22.001 -0.024 -12.787 1.00 97.88 373 ILE A N 1
ATOM 2815 C CA . ILE A 1 373 ? 21.841 1.349 -13.271 1.00 97.88 373 ILE A CA 1
ATOM 2816 C C . ILE A 1 373 ? 21.018 1.278 -14.551 1.00 97.88 373 ILE A C 1
ATOM 2818 O O . ILE A 1 373 ? 21.437 0.639 -15.515 1.00 97.88 373 ILE A O 1
ATOM 2822 N N . THR A 1 374 ? 19.837 1.887 -14.535 1.00 96.88 374 THR A N 1
ATOM 2823 C CA . THR A 1 374 ? 18.800 1.766 -15.569 1.00 96.88 374 THR A CA 1
ATOM 2824 C C . THR A 1 374 ? 18.289 3.144 -15.981 1.00 96.88 374 THR A C 1
ATOM 2826 O O . THR A 1 374 ? 17.090 3.356 -16.125 1.00 96.88 374 THR A O 1
ATOM 2829 N N . ASP A 1 375 ? 19.209 4.094 -16.162 1.00 95.88 375 ASP A N 1
ATOM 2830 C CA . ASP A 1 375 ? 18.910 5.410 -16.730 1.00 95.88 375 ASP A CA 1
ATOM 2831 C C . ASP A 1 375 ? 18.052 5.296 -18.010 1.00 95.88 375 ASP A C 1
ATOM 2833 O O . ASP A 1 375 ? 18.148 4.327 -18.767 1.00 95.88 375 ASP A O 1
ATOM 2837 N N . HIS A 1 376 ? 17.204 6.294 -18.258 1.00 91.94 376 HIS A N 1
ATOM 2838 C CA . HIS A 1 376 ? 16.260 6.282 -19.377 1.00 91.94 376 HIS A CA 1
ATOM 2839 C C . HIS A 1 376 ? 16.952 6.356 -20.756 1.00 91.94 376 HIS A C 1
ATOM 2841 O O . HIS A 1 376 ? 17.899 7.122 -20.963 1.00 91.94 376 HIS A O 1
ATOM 2847 N N . ALA A 1 377 ? 16.398 5.673 -21.759 1.00 87.25 377 ALA A N 1
ATOM 2848 C CA . ALA A 1 377 ? 16.674 5.932 -23.176 1.00 87.25 377 ALA A CA 1
ATOM 2849 C C . ALA A 1 377 ? 16.195 7.338 -23.622 1.00 87.25 377 ALA A C 1
ATOM 2851 O O . ALA A 1 377 ? 15.512 8.054 -22.888 1.00 87.25 377 ALA A O 1
ATOM 2852 N N . ARG A 1 378 ? 16.534 7.766 -24.847 1.00 72.88 378 ARG A N 1
ATOM 2853 C CA . ARG A 1 378 ? 16.196 9.097 -25.407 1.00 72.88 378 ARG A CA 1
ATOM 2854 C C . ARG A 1 378 ? 14.727 9.237 -25.879 1.00 72.88 378 ARG A C 1
ATOM 2856 O O . ARG A 1 378 ? 14.458 9.958 -26.843 1.00 72.88 378 ARG A O 1
ATOM 2863 N N . GLY A 1 379 ? 13.807 8.575 -25.178 1.00 62.66 379 GLY A N 1
ATOM 2864 C CA . GLY A 1 379 ? 12.410 8.372 -25.558 1.00 62.66 379 GLY A CA 1
ATOM 2865 C C . GLY A 1 379 ? 11.518 9.619 -25.551 1.00 62.66 379 GLY A C 1
ATOM 2866 O O . GLY A 1 379 ? 11.954 10.751 -25.312 1.00 62.66 379 GLY A O 1
ATOM 2867 N N . LEU A 1 380 ? 10.224 9.420 -25.824 1.00 50.47 380 LEU A N 1
ATOM 2868 C CA . LEU A 1 380 ? 9.254 10.491 -26.111 1.00 50.47 380 LEU A CA 1
ATOM 2869 C C . LEU A 1 380 ? 8.752 11.216 -24.847 1.00 50.47 380 LEU A C 1
ATOM 2871 O O . LEU A 1 380 ? 7.569 11.204 -24.513 1.00 50.47 380 LEU A O 1
ATOM 2875 N N . GLY A 1 381 ? 9.661 11.923 -24.177 1.00 49.41 381 GLY A N 1
ATOM 2876 C CA . GLY A 1 381 ? 9.350 12.818 -23.059 1.00 49.41 381 GLY A CA 1
ATOM 2877 C C . GLY A 1 381 ? 10.528 13.104 -22.129 1.00 49.41 381 GLY A C 1
ATOM 2878 O O . GLY A 1 381 ? 10.526 14.132 -21.453 1.00 49.41 381 GLY A O 1
ATOM 2879 N N . VAL A 1 382 ? 11.546 12.239 -22.121 1.00 55.47 382 VAL A N 1
ATOM 2880 C CA . VAL A 1 382 ? 12.666 12.329 -21.178 1.00 55.47 382 VAL A CA 1
ATOM 2881 C C . VAL A 1 382 ? 13.689 13.370 -21.634 1.00 55.47 382 VAL A C 1
ATOM 2883 O O . VAL A 1 382 ? 14.405 13.202 -22.627 1.00 55.47 382 VAL A O 1
ATOM 2886 N N . ALA A 1 383 ? 13.809 14.456 -20.870 1.00 51.16 383 ALA A N 1
ATOM 2887 C CA . ALA A 1 383 ? 14.910 15.394 -21.035 1.00 51.16 383 ALA A CA 1
ATOM 2888 C C . ALA A 1 383 ? 16.238 14.695 -20.694 1.00 51.16 383 ALA A C 1
ATOM 2890 O O . ALA A 1 383 ? 16.365 14.071 -19.650 1.00 51.16 383 ALA A O 1
ATOM 2891 N N . HIS A 1 384 ? 17.238 14.823 -21.568 1.00 68.19 384 HIS A N 1
ATOM 2892 C CA . HIS A 1 384 ? 18.566 14.217 -21.395 1.00 68.19 384 HIS A CA 1
ATOM 2893 C C . HIS A 1 384 ? 18.613 12.674 -21.357 1.00 68.19 384 HIS A C 1
ATOM 2895 O O . HIS A 1 384 ? 19.630 12.133 -20.929 1.00 68.19 384 HIS A O 1
ATOM 2901 N N . GLY A 1 385 ? 17.615 11.961 -21.892 1.00 82.44 385 GLY A N 1
ATOM 2902 C CA . GLY A 1 385 ? 17.675 10.502 -22.087 1.00 82.44 385 GLY A CA 1
ATOM 2903 C C . GLY A 1 385 ? 18.882 10.022 -22.922 1.00 82.44 385 GLY A C 1
ATOM 2904 O O . GLY A 1 385 ? 19.431 10.763 -23.755 1.00 82.44 385 GLY A O 1
ATOM 2905 N N . LEU A 1 386 ? 19.347 8.796 -22.677 1.00 91.06 386 LEU A N 1
ATOM 2906 C CA . LEU A 1 386 ? 20.555 8.229 -23.280 1.00 91.06 386 LEU A CA 1
ATOM 2907 C C . LEU A 1 386 ? 20.314 7.752 -24.719 1.00 91.06 386 LEU A C 1
ATOM 2909 O O . LEU A 1 386 ? 19.410 6.974 -25.006 1.00 91.06 386 LEU A O 1
ATOM 2913 N N . ASP A 1 387 ? 21.185 8.183 -25.630 1.00 92.50 387 ASP A N 1
ATOM 2914 C CA . ASP A 1 387 ? 21.371 7.533 -26.929 1.00 92.50 387 ASP A CA 1
ATOM 2915 C C . ASP A 1 387 ? 22.441 6.432 -26.836 1.00 92.50 387 ASP A C 1
ATOM 2917 O O . ASP A 1 387 ? 23.179 6.343 -25.853 1.00 92.50 387 ASP A O 1
ATOM 2921 N N . ALA A 1 388 ? 22.562 5.609 -27.881 1.00 93.88 388 ALA A N 1
ATOM 2922 C CA . ALA A 1 388 ? 23.499 4.485 -27.912 1.00 93.88 388 ALA A CA 1
ATOM 2923 C C . ALA A 1 388 ? 24.977 4.873 -27.680 1.00 93.88 388 ALA A C 1
ATOM 2925 O O . ALA A 1 388 ? 25.745 4.051 -27.185 1.00 93.88 388 ALA A O 1
ATOM 2926 N N . GLU A 1 389 ? 25.392 6.104 -27.999 1.00 94.12 389 GLU A N 1
ATOM 2927 C CA . GLU A 1 389 ? 26.768 6.575 -27.789 1.00 94.12 389 GLU A CA 1
ATOM 2928 C C . GLU A 1 389 ? 26.999 7.005 -26.329 1.00 94.12 389 GLU A C 1
ATOM 2930 O O . GLU A 1 389 ? 28.057 6.749 -25.746 1.00 94.12 389 GLU A O 1
ATOM 2935 N N . ARG A 1 390 ? 25.995 7.635 -25.706 1.00 94.94 390 ARG A N 1
ATOM 2936 C CA . ARG A 1 390 ? 26.003 7.972 -24.275 1.00 94.94 390 ARG A CA 1
ATOM 2937 C C . ARG A 1 390 ? 25.881 6.728 -23.394 1.00 94.94 390 ARG A C 1
ATOM 2939 O O . ARG A 1 390 ? 26.656 6.608 -22.450 1.00 94.94 390 ARG A O 1
ATOM 2946 N N . LEU A 1 391 ? 25.000 5.790 -23.742 1.00 96.38 391 LEU A N 1
ATOM 2947 C CA . LEU A 1 391 ? 24.880 4.498 -23.062 1.00 96.38 391 LEU A CA 1
ATOM 2948 C C . LEU A 1 391 ? 26.181 3.690 -23.171 1.00 96.38 391 LEU A C 1
ATOM 2950 O O . LEU A 1 391 ? 26.659 3.169 -22.169 1.00 96.38 391 LEU A O 1
ATOM 2954 N N . ALA A 1 392 ? 26.818 3.656 -24.349 1.00 96.44 392 ALA A N 1
ATOM 2955 C CA . ALA A 1 392 ? 28.119 3.007 -24.507 1.00 96.44 392 ALA A CA 1
ATOM 2956 C C . ALA A 1 392 ? 29.186 3.575 -23.553 1.00 96.44 392 ALA A C 1
ATOM 2958 O O . ALA A 1 392 ? 29.932 2.798 -22.967 1.00 96.44 392 ALA A O 1
ATOM 2959 N N . ARG A 1 393 ? 29.223 4.900 -23.336 1.00 96.88 393 ARG A N 1
ATOM 2960 C CA . ARG A 1 393 ? 30.113 5.521 -22.338 1.00 96.88 393 ARG A CA 1
ATOM 2961 C C . ARG A 1 393 ? 29.755 5.169 -20.897 1.00 96.88 393 ARG A C 1
ATOM 2963 O O . ARG A 1 393 ? 30.670 4.996 -20.097 1.00 96.88 393 ARG A O 1
ATOM 2970 N N . GLN A 1 394 ? 28.465 5.096 -20.565 1.00 97.44 394 GLN A N 1
ATOM 2971 C CA . GLN A 1 394 ? 28.022 4.752 -19.213 1.00 97.44 394 GLN A CA 1
ATOM 2972 C C . GLN A 1 394 ? 28.356 3.297 -18.874 1.00 97.44 394 GLN A C 1
ATOM 2974 O O . GLN A 1 394 ? 28.857 3.036 -17.787 1.00 97.44 394 GLN A O 1
ATOM 2979 N N . ILE A 1 395 ? 28.179 2.374 -19.824 1.00 98.06 395 ILE A N 1
ATOM 2980 C CA . ILE A 1 395 ? 28.654 0.989 -19.723 1.00 98.06 395 ILE A CA 1
ATOM 2981 C C . ILE A 1 395 ? 30.153 0.964 -19.385 1.00 98.06 395 ILE A C 1
ATOM 2983 O O . ILE A 1 395 ? 30.549 0.375 -18.382 1.00 98.06 395 ILE A O 1
ATOM 2987 N N . ASP A 1 396 ? 30.974 1.681 -20.160 1.00 97.00 396 ASP A N 1
ATOM 2988 C CA . ASP A 1 396 ? 32.423 1.727 -19.937 1.00 97.00 396 ASP A CA 1
ATOM 2989 C C . ASP A 1 396 ? 32.806 2.391 -18.587 1.00 97.00 396 ASP A C 1
ATOM 2991 O O . ASP A 1 396 ? 33.927 2.213 -18.108 1.00 97.00 396 ASP A O 1
ATOM 2995 N N . GLU A 1 397 ? 31.924 3.193 -17.977 1.00 97.88 397 GLU A N 1
ATOM 2996 C CA . GLU A 1 397 ? 32.098 3.762 -16.630 1.00 97.88 397 GLU A CA 1
ATOM 2997 C C . GLU A 1 397 ? 31.652 2.793 -15.525 1.00 97.88 397 GLU A C 1
ATOM 2999 O O . GLU A 1 397 ? 32.349 2.667 -14.519 1.00 97.88 397 GLU A O 1
ATOM 3004 N N . ILE A 1 398 ? 30.550 2.066 -15.732 1.00 98.25 398 ILE A N 1
ATOM 3005 C CA . ILE A 1 398 ? 30.068 0.996 -14.850 1.00 98.25 398 ILE A CA 1
ATOM 3006 C C . ILE A 1 398 ? 31.138 -0.088 -14.698 1.00 98.25 398 ILE A C 1
ATOM 3008 O O . ILE A 1 398 ? 31.446 -0.477 -13.572 1.00 98.25 398 ILE A O 1
ATOM 3012 N N . ASP A 1 399 ? 31.760 -0.521 -15.797 1.00 97.69 399 ASP A N 1
ATOM 3013 C CA . ASP A 1 399 ? 32.823 -1.531 -15.758 1.00 97.69 399 ASP A CA 1
ATOM 3014 C C . ASP A 1 399 ? 34.033 -1.038 -14.929 1.00 97.69 399 ASP A C 1
ATOM 3016 O O . ASP A 1 399 ? 34.444 -1.716 -13.987 1.00 97.69 399 ASP A O 1
ATOM 3020 N N . ARG A 1 400 ? 34.507 0.203 -15.137 1.00 97.81 400 ARG A N 1
ATOM 3021 C CA . ARG A 1 400 ? 35.571 0.833 -14.312 1.00 97.81 400 ARG A CA 1
ATOM 3022 C C . ARG A 1 400 ? 35.195 1.025 -12.837 1.00 97.81 400 ARG A C 1
ATOM 3024 O O . ARG A 1 400 ? 36.070 1.142 -11.974 1.00 97.81 400 ARG A O 1
ATOM 3031 N N . LEU A 1 401 ? 33.906 1.125 -12.521 1.00 97.56 401 LEU A N 1
ATOM 3032 C CA . LEU A 1 401 ? 33.430 1.210 -11.141 1.00 97.56 401 LEU A CA 1
ATOM 3033 C C . LEU A 1 401 ? 33.336 -0.176 -10.496 1.00 97.56 401 LEU A C 1
ATOM 3035 O O . LEU A 1 401 ? 33.727 -0.302 -9.340 1.00 97.56 401 LEU A O 1
ATOM 3039 N N . ASN A 1 402 ? 32.943 -1.213 -11.239 1.00 97.50 402 ASN A N 1
ATOM 3040 C CA . ASN A 1 402 ? 33.037 -2.608 -10.796 1.00 97.50 402 ASN A CA 1
ATOM 3041 C C . ASN A 1 402 ? 34.501 -3.035 -10.552 1.00 97.50 402 ASN A C 1
ATOM 3043 O O . ASN A 1 402 ? 34.779 -3.697 -9.557 1.00 97.50 402 ASN A O 1
ATOM 3047 N N . GLU A 1 403 ? 35.451 -2.572 -11.375 1.00 96.94 403 GLU A N 1
ATOM 3048 C CA . GLU A 1 403 ? 36.902 -2.748 -11.159 1.00 96.94 403 GLU A CA 1
ATOM 3049 C C . GLU A 1 403 ? 37.436 -2.071 -9.874 1.00 96.94 403 GLU A C 1
ATOM 3051 O O . GLU A 1 403 ? 38.531 -2.400 -9.418 1.00 96.94 403 GLU A O 1
ATOM 3056 N N . THR A 1 404 ? 36.720 -1.089 -9.300 1.00 96.00 404 THR A N 1
ATOM 3057 C CA . THR A 1 404 ? 37.254 -0.200 -8.240 1.00 96.00 404 THR A CA 1
ATOM 3058 C C . THR A 1 404 ? 36.364 -0.027 -7.000 1.00 96.00 404 THR A C 1
ATOM 3060 O O . THR A 1 404 ? 36.681 0.796 -6.131 1.00 96.00 404 THR A O 1
ATOM 3063 N N . LEU A 1 405 ? 35.257 -0.770 -6.881 1.00 94.25 405 LEU A N 1
ATOM 3064 C CA . LEU A 1 405 ? 34.318 -0.695 -5.754 1.00 94.25 405 LEU A CA 1
ATOM 3065 C C . LEU A 1 405 ? 34.040 -2.070 -5.129 1.00 94.25 405 LEU A C 1
ATOM 3067 O O . LEU A 1 405 ? 33.073 -2.745 -5.467 1.00 94.25 405 LEU A O 1
ATOM 3071 N N . ASP A 1 406 ? 34.814 -2.431 -4.106 1.00 93.94 406 ASP A N 1
ATOM 3072 C CA . ASP A 1 406 ? 34.521 -3.615 -3.294 1.00 93.94 406 ASP A CA 1
ATOM 3073 C C . ASP A 1 406 ? 33.132 -3.557 -2.637 1.00 93.94 406 ASP A C 1
ATOM 3075 O O . ASP A 1 406 ? 32.707 -2.525 -2.102 1.00 93.94 406 ASP A O 1
ATOM 3079 N N . GLY A 1 407 ? 32.459 -4.708 -2.587 1.00 93.38 407 GLY A N 1
ATOM 3080 C CA . GLY A 1 407 ? 31.237 -4.920 -1.805 1.00 93.38 407 GLY A CA 1
ATOM 3081 C C . GLY A 1 407 ? 29.929 -4.463 -2.457 1.00 93.38 407 GLY A C 1
ATOM 3082 O O . GLY A 1 407 ? 28.902 -4.512 -1.788 1.00 93.38 407 GLY A O 1
ATOM 3083 N N . ILE A 1 408 ? 29.942 -4.036 -3.721 1.00 97.31 408 ILE A N 1
ATOM 3084 C CA . ILE A 1 408 ? 28.747 -3.734 -4.524 1.00 97.31 408 ILE A CA 1
ATOM 3085 C C . ILE A 1 408 ? 29.023 -4.108 -5.985 1.00 97.31 408 ILE A C 1
ATOM 3087 O O . ILE A 1 408 ? 30.124 -3.881 -6.472 1.00 97.31 408 ILE A O 1
ATOM 3091 N N . VAL A 1 409 ? 28.047 -4.687 -6.682 1.00 97.94 409 VAL A N 1
ATOM 3092 C CA . VAL A 1 409 ? 28.099 -4.907 -8.139 1.00 97.94 409 VAL A CA 1
ATOM 3093 C C . VAL A 1 409 ? 27.115 -3.974 -8.830 1.00 97.94 409 VAL A C 1
ATOM 3095 O O . VAL A 1 409 ? 26.003 -3.770 -8.348 1.00 97.94 409 VAL A O 1
ATOM 3098 N N . LEU A 1 410 ? 27.499 -3.448 -9.984 1.00 98.12 410 LEU A N 1
ATOM 3099 C CA . LEU A 1 410 ? 26.670 -2.591 -10.817 1.00 98.12 410 LEU A CA 1
ATOM 3100 C C . LEU A 1 410 ? 26.369 -3.310 -12.141 1.00 98.12 410 LEU A C 1
ATOM 3102 O O . LEU A 1 410 ? 27.193 -3.253 -13.057 1.00 98.12 410 LEU A O 1
ATOM 3106 N N . PRO A 1 411 ? 25.234 -4.031 -12.253 1.00 97.94 411 PRO A N 1
ATOM 3107 C CA . PRO A 1 411 ? 24.736 -4.520 -13.532 1.00 97.94 411 PRO A CA 1
ATOM 3108 C C . PRO A 1 411 ? 24.502 -3.370 -14.518 1.00 97.94 411 PRO A C 1
ATOM 3110 O O . PRO A 1 411 ? 23.893 -2.351 -14.176 1.00 97.94 411 PRO A O 1
ATOM 3113 N N . LYS A 1 412 ? 24.970 -3.560 -15.751 1.00 97.81 412 LYS A N 1
ATOM 3114 C CA . LYS A 1 412 ? 24.791 -2.646 -16.881 1.00 97.81 412 LYS A CA 1
ATOM 3115 C C . LYS A 1 412 ? 23.345 -2.727 -17.368 1.00 97.81 412 LYS A C 1
ATOM 3117 O O . LYS A 1 412 ? 22.968 -3.730 -17.973 1.00 97.81 412 LYS A O 1
ATOM 3122 N N . GLY A 1 413 ? 22.546 -1.699 -17.109 1.00 97.44 413 GLY A N 1
ATOM 3123 C CA . GLY A 1 413 ? 21.144 -1.646 -17.510 1.00 97.44 413 GLY A CA 1
ATOM 3124 C C . GLY A 1 413 ? 20.806 -0.478 -18.435 1.00 97.44 413 GLY A C 1
ATOM 3125 O O . GLY A 1 413 ? 21.643 0.357 -18.771 1.00 97.44 413 GLY A O 1
ATOM 3126 N N . ILE A 1 414 ? 19.541 -0.446 -18.840 1.00 97.50 414 ILE A N 1
ATOM 3127 C CA . ILE A 1 414 ? 18.836 0.718 -19.383 1.00 97.50 414 ILE A CA 1
ATOM 3128 C C . ILE A 1 414 ? 17.352 0.527 -19.061 1.00 97.50 414 ILE A C 1
ATOM 3130 O O . ILE A 1 414 ? 16.874 -0.615 -19.076 1.00 97.50 414 ILE A O 1
ATOM 3134 N N . GLU A 1 415 ? 16.621 1.615 -18.834 1.00 96.88 415 GLU A N 1
ATOM 3135 C CA . GLU A 1 415 ? 15.177 1.612 -19.052 1.00 96.88 415 GLU A CA 1
ATOM 3136 C C . GLU A 1 415 ? 14.870 2.161 -20.457 1.00 96.88 415 GLU A C 1
ATOM 3138 O O . GLU A 1 415 ? 15.174 3.310 -20.783 1.00 96.88 415 GLU A O 1
ATOM 3143 N N . VAL A 1 416 ? 14.310 1.320 -21.329 1.00 95.31 416 VAL A N 1
ATOM 3144 C CA . VAL A 1 416 ? 14.046 1.644 -22.736 1.00 95.31 416 VAL A CA 1
ATOM 3145 C C . VAL A 1 416 ? 12.551 1.796 -23.017 1.00 95.31 416 VAL A C 1
ATOM 3147 O O . VAL A 1 416 ? 11.730 0.943 -22.671 1.00 95.31 416 VAL A O 1
ATOM 3150 N N . ASP A 1 417 ? 12.209 2.885 -23.708 1.00 93.50 417 ASP A N 1
ATOM 3151 C CA . ASP A 1 417 ? 10.852 3.168 -24.169 1.00 93.50 417 ASP A CA 1
ATOM 3152 C C . ASP A 1 417 ? 10.343 2.058 -25.103 1.00 93.50 417 ASP A C 1
ATOM 3154 O O . ASP A 1 417 ? 10.945 1.755 -26.140 1.00 93.50 417 ASP A O 1
ATOM 3158 N N . ILE A 1 418 ? 9.181 1.500 -24.761 1.00 96.19 418 ILE A N 1
ATOM 3159 C CA . ILE A 1 418 ? 8.347 0.706 -25.660 1.00 96.19 418 ILE A CA 1
ATOM 3160 C C . ILE A 1 418 ? 7.560 1.686 -26.534 1.00 96.19 418 ILE A C 1
ATOM 3162 O O . ILE A 1 418 ? 6.588 2.312 -26.091 1.00 96.19 418 ILE A O 1
ATOM 3166 N N . LEU A 1 419 ? 7.962 1.809 -27.795 1.00 95.00 419 LEU A N 1
ATOM 3167 C CA . LEU A 1 419 ? 7.334 2.693 -28.775 1.00 95.00 419 LEU A CA 1
ATOM 3168 C C . LEU A 1 419 ? 5.893 2.249 -29.094 1.00 95.00 419 LEU A C 1
ATOM 3170 O O . LEU A 1 419 ? 5.470 1.147 -28.738 1.00 95.00 419 LEU A O 1
ATOM 3174 N N . GLU A 1 420 ? 5.102 3.108 -29.748 1.00 94.50 420 GLU A N 1
ATOM 3175 C CA . GLU A 1 420 ? 3.674 2.846 -30.027 1.00 94.50 420 GLU A CA 1
ATOM 3176 C C . GLU A 1 420 ? 3.440 1.529 -30.791 1.00 94.50 420 GLU A C 1
ATOM 3178 O O . GLU A 1 420 ? 2.456 0.834 -30.542 1.00 94.50 420 GLU A O 1
ATOM 3183 N N . ASP A 1 421 ? 4.363 1.141 -31.679 1.00 95.94 421 ASP A N 1
ATOM 3184 C CA . ASP A 1 421 ? 4.252 -0.099 -32.450 1.00 95.94 421 ASP A CA 1
ATOM 3185 C C . ASP A 1 421 ? 4.749 -1.355 -31.702 1.00 95.94 421 ASP A C 1
ATOM 3187 O O . ASP A 1 421 ? 4.549 -2.464 -32.201 1.00 95.94 421 ASP A O 1
ATOM 3191 N N . GLY A 1 422 ? 5.377 -1.209 -30.530 1.00 96.94 422 GLY A N 1
ATOM 3192 C CA . GLY A 1 422 ? 5.984 -2.304 -29.763 1.00 96.94 422 GLY A CA 1
ATOM 3193 C C . GLY A 1 422 ? 7.452 -2.603 -30.095 1.00 96.94 422 GLY A C 1
ATOM 3194 O O . GLY A 1 422 ? 7.952 -3.660 -29.719 1.00 96.94 422 GLY A O 1
ATOM 3195 N N . SER A 1 423 ? 8.150 -1.721 -30.816 1.00 96.69 423 SER A N 1
ATOM 3196 C CA . SER A 1 423 ? 9.621 -1.719 -30.872 1.00 96.69 423 SER A CA 1
ATOM 3197 C C . SER A 1 423 ? 10.246 -0.984 -29.674 1.00 96.69 423 SER A C 1
ATOM 3199 O O . SER A 1 423 ? 9.547 -0.294 -28.932 1.00 96.69 423 SER A O 1
ATOM 3201 N N . LEU A 1 424 ? 11.555 -1.163 -29.468 1.00 95.50 424 LEU A N 1
ATOM 3202 C CA . LEU A 1 424 ? 12.328 -0.521 -28.397 1.00 95.50 424 LEU A CA 1
ATOM 3203 C C . LEU A 1 424 ? 13.124 0.674 -28.949 1.00 95.50 424 LEU A C 1
ATOM 3205 O O . LEU A 1 424 ? 13.680 0.580 -30.044 1.00 95.50 424 LEU A O 1
ATOM 3209 N N . ASP A 1 425 ? 13.241 1.761 -28.183 1.00 91.81 425 ASP A N 1
ATOM 3210 C CA . ASP A 1 425 ? 13.919 3.013 -28.589 1.00 91.81 425 ASP A CA 1
ATOM 3211 C C . ASP A 1 425 ? 15.469 2.940 -28.677 1.00 91.81 425 ASP A C 1
ATOM 3213 O O . ASP A 1 425 ? 16.156 3.957 -28.770 1.00 91.81 425 ASP A O 1
ATOM 3217 N N . LEU A 1 426 ? 16.066 1.742 -28.668 1.00 93.62 426 LEU A N 1
ATOM 3218 C CA . LEU A 1 426 ? 17.515 1.548 -28.809 1.00 93.62 426 LEU A CA 1
ATOM 3219 C C . LEU A 1 426 ? 17.860 0.380 -29.747 1.00 93.62 426 LEU A C 1
ATOM 3221 O O . LEU A 1 426 ? 17.161 -0.632 -29.764 1.00 93.62 426 LEU A O 1
ATOM 3225 N N . PRO A 1 427 ? 18.962 0.480 -30.518 1.00 94.56 427 PRO A N 1
ATOM 3226 C CA . PRO A 1 427 ? 19.361 -0.561 -31.457 1.00 94.56 427 PRO A CA 1
ATOM 3227 C C . PRO A 1 427 ? 19.988 -1.772 -30.752 1.00 94.56 427 PRO A C 1
ATOM 3229 O O . PRO A 1 427 ? 20.829 -1.623 -29.863 1.00 94.56 427 PRO A O 1
ATOM 3232 N N . ASP A 1 428 ? 19.681 -2.971 -31.253 1.00 96.06 428 ASP A N 1
ATOM 3233 C CA . ASP A 1 428 ? 20.211 -4.270 -30.809 1.00 96.06 428 ASP A CA 1
ATOM 3234 C C . ASP A 1 428 ? 21.717 -4.260 -30.481 1.00 96.06 428 ASP A C 1
ATOM 3236 O O . ASP A 1 428 ? 22.141 -4.849 -29.492 1.00 96.06 428 ASP A O 1
ATOM 3240 N N . GLY A 1 429 ? 22.534 -3.554 -31.273 1.00 95.69 429 GLY A N 1
ATOM 3241 C CA . GLY A 1 429 ? 23.989 -3.488 -31.099 1.00 95.69 429 GLY A CA 1
ATOM 3242 C C . GLY A 1 429 ? 24.486 -2.803 -29.817 1.00 95.69 429 GLY A C 1
ATOM 3243 O O . GLY A 1 429 ? 25.628 -3.047 -29.433 1.00 95.69 429 GLY A O 1
ATOM 3244 N N . VAL A 1 430 ? 23.668 -1.977 -29.147 1.00 94.81 430 VAL A N 1
ATOM 3245 C CA . VAL A 1 430 ? 23.982 -1.468 -27.795 1.00 94.81 430 VAL A CA 1
ATOM 3246 C C . VAL A 1 430 ? 23.270 -2.275 -26.710 1.00 94.81 430 VAL A C 1
ATOM 3248 O O . VAL A 1 430 ? 23.879 -2.555 -25.682 1.00 94.81 430 VAL A O 1
ATOM 3251 N N . LEU A 1 431 ? 22.041 -2.741 -26.966 1.00 95.75 431 LEU A N 1
ATOM 3252 C CA . LEU A 1 431 ? 21.298 -3.608 -26.041 1.00 95.75 431 LEU A CA 1
ATOM 3253 C C . LEU A 1 431 ? 22.041 -4.928 -25.761 1.00 95.75 431 LEU A C 1
ATOM 3255 O O . LEU A 1 431 ? 22.051 -5.404 -24.631 1.00 95.75 431 LEU A O 1
ATOM 3259 N N . ALA A 1 432 ? 22.760 -5.463 -26.751 1.00 96.06 432 ALA A N 1
ATOM 3260 C CA . ALA A 1 432 ? 23.605 -6.651 -26.622 1.00 96.06 432 ALA A CA 1
ATOM 3261 C C . ALA A 1 432 ? 24.814 -6.501 -25.667 1.00 96.06 432 ALA A C 1
ATOM 3263 O O . ALA A 1 432 ? 25.503 -7.491 -25.423 1.00 96.06 432 ALA A O 1
ATOM 3264 N N . ARG A 1 433 ? 25.105 -5.291 -25.159 1.00 95.69 433 ARG A N 1
ATOM 3265 C CA . ARG A 1 433 ? 26.161 -5.029 -24.157 1.00 95.69 433 ARG A CA 1
ATOM 3266 C C . ARG A 1 433 ? 25.648 -5.014 -22.708 1.00 95.69 433 ARG A C 1
ATOM 3268 O O . ARG A 1 433 ? 26.453 -4.822 -21.799 1.00 95.69 433 ARG A O 1
ATOM 3275 N N . LEU A 1 434 ? 24.337 -5.127 -22.498 1.00 97.31 434 LEU A N 1
ATOM 3276 C CA . LEU A 1 434 ? 23.704 -4.946 -21.193 1.00 97.31 434 LEU A CA 1
ATOM 3277 C C . LEU A 1 434 ? 23.526 -6.273 -20.446 1.00 97.31 434 LEU A C 1
ATOM 3279 O O . LEU A 1 434 ? 23.261 -7.313 -21.047 1.00 97.31 434 LEU A O 1
ATOM 3283 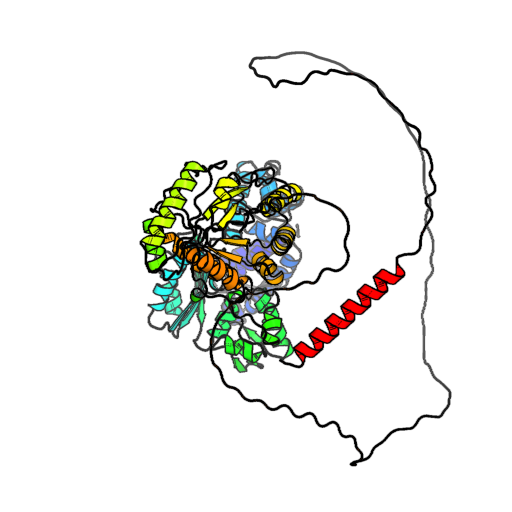N N . ASP A 1 435 ? 23.622 -6.202 -19.119 1.00 96.56 435 ASP A N 1
ATOM 3284 C CA . ASP A 1 435 ? 23.239 -7.276 -18.200 1.00 96.56 435 ASP A CA 1
ATOM 3285 C C . ASP A 1 435 ? 21.707 -7.342 -18.028 1.00 96.56 435 ASP A C 1
ATOM 3287 O O . ASP A 1 435 ? 21.167 -8.394 -17.681 1.00 96.56 435 ASP A O 1
ATOM 3291 N N . LEU A 1 436 ? 21.009 -6.219 -18.260 1.00 95.38 436 LEU A N 1
ATOM 3292 C CA . LEU A 1 436 ? 19.566 -6.068 -18.075 1.00 95.38 436 LEU A CA 1
ATOM 3293 C C . LEU A 1 436 ? 18.962 -5.084 -19.094 1.00 95.38 436 LEU A C 1
ATOM 3295 O O . LEU A 1 436 ? 19.479 -3.986 -19.282 1.00 95.38 436 LEU A O 1
ATOM 3299 N N . VAL A 1 437 ? 17.822 -5.432 -19.698 1.00 97.75 437 VAL A N 1
ATOM 3300 C CA . VAL A 1 437 ? 16.983 -4.474 -20.445 1.00 97.75 437 VAL A CA 1
ATOM 3301 C C . VAL A 1 437 ? 15.619 -4.385 -19.778 1.00 97.75 437 VAL A C 1
ATOM 3303 O O . VAL A 1 437 ? 14.834 -5.340 -19.822 1.00 97.75 437 VAL A O 1
ATOM 3306 N N . VAL A 1 438 ? 15.343 -3.237 -19.167 1.00 97.94 438 VAL A N 1
ATOM 3307 C CA . VAL A 1 438 ? 14.047 -2.914 -18.575 1.00 97.94 438 VAL A CA 1
ATOM 3308 C C . VAL A 1 438 ? 13.233 -2.165 -19.629 1.00 97.94 438 VAL A C 1
ATOM 3310 O O . VAL A 1 438 ? 13.692 -1.159 -20.158 1.00 97.94 438 VAL A O 1
ATOM 3313 N N . GLY A 1 439 ? 12.067 -2.678 -20.013 1.00 97.25 439 GLY A N 1
ATOM 3314 C CA . GLY A 1 439 ? 11.198 -2.058 -21.015 1.00 97.25 439 GLY A CA 1
ATOM 3315 C C . GLY A 1 439 ? 9.982 -1.398 -20.378 1.00 97.25 439 GLY A C 1
ATOM 3316 O O . GLY A 1 439 ? 9.362 -1.989 -19.494 1.00 97.25 439 GLY A O 1
ATOM 3317 N N . ALA A 1 440 ? 9.619 -0.204 -20.846 1.00 95.56 440 ALA A N 1
ATOM 3318 C CA . ALA A 1 440 ? 8.674 0.670 -20.155 1.00 95.56 440 ALA A CA 1
ATOM 3319 C C . ALA A 1 440 ? 7.654 1.363 -21.070 1.00 95.56 440 ALA A C 1
ATOM 3321 O O . ALA A 1 440 ? 7.902 1.604 -22.251 1.00 95.56 440 ALA A O 1
ATOM 3322 N N . VAL A 1 441 ? 6.496 1.737 -20.516 1.00 94.12 441 VAL A N 1
ATOM 3323 C CA . VAL A 1 441 ? 5.476 2.539 -21.213 1.00 94.12 441 VAL A CA 1
ATOM 3324 C C . VAL A 1 441 ? 5.431 3.948 -20.620 1.00 94.12 441 VAL A C 1
ATOM 3326 O O . VAL A 1 441 ? 4.831 4.158 -19.567 1.00 94.12 441 VAL A O 1
ATOM 3329 N N . HIS A 1 442 ? 5.980 4.928 -21.342 1.00 87.88 442 HIS A N 1
ATOM 3330 C CA . HIS A 1 442 ? 5.965 6.344 -20.937 1.00 87.88 442 HIS A CA 1
ATOM 3331 C C . HIS A 1 442 ? 4.952 7.229 -21.677 1.00 87.88 442 HIS A C 1
ATOM 3333 O O . HIS A 1 442 ? 4.717 8.369 -21.279 1.00 87.88 442 HIS A O 1
ATOM 3339 N N . GLY A 1 443 ? 4.281 6.698 -22.702 1.00 84.50 443 GLY A N 1
ATOM 3340 C CA . GLY A 1 443 ? 3.276 7.432 -23.472 1.00 84.50 443 GLY A CA 1
ATOM 3341 C C . GLY A 1 443 ? 2.246 6.536 -24.159 1.00 84.50 443 GLY A C 1
ATOM 3342 O O . GLY A 1 443 ? 2.380 5.309 -24.178 1.00 84.50 443 GLY A O 1
ATOM 3343 N N . HIS A 1 444 ? 1.232 7.171 -24.759 1.00 88.00 444 HIS A N 1
ATOM 3344 C CA . HIS A 1 444 ? 0.081 6.521 -25.408 1.00 88.00 444 HIS A CA 1
ATOM 3345 C C . HIS A 1 444 ? -0.719 5.618 -24.436 1.00 88.00 444 HIS A C 1
ATOM 3347 O O . HIS A 1 444 ? -1.082 4.489 -24.759 1.00 88.00 444 HIS A O 1
ATOM 3353 N N . PHE A 1 445 ? -0.964 6.104 -23.210 1.00 86.19 445 PHE A N 1
ATOM 3354 C CA . PHE A 1 445 ? -1.709 5.387 -22.158 1.00 86.19 445 PHE A CA 1
ATOM 3355 C C . PHE A 1 445 ? -3.211 5.211 -22.461 1.00 86.19 445 PHE A C 1
ATOM 3357 O O . PHE A 1 445 ? -3.885 4.423 -21.801 1.00 86.19 445 PHE A O 1
ATOM 3364 N N . ASP A 1 446 ? -3.737 5.954 -23.436 1.00 82.19 446 ASP A N 1
ATOM 3365 C CA . ASP A 1 446 ? -5.133 5.982 -23.883 1.00 82.19 446 ASP A CA 1
ATOM 3366 C C . ASP A 1 446 ? -5.440 5.001 -25.035 1.00 82.19 446 ASP A C 1
ATOM 3368 O O . ASP A 1 446 ? -6.572 4.941 -25.526 1.00 82.19 446 ASP A O 1
ATOM 3372 N N . LEU A 1 447 ? -4.456 4.195 -25.450 1.00 86.19 447 LEU A N 1
ATOM 3373 C CA . LEU A 1 447 ? -4.666 3.084 -26.377 1.00 86.19 447 LEU A CA 1
ATOM 3374 C C . LEU A 1 447 ? -5.633 2.042 -25.791 1.00 86.19 447 LEU A C 1
ATOM 3376 O O . LEU A 1 447 ? -5.582 1.693 -24.617 1.00 86.19 447 LEU A O 1
ATOM 3380 N N . SER A 1 448 ? -6.499 1.486 -26.643 1.00 93.94 448 SER A N 1
ATOM 3381 C CA . SER A 1 448 ? -7.431 0.416 -26.253 1.00 93.94 448 SER A CA 1
ATOM 3382 C C . SER A 1 448 ? -6.706 -0.849 -25.775 1.00 93.94 448 SER A C 1
ATOM 3384 O O . SER A 1 448 ? -5.687 -1.198 -26.384 1.00 93.94 448 SER A O 1
ATOM 3386 N N . ARG A 1 449 ? -7.312 -1.614 -24.845 1.00 96.19 449 ARG A N 1
ATOM 3387 C CA . ARG A 1 449 ? -6.815 -2.910 -24.323 1.00 96.19 449 ARG A CA 1
ATOM 3388 C C . ARG A 1 449 ? -6.029 -3.752 -25.313 1.00 96.19 449 ARG A C 1
ATOM 3390 O O . ARG A 1 449 ? -4.931 -4.205 -25.009 1.00 96.19 449 ARG A O 1
ATOM 3397 N N . ALA A 1 450 ? -6.605 -3.996 -26.490 1.00 98.00 450 ALA A N 1
ATOM 3398 C CA . ALA A 1 450 ? -5.997 -4.843 -27.507 1.00 98.00 450 ALA A CA 1
ATOM 3399 C C . ALA A 1 450 ? -4.680 -4.243 -28.021 1.00 98.00 450 ALA A C 1
ATOM 3401 O O . ALA A 1 450 ? -3.647 -4.895 -27.926 1.00 98.00 450 ALA A O 1
ATOM 3402 N N . ALA A 1 451 ? -4.701 -2.994 -28.495 1.00 98.12 451 ALA A N 1
ATOM 3403 C CA . ALA A 1 451 ? -3.518 -2.309 -29.018 1.00 98.12 451 ALA A CA 1
ATOM 3404 C C . ALA A 1 451 ? -2.405 -2.186 -27.964 1.00 98.12 451 ALA A C 1
ATOM 3406 O O . ALA A 1 451 ? -1.262 -2.539 -28.243 1.00 98.12 451 ALA A O 1
ATOM 3407 N N . GLN A 1 452 ? -2.752 -1.763 -26.746 1.00 98.31 452 GLN A N 1
ATOM 3408 C CA . GLN A 1 452 ? -1.791 -1.599 -25.655 1.00 98.31 452 GLN A CA 1
ATOM 3409 C C . GLN A 1 452 ? -1.197 -2.942 -25.192 1.00 98.31 452 GLN A C 1
ATOM 3411 O O . GLN A 1 452 ? -0.012 -3.015 -24.879 1.00 98.31 452 GLN A O 1
ATOM 3416 N N . THR A 1 453 ? -1.985 -4.024 -25.221 1.00 98.69 453 THR A N 1
ATOM 3417 C CA . THR A 1 453 ? -1.472 -5.377 -24.950 1.00 98.69 453 THR A CA 1
ATOM 3418 C C . THR A 1 453 ? -0.520 -5.837 -26.052 1.00 98.69 453 THR A C 1
ATOM 3420 O O . THR A 1 453 ? 0.614 -6.178 -25.741 1.00 98.69 453 THR A O 1
ATOM 3423 N N . GLU A 1 454 ? -0.921 -5.821 -27.332 1.00 98.69 454 GLU A N 1
ATOM 3424 C CA . GLU A 1 454 ? -0.052 -6.301 -28.426 1.00 98.69 454 GLU A CA 1
ATOM 3425 C C . GLU A 1 454 ? 1.263 -5.503 -28.526 1.00 98.69 454 GLU A C 1
ATOM 3427 O O . GLU A 1 454 ? 2.309 -6.092 -28.795 1.00 98.69 454 GLU A O 1
ATOM 3432 N N . ARG A 1 455 ? 1.231 -4.190 -28.250 1.00 98.50 455 ARG A N 1
ATOM 3433 C CA . ARG A 1 455 ? 2.417 -3.322 -28.135 1.00 98.50 455 ARG A CA 1
ATOM 3434 C C . ARG A 1 455 ? 3.414 -3.855 -27.100 1.00 98.50 455 ARG A C 1
ATOM 3436 O O . ARG A 1 455 ? 4.592 -4.009 -27.410 1.00 98.50 455 ARG A O 1
ATOM 3443 N N . VAL A 1 456 ? 2.939 -4.169 -25.893 1.00 98.69 456 VAL A N 1
ATOM 3444 C CA . VAL A 1 456 ? 3.777 -4.700 -24.805 1.00 98.69 456 VAL A CA 1
ATOM 3445 C C . VAL A 1 456 ? 4.255 -6.125 -25.102 1.00 98.69 456 VAL A C 1
ATOM 3447 O O . VAL A 1 456 ? 5.439 -6.405 -24.933 1.00 98.69 456 VAL A O 1
ATOM 3450 N N . LEU A 1 457 ? 3.396 -7.012 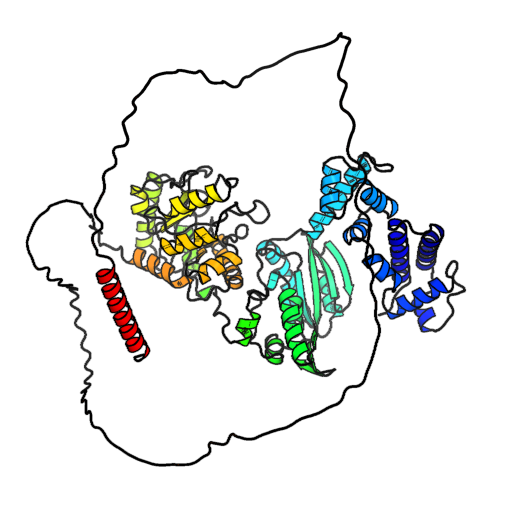-25.621 1.00 98.75 457 LEU A N 1
ATOM 3451 C CA . LEU A 1 457 ? 3.806 -8.385 -25.960 1.00 98.75 457 LEU A CA 1
ATOM 3452 C C . LEU A 1 457 ? 4.896 -8.410 -27.045 1.00 98.75 457 LEU A C 1
ATOM 3454 O O . LEU A 1 457 ? 5.877 -9.142 -26.918 1.00 98.75 457 LEU A O 1
ATOM 3458 N N . ARG A 1 458 ? 4.768 -7.566 -28.078 1.00 98.62 458 ARG A N 1
ATOM 3459 C CA . ARG A 1 458 ? 5.768 -7.440 -29.150 1.00 98.62 458 ARG A CA 1
ATOM 3460 C C . ARG A 1 458 ? 7.112 -6.899 -28.647 1.00 98.62 458 ARG A C 1
ATOM 3462 O O . ARG A 1 458 ? 8.147 -7.306 -29.170 1.00 98.62 458 ARG A O 1
ATOM 3469 N N . ALA A 1 459 ? 7.104 -6.031 -27.637 1.00 98.44 459 ALA A N 1
ATOM 3470 C CA . ALA A 1 459 ? 8.328 -5.566 -26.993 1.00 98.44 459 ALA A CA 1
ATOM 3471 C C . ALA A 1 459 ? 9.008 -6.689 -26.196 1.00 98.44 459 ALA A C 1
ATOM 3473 O O . ALA A 1 459 ? 10.211 -6.900 -26.338 1.00 98.44 459 ALA A O 1
ATOM 3474 N N . MET A 1 460 ? 8.230 -7.462 -25.430 1.00 98.50 460 MET A N 1
ATOM 3475 C CA . MET A 1 460 ? 8.721 -8.613 -24.659 1.00 98.50 460 MET A CA 1
ATOM 3476 C C . MET A 1 460 ? 9.316 -9.717 -25.547 1.00 98.50 460 MET A C 1
ATOM 3478 O O . MET A 1 460 ? 10.252 -10.402 -25.138 1.00 98.50 460 MET A O 1
ATOM 3482 N N . ASP A 1 461 ? 8.825 -9.882 -26.779 1.00 98.31 461 ASP A N 1
ATOM 3483 C CA . ASP A 1 461 ? 9.410 -10.819 -27.745 1.00 98.31 461 ASP A CA 1
ATOM 3484 C C . ASP A 1 461 ? 10.859 -10.468 -28.139 1.00 98.31 461 ASP A C 1
ATOM 3486 O O . ASP A 1 461 ? 11.609 -11.373 -28.519 1.00 98.31 461 ASP A O 1
ATOM 3490 N N . HIS A 1 462 ? 11.290 -9.202 -28.019 1.00 98.00 462 HIS A N 1
ATOM 3491 C CA . HIS A 1 462 ? 12.627 -8.744 -28.430 1.00 98.00 462 HIS A CA 1
ATOM 3492 C C . HIS A 1 462 ? 13.747 -9.532 -27.722 1.00 98.00 462 HIS A C 1
ATOM 3494 O O . HIS A 1 462 ? 13.630 -9.776 -26.519 1.00 98.00 462 HIS A O 1
ATOM 3500 N N . PRO A 1 463 ? 14.830 -9.961 -28.410 1.00 96.00 463 PRO A N 1
ATOM 3501 C CA . PRO A 1 463 ? 15.814 -10.898 -27.858 1.00 96.00 463 PRO A CA 1
ATOM 3502 C C . PRO A 1 463 ? 16.379 -10.543 -26.477 1.00 96.00 463 PRO A C 1
ATOM 3504 O O . PRO A 1 463 ? 16.526 -11.446 -25.651 1.00 96.00 463 PRO A O 1
ATOM 3507 N N . TYR A 1 464 ? 16.645 -9.259 -26.214 1.00 96.75 464 TYR A N 1
ATOM 3508 C CA . TYR A 1 464 ? 17.312 -8.792 -24.991 1.00 96.75 464 TYR A CA 1
ATOM 3509 C C . TYR A 1 464 ? 16.348 -8.368 -23.863 1.00 96.75 464 TYR A C 1
ATOM 3511 O O . TYR A 1 464 ? 16.800 -8.081 -22.756 1.00 96.75 464 TYR A O 1
ATOM 3519 N N . PHE A 1 465 ? 15.031 -8.339 -24.107 1.00 97.88 465 PHE A N 1
ATOM 3520 C CA . PHE A 1 465 ? 14.039 -7.864 -23.134 1.00 97.88 465 PHE A CA 1
ATOM 3521 C C . PHE A 1 465 ? 14.050 -8.706 -21.846 1.00 97.88 465 PHE A C 1
ATOM 3523 O O . PHE A 1 465 ? 13.856 -9.924 -21.888 1.00 97.88 465 PHE A O 1
ATOM 3530 N N . SER A 1 466 ? 14.251 -8.057 -20.694 1.00 97.00 466 SER A N 1
ATOM 3531 C CA . SER A 1 466 ? 14.418 -8.730 -19.397 1.00 97.00 466 SER A CA 1
ATOM 3532 C C . SER A 1 466 ? 13.221 -8.519 -18.463 1.00 97.00 466 SER A C 1
ATOM 3534 O O . SER A 1 466 ? 12.595 -9.492 -18.036 1.00 97.00 466 SER A O 1
ATOM 3536 N N . ILE A 1 467 ? 12.877 -7.260 -18.167 1.00 98.31 467 ILE A N 1
ATOM 3537 C CA . ILE A 1 467 ? 11.839 -6.878 -17.193 1.00 98.31 467 ILE A CA 1
ATOM 3538 C C . ILE A 1 467 ? 10.879 -5.874 -17.836 1.00 98.31 467 ILE A C 1
ATOM 3540 O O . ILE A 1 467 ? 11.322 -4.977 -18.546 1.00 98.31 467 ILE A O 1
ATOM 3544 N N . LEU A 1 468 ? 9.575 -6.008 -17.585 1.00 98.56 468 LEU A N 1
ATOM 3545 C CA . LEU A 1 468 ? 8.587 -4.968 -17.885 1.00 98.56 468 LEU A CA 1
ATOM 3546 C C . LEU A 1 468 ? 8.417 -4.061 -16.655 1.00 98.56 468 LEU A C 1
ATOM 3548 O O . LEU A 1 468 ? 7.835 -4.505 -15.660 1.00 98.56 468 LEU A O 1
ATOM 3552 N N . ALA A 1 469 ? 8.916 -2.825 -16.736 1.00 97.06 469 ALA A N 1
ATOM 3553 C CA . ALA A 1 469 ? 8.793 -1.822 -15.677 1.00 97.06 469 ALA A CA 1
ATOM 3554 C C . ALA A 1 469 ? 7.351 -1.348 -15.501 1.00 97.06 469 ALA A C 1
ATOM 3556 O O . ALA A 1 469 ? 6.620 -1.209 -16.489 1.00 97.06 469 ALA A O 1
ATOM 3557 N N . HIS A 1 470 ? 6.970 -1.094 -14.242 1.00 95.81 470 HIS A N 1
ATOM 3558 C CA . HIS A 1 470 ? 5.675 -0.565 -13.786 1.00 95.81 470 HIS A CA 1
ATOM 3559 C C . HIS A 1 470 ? 4.521 -0.811 -14.788 1.00 95.81 470 HIS A C 1
ATOM 3561 O O . HIS A 1 470 ? 4.090 0.116 -15.490 1.00 95.81 470 HIS A O 1
ATOM 3567 N N . PRO A 1 471 ? 4.060 -2.077 -14.929 1.00 96.69 471 PRO A N 1
ATOM 3568 C CA . PRO A 1 471 ? 3.409 -2.569 -16.151 1.00 96.69 471 PRO A CA 1
ATOM 3569 C C . PRO A 1 471 ? 2.099 -1.890 -16.569 1.00 96.69 471 PRO A C 1
ATOM 3571 O O . PRO A 1 471 ? 1.662 -2.062 -17.708 1.00 96.69 471 PRO A O 1
ATOM 3574 N N . SER A 1 472 ? 1.436 -1.162 -15.667 1.00 94.62 472 SER A N 1
ATOM 3575 C CA . SER A 1 472 ? 0.199 -0.433 -15.962 1.00 94.62 472 SER A CA 1
ATOM 3576 C C . SER A 1 472 ? 0.415 1.065 -16.208 1.00 94.62 472 SER A C 1
ATOM 3578 O O . SER A 1 472 ? -0.496 1.743 -16.692 1.00 94.62 472 SER A O 1
ATOM 3580 N N . GLY A 1 473 ? 1.600 1.591 -15.878 1.00 90.94 473 GLY A N 1
ATOM 3581 C CA . GLY A 1 473 ? 1.951 3.004 -16.007 1.00 90.94 473 GLY A CA 1
ATOM 3582 C C . GLY A 1 473 ? 1.191 3.936 -15.054 1.00 90.94 473 GLY A C 1
ATOM 3583 O O . GLY A 1 473 ? 1.150 5.145 -15.299 1.00 90.94 473 GLY A O 1
ATOM 3584 N N . ARG A 1 474 ? 0.559 3.411 -13.996 1.00 90.56 474 ARG A N 1
ATOM 3585 C CA . ARG A 1 474 ? -0.274 4.191 -13.062 1.00 90.56 474 ARG A CA 1
ATOM 3586 C C . ARG A 1 474 ? 0.533 5.176 -12.206 1.00 90.56 474 ARG A C 1
ATOM 3588 O O . ARG A 1 474 ? 1.693 4.933 -11.889 1.00 90.56 474 ARG A O 1
ATOM 3595 N N . LEU A 1 475 ? -0.119 6.262 -11.788 1.00 83.81 475 LEU A N 1
ATOM 3596 C CA . LEU A 1 475 ? 0.337 7.180 -10.740 1.00 83.81 475 LEU A CA 1
ATOM 3597 C C . LEU A 1 475 ? -0.823 7.434 -9.764 1.00 83.81 475 LEU A C 1
ATOM 3599 O O . LEU A 1 475 ? -1.807 8.097 -10.095 1.00 83.81 475 LEU A O 1
ATOM 3603 N N . LEU A 1 476 ? -0.723 6.888 -8.557 1.00 83.38 476 LEU A N 1
ATOM 3604 C CA . LEU A 1 476 ? -1.737 6.894 -7.506 1.00 83.38 476 LEU A CA 1
ATOM 3605 C C . LEU A 1 476 ? -2.190 8.320 -7.147 1.00 83.38 476 LEU A C 1
ATOM 3607 O O . LEU A 1 476 ? -1.507 9.056 -6.438 1.00 83.38 476 LEU A O 1
ATOM 3611 N N . GLY A 1 477 ? -3.391 8.683 -7.604 1.00 75.56 477 GLY A N 1
ATOM 3612 C CA . GLY A 1 477 ? -3.998 10.001 -7.387 1.00 75.56 477 GLY A CA 1
ATOM 3613 C C . GLY A 1 477 ? -3.776 11.018 -8.514 1.00 75.56 477 GLY A C 1
ATOM 3614 O O . GLY A 1 477 ? -4.371 12.093 -8.457 1.00 75.56 477 GLY A O 1
ATOM 3615 N N . GLU A 1 478 ? -2.989 10.679 -9.541 1.00 73.38 478 GLU A N 1
ATOM 3616 C CA . GLU A 1 478 ? -2.654 11.561 -10.672 1.00 73.38 478 GLU A CA 1
ATOM 3617 C C . GLU A 1 478 ? -3.026 10.965 -12.043 1.00 73.38 478 GLU A C 1
ATOM 3619 O O . GLU A 1 478 ? -3.583 11.671 -12.885 1.00 73.38 478 GLU A O 1
ATOM 3624 N N . ARG A 1 479 ? -2.753 9.672 -12.271 1.00 81.81 479 ARG A N 1
ATOM 3625 C CA . ARG A 1 479 ? -2.991 8.955 -13.535 1.00 81.81 479 ARG A CA 1
ATOM 3626 C C . ARG A 1 479 ? -3.474 7.531 -13.259 1.00 81.81 479 ARG A C 1
ATOM 3628 O O . ARG A 1 479 ? -2.761 6.743 -12.641 1.00 81.81 479 ARG A O 1
ATOM 3635 N N . ASP A 1 480 ? -4.664 7.189 -13.744 1.00 82.19 480 ASP A N 1
ATOM 3636 C CA . ASP A 1 480 ? -5.159 5.810 -13.705 1.00 82.19 480 ASP A CA 1
ATOM 3637 C C . ASP A 1 480 ? -4.258 4.866 -14.529 1.00 82.19 480 ASP A C 1
ATOM 3639 O O . ASP A 1 480 ? -3.529 5.296 -15.425 1.00 82.19 480 ASP A O 1
ATOM 3643 N N . ALA A 1 481 ? -4.314 3.567 -14.228 1.00 87.31 481 ALA A N 1
ATOM 3644 C CA . ALA A 1 481 ? -3.682 2.529 -15.042 1.00 87.31 481 ALA A CA 1
ATOM 3645 C C . ALA A 1 481 ? -4.175 2.581 -16.501 1.00 87.31 481 ALA A C 1
ATOM 3647 O O . ALA A 1 481 ? -5.369 2.785 -16.742 1.00 87.31 481 ALA A O 1
ATOM 3648 N N . CYS A 1 482 ? -3.285 2.337 -17.470 1.00 88.75 482 CYS A N 1
ATOM 3649 C CA . CYS A 1 482 ? -3.709 2.142 -18.858 1.00 88.75 482 CYS A CA 1
ATOM 3650 C C . CYS A 1 482 ? -4.576 0.876 -19.005 1.00 88.75 482 CYS A C 1
ATOM 3652 O O . CYS A 1 482 ? -4.493 -0.061 -18.206 1.00 88.75 482 CYS A O 1
ATOM 3654 N N . ASP A 1 483 ? -5.426 0.836 -20.032 1.00 89.88 483 ASP A N 1
ATOM 3655 C CA . ASP A 1 483 ? -6.223 -0.353 -20.345 1.00 89.88 483 ASP A CA 1
ATOM 3656 C C . ASP A 1 483 ? -5.310 -1.400 -21.000 1.00 89.88 483 ASP A C 1
ATOM 3658 O O . ASP A 1 483 ? -4.963 -1.296 -22.175 1.00 89.88 483 ASP A O 1
ATOM 3662 N N . ILE A 1 484 ? -4.872 -2.394 -20.224 1.00 96.56 484 ILE A N 1
ATOM 3663 C CA . ILE A 1 484 ? -3.951 -3.455 -20.655 1.00 96.56 484 ILE A CA 1
ATOM 3664 C C . ILE A 1 484 ? -4.367 -4.814 -20.075 1.00 96.56 484 ILE A C 1
ATOM 3666 O O . ILE A 1 484 ? -4.879 -4.922 -18.957 1.00 96.56 484 ILE A O 1
ATOM 3670 N N . ASP A 1 485 ? -4.173 -5.886 -20.846 1.00 98.25 485 ASP A N 1
ATOM 3671 C CA . ASP A 1 485 ? -4.527 -7.244 -20.441 1.00 98.25 485 ASP A CA 1
ATOM 3672 C C . ASP A 1 485 ? -3.400 -7.919 -19.641 1.00 98.25 485 ASP A C 1
ATOM 3674 O O . ASP A 1 485 ? -2.694 -8.796 -20.140 1.00 98.25 485 ASP A O 1
ATOM 3678 N N . LEU A 1 486 ? -3.224 -7.506 -18.380 1.00 98.12 486 LEU A N 1
ATOM 3679 C CA . LEU A 1 486 ? -2.148 -8.012 -17.512 1.00 98.12 486 LEU A CA 1
ATOM 3680 C C . LEU A 1 486 ? -2.154 -9.543 -17.345 1.00 98.12 486 LEU A C 1
ATOM 3682 O O . LEU A 1 486 ? -1.092 -10.130 -17.165 1.00 98.12 486 LEU A O 1
ATOM 3686 N N . ALA A 1 487 ? -3.302 -10.214 -17.491 1.00 97.88 487 ALA A N 1
ATOM 3687 C CA . ALA A 1 487 ? -3.361 -11.677 -17.500 1.00 97.88 487 ALA A CA 1
ATOM 3688 C C . ALA A 1 487 ? -2.607 -12.280 -18.702 1.00 97.88 487 ALA A C 1
ATOM 3690 O O . ALA A 1 487 ? -1.839 -13.227 -18.535 1.00 97.88 487 ALA A O 1
ATOM 3691 N N . ARG A 1 488 ? -2.764 -11.694 -19.900 1.00 98.38 488 ARG A N 1
ATOM 3692 C CA . ARG A 1 488 ? -1.996 -12.086 -21.095 1.00 98.38 488 ARG A CA 1
ATOM 3693 C C . ARG A 1 488 ? -0.524 -11.700 -20.988 1.00 98.38 488 ARG A C 1
ATOM 3695 O O . ARG A 1 488 ? 0.324 -12.463 -21.433 1.00 98.38 488 ARG A O 1
ATOM 3702 N N . VAL A 1 489 ? -0.215 -10.547 -20.390 1.00 98.62 489 VAL A N 1
ATOM 3703 C CA . VAL A 1 489 ? 1.174 -10.113 -20.148 1.00 98.62 489 VAL A CA 1
ATOM 3704 C C . VAL A 1 489 ? 1.897 -11.094 -19.216 1.00 98.62 489 VAL A C 1
ATOM 3706 O O . VAL A 1 489 ? 3.020 -11.488 -19.511 1.00 98.62 489 VAL A O 1
ATOM 3709 N N . ILE A 1 490 ? 1.241 -11.568 -18.150 1.00 98.50 490 ILE A N 1
ATOM 3710 C CA . ILE A 1 490 ? 1.772 -12.606 -17.250 1.00 98.50 490 ILE A CA 1
ATOM 3711 C C . ILE A 1 490 ? 1.982 -13.941 -17.991 1.00 98.50 490 ILE A C 1
ATOM 3713 O O . ILE A 1 490 ? 3.049 -14.546 -17.875 1.00 98.50 490 ILE A O 1
ATOM 3717 N N . GLU A 1 491 ? 1.009 -14.396 -18.789 1.00 98.19 491 GLU A N 1
ATOM 3718 C CA . GLU A 1 491 ? 1.149 -15.624 -19.593 1.00 98.19 491 GLU A CA 1
ATOM 3719 C C . GLU A 1 491 ? 2.322 -15.529 -20.588 1.00 98.19 491 GLU A C 1
ATOM 3721 O O . GLU A 1 491 ? 3.107 -16.472 -20.724 1.00 98.19 491 GLU A O 1
ATOM 3726 N N . HIS A 1 492 ? 2.494 -14.371 -21.231 1.00 98.44 492 HIS A N 1
ATOM 3727 C CA . HIS A 1 492 ? 3.577 -14.120 -22.181 1.00 98.44 492 HIS A CA 1
ATOM 3728 C C . HIS A 1 492 ? 4.943 -13.996 -21.498 1.00 98.44 492 HIS A C 1
ATOM 3730 O O . HIS A 1 492 ? 5.910 -14.584 -21.976 1.00 98.44 492 HIS A O 1
ATOM 3736 N N . ALA A 1 493 ? 5.028 -13.324 -20.343 1.00 97.88 493 ALA A N 1
ATOM 3737 C CA . ALA A 1 493 ? 6.245 -13.253 -19.529 1.00 97.88 493 ALA A CA 1
ATOM 3738 C C . ALA A 1 493 ? 6.744 -14.661 -19.170 1.00 97.88 493 ALA A C 1
ATOM 3740 O O . ALA A 1 493 ? 7.904 -14.994 -19.425 1.00 97.88 493 ALA A O 1
ATOM 3741 N N . ARG A 1 494 ? 5.837 -15.527 -18.694 1.00 96.81 494 ARG A N 1
ATOM 3742 C CA . ARG A 1 494 ? 6.110 -16.947 -18.422 1.00 96.81 494 ARG A CA 1
ATOM 3743 C C . ARG A 1 494 ? 6.607 -17.690 -19.666 1.00 96.81 494 ARG A C 1
ATOM 3745 O O . ARG A 1 494 ? 7.545 -18.476 -19.565 1.00 96.81 494 ARG A O 1
ATOM 3752 N N . ALA A 1 495 ? 5.970 -17.485 -20.820 1.00 96.88 495 ALA A N 1
ATOM 3753 C CA . ALA A 1 495 ? 6.319 -18.176 -22.062 1.00 96.88 495 ALA A CA 1
ATOM 3754 C C . ALA A 1 495 ? 7.674 -17.730 -22.643 1.00 96.88 495 ALA A C 1
ATOM 3756 O O . ALA A 1 495 ? 8.391 -18.542 -23.228 1.00 96.88 495 ALA A O 1
ATOM 3757 N N . ARG A 1 496 ? 8.020 -16.449 -22.476 1.00 95.88 496 ARG A N 1
ATOM 3758 C CA . ARG A 1 496 ? 9.214 -15.804 -23.039 1.00 95.88 496 ARG A CA 1
ATOM 3759 C C . ARG A 1 496 ? 10.430 -15.823 -22.102 1.00 95.88 496 ARG A C 1
ATOM 3761 O O . ARG A 1 496 ? 11.554 -15.670 -22.582 1.00 95.88 496 ARG A O 1
ATOM 3768 N N . GLY A 1 497 ? 10.211 -16.027 -20.802 1.00 94.31 497 GLY A N 1
ATOM 3769 C CA . GLY A 1 497 ? 11.235 -15.995 -19.751 1.00 94.31 497 GLY A CA 1
ATOM 3770 C C . GLY A 1 497 ? 11.480 -14.612 -19.134 1.00 94.31 497 GLY A C 1
ATOM 3771 O O . GLY A 1 497 ? 12.413 -14.471 -18.350 1.00 94.31 497 GLY A O 1
ATOM 3772 N N . CYS A 1 498 ? 10.664 -13.608 -19.471 1.00 95.38 498 CYS A N 1
ATOM 3773 C CA . CYS A 1 498 ? 10.755 -12.251 -18.924 1.00 95.38 498 CYS A CA 1
ATOM 3774 C C . CYS A 1 498 ? 10.144 -12.159 -17.517 1.00 95.38 498 CYS A C 1
ATOM 3776 O O . CYS A 1 498 ? 9.456 -13.071 -17.044 1.00 95.38 498 CYS A O 1
ATOM 3778 N N . HIS A 1 499 ? 10.386 -11.040 -16.841 1.00 96.19 499 HIS A N 1
ATOM 3779 C CA . HIS A 1 499 ? 9.906 -10.772 -15.483 1.00 96.19 499 HIS A CA 1
ATOM 3780 C C . HIS A 1 499 ? 9.063 -9.494 -15.439 1.00 96.19 499 HIS A C 1
ATOM 3782 O O . HIS A 1 499 ? 9.074 -8.696 -16.380 1.00 96.19 499 HIS A O 1
ATOM 3788 N N . LEU A 1 500 ? 8.307 -9.320 -14.359 1.00 97.94 500 LEU A N 1
ATOM 3789 C CA . LEU A 1 500 ? 7.479 -8.135 -14.129 1.00 97.94 500 LEU A CA 1
ATOM 3790 C C . LEU A 1 500 ? 8.019 -7.346 -12.940 1.00 97.94 500 LEU A C 1
ATOM 3792 O O . LEU A 1 500 ? 8.647 -7.910 -12.047 1.00 97.94 500 LEU A O 1
ATOM 3796 N N . GLU A 1 501 ? 7.772 -6.048 -12.930 1.00 98.06 501 GLU A N 1
ATOM 3797 C CA . GLU A 1 501 ? 8.224 -5.155 -11.870 1.00 98.06 501 GLU A CA 1
ATOM 3798 C C . GLU A 1 501 ? 7.136 -4.900 -10.819 1.00 98.06 501 GLU A C 1
ATOM 3800 O O . GLU A 1 501 ? 5.971 -4.737 -11.171 1.00 98.06 501 GLU A O 1
ATOM 3805 N N . LEU A 1 502 ? 7.520 -4.838 -9.543 1.00 97.56 502 LEU A N 1
ATOM 3806 C CA . LEU A 1 502 ? 6.794 -4.237 -8.424 1.00 97.56 502 LEU A CA 1
ATOM 3807 C C . LEU A 1 502 ? 7.591 -3.012 -7.967 1.00 97.56 502 LEU A C 1
ATOM 3809 O O . LEU A 1 502 ? 8.355 -3.034 -7.000 1.00 97.56 502 LEU A O 1
ATOM 3813 N N . ASN A 1 503 ? 7.353 -1.932 -8.695 1.00 97.56 503 ASN A N 1
ATOM 3814 C CA . ASN A 1 503 ? 8.017 -0.662 -8.536 1.00 97.56 503 ASN A CA 1
ATOM 3815 C C . ASN A 1 503 ? 7.625 -0.023 -7.203 1.00 97.56 503 ASN A C 1
ATOM 3817 O O . ASN A 1 503 ? 6.467 0.364 -7.008 1.00 97.56 503 ASN A O 1
ATOM 3821 N N . ALA A 1 504 ? 8.563 0.080 -6.262 1.00 96.38 504 ALA A N 1
ATOM 3822 C CA . ALA A 1 504 ? 8.238 0.505 -4.901 1.00 96.38 504 ALA A CA 1
ATOM 3823 C C . ALA A 1 504 ? 8.038 2.021 -4.728 1.00 96.38 504 ALA A C 1
ATOM 3825 O O . ALA A 1 504 ? 7.767 2.476 -3.608 1.00 96.38 504 ALA A O 1
ATOM 3826 N N . GLN A 1 505 ? 8.168 2.807 -5.801 1.00 93.94 505 GLN A N 1
ATOM 3827 C CA . GLN A 1 505 ? 8.001 4.257 -5.781 1.00 93.94 505 GLN A CA 1
ATOM 3828 C C . GLN A 1 505 ? 6.615 4.618 -5.197 1.00 93.94 505 GLN A C 1
ATOM 3830 O O . GLN A 1 505 ? 5.609 4.050 -5.636 1.00 93.94 505 GLN A O 1
ATOM 3835 N N . PRO A 1 506 ? 6.502 5.531 -4.207 1.00 90.19 506 PRO A N 1
ATOM 3836 C CA . PRO A 1 506 ? 5.282 5.654 -3.399 1.00 90.19 506 PRO A CA 1
ATOM 3837 C C . PRO A 1 506 ? 4.035 6.171 -4.129 1.00 90.19 506 PRO A C 1
ATOM 3839 O O . PRO A 1 506 ? 2.931 6.048 -3.594 1.00 90.19 506 PRO A O 1
ATOM 3842 N N . GLN A 1 507 ? 4.203 6.771 -5.307 1.00 88.19 507 GLN A N 1
ATOM 3843 C CA . GLN A 1 507 ? 3.137 7.162 -6.222 1.00 88.19 507 GLN A CA 1
ATOM 3844 C C . GLN A 1 507 ? 2.874 6.106 -7.306 1.00 88.19 507 GLN A C 1
ATOM 3846 O O . GLN A 1 507 ? 1.823 6.177 -7.928 1.00 88.19 507 GLN A O 1
ATOM 3851 N N . ARG A 1 508 ? 3.750 5.121 -7.542 1.00 92.12 508 ARG A N 1
ATOM 3852 C CA . ARG A 1 508 ? 3.498 4.024 -8.498 1.00 92.12 508 ARG A CA 1
ATOM 3853 C C . ARG A 1 508 ? 2.912 2.794 -7.809 1.00 92.12 508 ARG A C 1
ATOM 3855 O O . ARG A 1 508 ? 1.762 2.438 -8.072 1.00 92.12 508 ARG A O 1
ATOM 3862 N N . LEU A 1 509 ? 3.701 2.160 -6.934 1.00 94.62 509 LEU A N 1
ATOM 3863 C CA . LEU A 1 509 ? 3.421 0.853 -6.319 1.00 94.62 509 LEU A CA 1
ATOM 3864 C C . LEU A 1 509 ? 2.918 -0.180 -7.344 1.00 94.62 509 LEU A C 1
ATOM 3866 O O . LEU A 1 509 ? 1.941 -0.883 -7.098 1.00 94.62 509 LEU A O 1
ATOM 3870 N N . ASP A 1 510 ? 3.510 -0.192 -8.537 1.00 95.44 510 ASP A N 1
ATOM 3871 C CA . ASP A 1 510 ? 3.013 -0.911 -9.714 1.00 95.44 510 ASP A CA 1
ATOM 3872 C C . ASP A 1 510 ? 4.065 -1.915 -10.178 1.00 95.44 510 ASP A C 1
ATOM 3874 O O . ASP A 1 510 ? 5.187 -1.523 -10.460 1.00 95.44 510 ASP A O 1
ATOM 3878 N N . LEU A 1 511 ? 3.806 -3.209 -10.290 1.00 95.56 511 LEU A N 1
ATOM 3879 C CA . LEU A 1 511 ? 2.545 -3.936 -10.369 1.00 95.56 511 LEU A CA 1
ATOM 3880 C C . LEU A 1 511 ? 1.703 -3.958 -9.074 1.00 95.56 511 LEU A C 1
ATOM 3882 O O . LEU A 1 511 ? 2.216 -4.109 -7.973 1.00 95.56 511 LEU A O 1
ATOM 3886 N N . ALA A 1 512 ? 0.380 -3.822 -9.197 1.00 92.12 512 ALA A N 1
ATOM 3887 C CA . ALA A 1 512 ? -0.530 -3.874 -8.045 1.00 92.12 512 ALA A CA 1
ATOM 3888 C C . ALA A 1 512 ? -0.609 -5.275 -7.390 1.00 92.12 512 ALA A C 1
ATOM 3890 O O . ALA A 1 512 ? -0.502 -6.296 -8.072 1.00 92.12 512 ALA A O 1
ATOM 3891 N N . ASP A 1 513 ? -0.905 -5.321 -6.084 1.00 90.06 513 ASP A N 1
ATOM 3892 C CA . ASP A 1 513 ? -0.926 -6.522 -5.224 1.00 90.06 513 ASP A CA 1
ATOM 3893 C C . ASP A 1 513 ? -1.633 -7.754 -5.831 1.00 90.06 513 ASP A C 1
ATOM 3895 O O . ASP A 1 513 ? -1.110 -8.870 -5.801 1.00 90.06 513 ASP A O 1
ATOM 3899 N N . VAL A 1 514 ? -2.813 -7.557 -6.423 1.00 90.88 514 VAL A N 1
ATOM 3900 C CA . VAL A 1 514 ? -3.603 -8.616 -7.074 1.00 90.88 514 VAL A CA 1
ATOM 3901 C C . VAL A 1 514 ? -2.914 -9.219 -8.300 1.00 90.88 514 VAL A C 1
ATOM 3903 O O . VAL A 1 514 ? -3.117 -10.393 -8.600 1.00 90.88 514 VAL A O 1
ATOM 3906 N N . TRP A 1 515 ? -2.097 -8.442 -9.008 1.00 94.88 515 TRP A N 1
ATOM 3907 C CA . TRP A 1 515 ? -1.396 -8.879 -10.211 1.00 94.88 515 TRP A CA 1
ATOM 3908 C C . TRP A 1 515 ? -0.014 -9.452 -9.901 1.00 94.88 515 TRP A C 1
ATOM 3910 O O . TRP A 1 515 ? 0.363 -10.433 -10.538 1.00 94.88 515 TRP A O 1
ATOM 3920 N N . CYS A 1 516 ? 0.678 -8.942 -8.879 1.00 93.44 516 CYS A N 1
ATOM 3921 C CA . CYS A 1 516 ? 1.843 -9.609 -8.286 1.00 93.44 516 CYS A CA 1
ATOM 3922 C C . CYS A 1 516 ? 1.489 -11.036 -7.851 1.00 93.44 516 CYS A C 1
ATOM 3924 O O . CYS A 1 516 ? 2.183 -11.994 -8.196 1.00 93.44 516 CYS A O 1
ATOM 3926 N N . ARG A 1 517 ? 0.322 -11.205 -7.212 1.00 89.56 517 ARG A N 1
ATOM 3927 C CA . ARG A 1 517 ? -0.193 -12.530 -6.864 1.00 89.56 517 ARG A CA 1
ATOM 3928 C C . ARG A 1 517 ? -0.440 -13.409 -8.092 1.00 89.56 517 ARG A C 1
ATOM 3930 O O . ARG A 1 517 ? -0.010 -14.558 -8.104 1.00 89.56 517 ARG A O 1
ATOM 3937 N N . HIS A 1 518 ? -1.098 -12.890 -9.131 1.00 91.94 518 HIS A N 1
ATOM 3938 C CA . HIS A 1 518 ? -1.302 -13.645 -10.374 1.00 91.94 518 HIS A CA 1
ATOM 3939 C C . HIS A 1 518 ? 0.024 -14.007 -11.071 1.00 91.94 518 HIS A C 1
ATOM 3941 O O . HIS A 1 518 ? 0.118 -15.080 -11.663 1.00 91.94 518 HIS A O 1
ATOM 3947 N N . ALA A 1 519 ? 1.054 -13.157 -10.988 1.00 93.00 519 ALA A N 1
ATOM 3948 C CA . ALA A 1 519 ? 2.391 -13.452 -11.499 1.00 93.00 519 ALA A CA 1
ATOM 3949 C C . ALA A 1 519 ? 3.035 -14.615 -10.725 1.00 93.00 519 ALA A C 1
ATOM 3951 O O . ALA A 1 519 ? 3.463 -15.593 -11.342 1.00 93.00 519 ALA A O 1
ATOM 3952 N N . ALA A 1 520 ? 2.998 -14.575 -9.389 1.00 88.44 520 ALA A N 1
ATOM 3953 C CA . ALA A 1 520 ? 3.485 -15.652 -8.530 1.00 88.44 520 ALA A CA 1
ATOM 3954 C C . ALA A 1 520 ? 2.719 -16.977 -8.745 1.00 88.44 520 ALA A C 1
ATOM 3956 O O . ALA A 1 520 ? 3.344 -18.025 -8.916 1.00 88.44 520 ALA A O 1
ATOM 3957 N N . GLU A 1 521 ? 1.383 -16.942 -8.827 1.00 89.12 521 GLU A N 1
ATOM 3958 C CA . GLU A 1 521 ? 0.539 -18.108 -9.147 1.00 89.12 521 GLU A CA 1
ATOM 3959 C C . GLU A 1 521 ? 0.832 -18.673 -10.556 1.00 89.12 521 GLU A C 1
ATOM 3961 O O . GLU A 1 521 ? 0.754 -19.886 -10.772 1.00 89.12 521 GLU A O 1
ATOM 3966 N N . ALA A 1 522 ? 1.232 -17.824 -11.509 1.00 92.69 522 ALA A N 1
ATOM 3967 C CA . ALA A 1 522 ? 1.683 -18.232 -12.839 1.00 92.69 522 ALA A CA 1
ATOM 3968 C C . ALA A 1 522 ? 3.154 -18.695 -12.893 1.00 92.69 522 ALA A C 1
ATOM 3970 O O . ALA A 1 522 ? 3.573 -19.224 -13.926 1.00 92.69 522 ALA A O 1
ATOM 3971 N N . GLY A 1 523 ? 3.938 -18.535 -11.823 1.00 90.75 523 GLY A N 1
ATOM 3972 C CA . GLY A 1 523 ? 5.374 -18.837 -11.798 1.00 90.75 523 GLY A CA 1
ATOM 3973 C C . GLY A 1 523 ? 6.254 -17.811 -12.528 1.00 90.75 523 GLY A C 1
ATOM 3974 O O . GLY A 1 523 ? 7.361 -18.149 -12.943 1.00 90.75 523 GLY A O 1
ATOM 3975 N N . VAL A 1 524 ? 5.764 -16.583 -12.712 1.00 94.38 524 VAL A N 1
ATOM 3976 C CA . VAL A 1 524 ? 6.543 -15.436 -13.203 1.00 94.38 524 VAL A CA 1
ATOM 3977 C C . VAL A 1 524 ? 7.226 -14.764 -12.017 1.00 94.38 524 VAL A C 1
ATOM 3979 O O . VAL A 1 524 ? 6.606 -14.551 -10.977 1.00 94.38 524 VAL A O 1
ATOM 3982 N N . LEU A 1 525 ? 8.508 -14.431 -12.170 1.00 92.44 525 LEU A N 1
ATOM 3983 C CA . LEU A 1 525 ? 9.266 -13.737 -11.131 1.00 92.44 525 LEU A CA 1
ATOM 3984 C C . LEU A 1 525 ? 8.899 -12.246 -11.127 1.00 92.44 525 LEU A C 1
ATOM 3986 O O . LEU A 1 525 ? 8.761 -11.636 -12.192 1.00 92.44 525 LEU A O 1
ATOM 3990 N N . VAL A 1 526 ? 8.778 -11.674 -9.929 1.00 94.38 526 VAL A N 1
ATOM 3991 C CA . VAL A 1 526 ? 8.551 -10.242 -9.710 1.00 94.38 526 VAL A CA 1
ATOM 3992 C C . VAL A 1 526 ? 9.842 -9.612 -9.179 1.00 94.38 526 VAL A C 1
ATOM 3994 O O . VAL A 1 526 ? 10.455 -10.129 -8.243 1.00 94.38 526 VAL A O 1
ATOM 3997 N N . SER A 1 527 ? 10.274 -8.515 -9.797 1.00 95.38 527 SER A N 1
ATOM 3998 C CA . SER A 1 527 ? 11.358 -7.660 -9.305 1.00 95.38 527 SER A CA 1
ATOM 3999 C C . SER A 1 527 ? 10.797 -6.668 -8.290 1.00 95.38 527 SER A C 1
ATOM 4001 O O . SER A 1 527 ? 9.779 -6.055 -8.580 1.00 95.38 527 SER A O 1
ATOM 4003 N N . ILE A 1 528 ? 11.450 -6.477 -7.139 1.00 96.75 528 ILE A N 1
ATOM 4004 C CA . ILE A 1 528 ? 11.193 -5.309 -6.281 1.00 96.75 528 ILE A CA 1
ATOM 4005 C C . ILE A 1 528 ? 12.410 -4.395 -6.348 1.00 96.75 528 ILE A C 1
ATOM 4007 O O . ILE A 1 528 ? 13.501 -4.760 -5.904 1.00 96.75 528 ILE A O 1
ATOM 4011 N N . ASP A 1 529 ? 12.172 -3.206 -6.867 1.00 96.69 529 ASP A N 1
ATOM 4012 C CA . ASP A 1 529 ? 13.100 -2.098 -7.063 1.00 96.69 529 ASP A CA 1
ATOM 4013 C C . ASP A 1 529 ? 12.635 -0.854 -6.279 1.00 96.69 529 ASP A C 1
ATOM 4015 O O . ASP A 1 529 ? 11.671 -0.921 -5.508 1.00 96.69 529 ASP A O 1
ATOM 4019 N N . SER A 1 530 ? 13.313 0.285 -6.441 1.00 96.50 530 SER A N 1
ATOM 4020 C CA . SER A 1 530 ? 12.935 1.547 -5.785 1.00 96.50 530 SER A CA 1
ATOM 4021 C C . SER A 1 530 ? 12.594 2.728 -6.695 1.00 96.50 530 SER A C 1
ATOM 4023 O O . SER A 1 530 ? 12.182 3.767 -6.155 1.00 96.50 530 SER A O 1
ATOM 4025 N N . ASP A 1 531 ? 12.775 2.597 -8.014 1.00 96.38 531 ASP A N 1
ATOM 4026 C CA . ASP A 1 531 ? 12.742 3.707 -8.985 1.00 96.38 531 ASP A CA 1
ATOM 4027 C C . ASP A 1 531 ? 13.599 4.907 -8.518 1.00 96.38 531 ASP A C 1
ATOM 4029 O O . ASP A 1 531 ? 13.190 6.078 -8.520 1.00 96.38 531 ASP A O 1
ATOM 4033 N N . ALA A 1 532 ? 14.775 4.617 -7.949 1.00 96.25 532 ALA A N 1
ATOM 4034 C CA . ALA A 1 532 ? 15.514 5.620 -7.193 1.00 96.25 532 ALA A CA 1
ATOM 4035 C C . ALA A 1 532 ? 16.193 6.641 -8.109 1.00 96.25 532 ALA A C 1
ATOM 4037 O O . ALA A 1 532 ? 17.261 6.399 -8.663 1.00 96.25 532 ALA A O 1
ATOM 4038 N N . HIS A 1 533 ? 15.617 7.840 -8.160 1.00 93.44 533 HIS A N 1
ATOM 4039 C CA . HIS A 1 533 ? 16.183 9.020 -8.819 1.00 93.44 533 HIS A CA 1
ATOM 4040 C C . HIS A 1 533 ? 17.217 9.770 -7.943 1.00 93.44 533 HIS A C 1
ATOM 4042 O O . HIS A 1 533 ? 17.701 10.846 -8.305 1.00 93.44 533 HIS A O 1
ATOM 4048 N N . ARG A 1 534 ? 17.522 9.255 -6.745 1.00 91.94 534 ARG A N 1
ATOM 4049 C CA . ARG A 1 534 ? 18.492 9.798 -5.771 1.00 91.94 534 ARG A CA 1
ATOM 4050 C C . ARG A 1 534 ? 18.731 8.811 -4.627 1.00 91.94 534 ARG A C 1
ATOM 4052 O O . ARG A 1 534 ? 17.914 7.928 -4.362 1.00 91.94 534 ARG A O 1
ATOM 4059 N N . ARG A 1 535 ? 19.806 9.032 -3.873 1.00 96.31 535 ARG A N 1
ATOM 4060 C CA . ARG A 1 535 ? 20.274 8.196 -2.758 1.00 96.31 535 ARG A CA 1
ATOM 4061 C C . ARG A 1 535 ? 19.235 7.931 -1.675 1.00 96.31 535 ARG A C 1
ATOM 4063 O O . ARG A 1 535 ? 19.205 6.832 -1.123 1.00 96.31 535 ARG A O 1
ATOM 4070 N N . GLU A 1 536 ? 18.385 8.900 -1.337 1.00 92.25 536 GLU A N 1
ATOM 4071 C CA . GLU A 1 536 ? 17.343 8.680 -0.323 1.00 92.25 536 GLU A CA 1
ATOM 4072 C C . GLU A 1 536 ? 16.331 7.614 -0.764 1.00 92.25 536 GLU A C 1
ATOM 4074 O O . GLU A 1 536 ? 15.964 6.756 0.048 1.00 92.25 536 GLU A O 1
ATOM 4079 N N . ASP A 1 537 ? 15.949 7.646 -2.043 1.00 94.56 537 ASP A N 1
ATOM 4080 C CA . ASP A 1 537 ? 14.804 6.930 -2.617 1.00 94.56 537 ASP A CA 1
ATOM 4081 C C . ASP A 1 537 ? 15.039 5.414 -2.724 1.00 94.56 537 ASP A C 1
ATOM 4083 O O . ASP A 1 537 ? 14.082 4.650 -2.653 1.00 94.56 537 ASP A O 1
ATOM 4087 N N . LEU A 1 538 ? 16.295 4.952 -2.621 1.00 96.06 538 LEU A N 1
ATOM 4088 C CA . LEU A 1 538 ? 16.670 3.557 -2.296 1.00 96.06 538 LEU A CA 1
ATOM 4089 C C . LEU A 1 538 ? 16.041 3.030 -0.975 1.00 96.06 538 LEU A C 1
ATOM 4091 O O . LEU A 1 538 ? 16.326 1.921 -0.517 1.00 96.06 538 LEU A O 1
ATOM 4095 N N . GLY A 1 539 ? 15.273 3.856 -0.256 1.00 93.31 539 GLY A N 1
ATOM 4096 C CA . GLY A 1 539 ? 14.480 3.484 0.915 1.00 93.31 539 GLY A CA 1
ATOM 4097 C C . GLY A 1 539 ? 13.118 2.892 0.545 1.00 93.31 539 GLY A C 1
ATOM 4098 O O . GLY A 1 539 ? 12.533 2.169 1.355 1.00 93.31 539 GLY A O 1
ATOM 4099 N N . HIS A 1 540 ? 12.635 3.142 -0.677 1.00 94.62 540 HIS A N 1
ATOM 4100 C CA . HIS A 1 540 ? 11.342 2.669 -1.165 1.00 94.62 540 HIS A CA 1
ATOM 4101 C C . HIS A 1 540 ? 11.237 1.140 -1.182 1.00 94.62 540 HIS A C 1
ATOM 4103 O O . HIS A 1 540 ? 10.151 0.631 -0.930 1.00 94.62 540 HIS A O 1
ATOM 4109 N N . LEU A 1 541 ? 12.348 0.398 -1.311 1.00 94.50 541 LEU A N 1
ATOM 4110 C CA . LEU A 1 541 ? 12.390 -1.075 -1.214 1.00 94.50 541 LEU A CA 1
ATOM 4111 C C . LEU A 1 541 ? 11.620 -1.651 -0.005 1.00 94.50 541 LEU A C 1
ATOM 4113 O O . LEU A 1 541 ? 11.081 -2.753 -0.080 1.00 94.50 541 LEU A O 1
ATOM 4117 N N . GLY A 1 542 ? 11.542 -0.929 1.122 1.00 92.12 542 GLY A N 1
ATOM 4118 C CA . GLY A 1 542 ? 10.722 -1.345 2.269 1.00 92.12 542 GLY A CA 1
ATOM 4119 C C . GLY A 1 542 ? 9.210 -1.316 1.997 1.00 92.12 542 GLY A C 1
ATOM 4120 O O . GLY A 1 542 ? 8.486 -2.187 2.471 1.00 92.12 542 GLY A O 1
ATOM 4121 N N . ILE A 1 543 ? 8.750 -0.352 1.198 1.00 91.25 543 ILE A N 1
ATOM 4122 C CA . ILE A 1 543 ? 7.356 -0.171 0.768 1.00 91.25 543 ILE A CA 1
ATOM 4123 C C . ILE A 1 543 ? 6.983 -1.220 -0.292 1.00 91.25 543 ILE A C 1
ATOM 4125 O O . ILE A 1 543 ? 5.883 -1.767 -0.251 1.00 91.25 543 ILE A O 1
ATOM 4129 N N . GLY A 1 544 ? 7.914 -1.562 -1.189 1.00 92.94 544 GLY A N 1
ATOM 4130 C CA . GLY A 1 544 ? 7.745 -2.648 -2.163 1.00 92.94 544 GLY A CA 1
ATOM 4131 C C . GLY A 1 544 ? 7.608 -4.010 -1.482 1.00 92.94 544 GLY A C 1
ATOM 4132 O O . GLY A 1 544 ? 6.676 -4.757 -1.770 1.00 92.94 544 GLY A O 1
ATOM 4133 N N . VAL A 1 545 ? 8.452 -4.290 -0.479 1.00 93.19 545 VAL A N 1
ATOM 4134 C CA . VAL A 1 545 ? 8.285 -5.459 0.406 1.00 93.19 545 VAL A CA 1
ATOM 4135 C C . VAL A 1 545 ? 6.927 -5.432 1.107 1.00 93.19 545 VAL A C 1
ATOM 4137 O O . VAL A 1 545 ? 6.247 -6.454 1.131 1.00 93.19 545 VAL A O 1
ATOM 4140 N N . ASP A 1 546 ? 6.502 -4.288 1.648 1.00 91.38 546 ASP A N 1
ATOM 4141 C CA . ASP A 1 546 ? 5.167 -4.142 2.238 1.00 91.38 546 ASP A CA 1
ATOM 4142 C C . ASP A 1 546 ? 4.040 -4.455 1.219 1.00 91.38 546 ASP A C 1
ATOM 4144 O O . ASP A 1 546 ? 3.061 -5.082 1.616 1.00 91.38 546 ASP A O 1
ATOM 4148 N N . GLN A 1 547 ? 4.168 -4.104 -0.074 1.00 90.75 547 GLN A N 1
ATOM 4149 C CA . GLN A 1 547 ? 3.171 -4.444 -1.112 1.00 90.75 547 GLN A CA 1
ATOM 4150 C C . GLN A 1 547 ? 3.173 -5.931 -1.493 1.00 90.75 547 GLN A C 1
ATOM 4152 O O . GLN A 1 547 ? 2.114 -6.561 -1.514 1.00 90.75 547 GLN A O 1
ATOM 4157 N N . ALA A 1 548 ? 4.344 -6.527 -1.731 1.00 91.88 548 ALA A N 1
ATOM 4158 C CA . ALA A 1 548 ? 4.475 -7.952 -2.059 1.00 91.88 548 ALA A CA 1
ATOM 4159 C C . ALA A 1 548 ? 3.893 -8.866 -0.960 1.00 91.88 548 ALA A C 1
ATOM 4161 O O . ALA A 1 548 ? 3.413 -9.971 -1.220 1.00 91.88 548 ALA A O 1
ATOM 4162 N N . ARG A 1 549 ? 3.853 -8.380 0.286 1.00 92.00 549 ARG A N 1
ATOM 4163 C CA . ARG A 1 549 ? 3.231 -9.080 1.418 1.00 92.00 549 ARG A CA 1
ATOM 4164 C C . ARG A 1 549 ? 1.697 -9.123 1.365 1.00 92.00 549 ARG A C 1
ATOM 4166 O O . ARG A 1 549 ? 1.131 -10.055 1.931 1.00 92.00 549 ARG A O 1
ATOM 4173 N N . LEU A 1 550 ? 1.020 -8.201 0.665 1.00 85.19 550 LEU A N 1
ATOM 4174 C CA . LEU A 1 550 ? -0.413 -8.341 0.323 1.00 85.19 550 LEU A CA 1
ATOM 4175 C C . LEU A 1 550 ? -0.630 -9.371 -0.797 1.00 85.19 550 LEU A C 1
ATOM 4177 O O . LEU A 1 550 ? -1.696 -9.985 -0.883 1.00 85.19 550 LEU A O 1
ATOM 4181 N N . ALA A 1 551 ? 0.370 -9.542 -1.664 1.00 77.44 551 ALA A N 1
ATOM 4182 C CA . ALA A 1 551 ? 0.312 -10.369 -2.865 1.00 77.44 551 ALA A CA 1
ATOM 4183 C C . ALA A 1 551 ? 0.508 -11.879 -2.615 1.00 77.44 551 ALA A C 1
ATOM 4185 O O . ALA A 1 551 ? 0.515 -12.649 -3.570 1.00 77.44 551 ALA A O 1
ATOM 4186 N N . ASP A 1 552 ? 0.647 -12.324 -1.358 1.00 73.38 552 ASP A N 1
ATOM 4187 C CA . ASP A 1 552 ? 0.990 -13.722 -1.019 1.00 73.38 552 ASP A CA 1
ATOM 4188 C C . ASP A 1 552 ? 2.384 -14.137 -1.567 1.00 73.38 552 ASP A C 1
ATOM 4190 O O . ASP A 1 552 ? 2.678 -15.318 -1.748 1.00 73.38 552 ASP A O 1
ATOM 4194 N N . GLU A 1 553 ? 3.287 -13.175 -1.833 1.00 54.69 553 GLU A N 1
ATOM 4195 C CA . GLU A 1 553 ? 4.619 -13.489 -2.364 1.00 54.69 553 GLU A CA 1
ATOM 4196 C C . GLU A 1 553 ? 5.507 -14.176 -1.318 1.00 54.69 553 GLU A C 1
ATOM 4198 O O . GLU A 1 553 ? 6.054 -13.571 -0.385 1.00 54.69 553 GLU A O 1
ATOM 4203 N N . GLY A 1 554 ? 5.667 -15.485 -1.511 1.00 51.94 554 GLY A N 1
ATOM 4204 C CA . GLY A 1 554 ? 6.576 -16.321 -0.745 1.00 51.94 554 GLY A CA 1
ATOM 4205 C C . GLY A 1 554 ? 8.043 -16.010 -1.050 1.00 51.94 554 GLY A C 1
ATOM 4206 O O . GLY A 1 554 ? 8.443 -15.868 -2.205 1.00 51.94 554 GLY A O 1
ATOM 4207 N N . ALA A 1 555 ? 8.878 -16.000 -0.010 1.00 46.81 555 ALA A N 1
ATOM 4208 C CA . ALA A 1 555 ? 10.288 -15.609 -0.061 1.00 46.81 555 ALA A CA 1
ATOM 4209 C C . ALA A 1 555 ? 11.162 -16.372 -1.086 1.00 46.81 555 ALA A C 1
ATOM 4211 O O . ALA A 1 555 ? 12.259 -15.920 -1.404 1.00 46.81 555 ALA A O 1
ATOM 4212 N N . GLY A 1 556 ? 10.710 -17.509 -1.625 1.00 39.38 556 GLY A N 1
ATOM 4213 C CA . GLY A 1 556 ? 11.407 -18.217 -2.704 1.00 39.38 556 GLY A CA 1
ATOM 4214 C C . GLY A 1 556 ? 11.343 -17.522 -4.073 1.00 39.38 556 GLY A C 1
ATOM 4215 O O . GLY A 1 556 ? 12.281 -17.661 -4.853 1.00 39.38 556 GLY A O 1
ATOM 4216 N N . ALA A 1 557 ? 10.283 -16.755 -4.361 1.00 44.81 557 ALA A N 1
ATOM 4217 C CA . ALA A 1 557 ? 9.952 -16.305 -5.719 1.00 44.81 557 ALA A CA 1
ATOM 4218 C C . ALA A 1 557 ? 10.929 -15.275 -6.322 1.00 44.81 557 ALA A C 1
ATOM 4220 O O . ALA A 1 557 ? 11.083 -15.212 -7.535 1.00 44.81 557 ALA A O 1
ATOM 4221 N N . GLN A 1 558 ? 11.624 -14.490 -5.496 1.00 48.72 558 GLN A N 1
ATOM 4222 C CA . GLN A 1 558 ? 12.437 -13.354 -5.964 1.00 48.72 558 GLN A CA 1
ATOM 4223 C C . GLN A 1 558 ? 13.934 -13.689 -6.126 1.00 48.72 558 GLN A C 1
ATOM 4225 O O . GLN A 1 558 ? 14.672 -13.011 -6.839 1.00 48.72 558 GLN A O 1
ATOM 4230 N N . HIS A 1 559 ? 14.417 -14.756 -5.480 1.00 45.25 559 HIS A N 1
ATOM 4231 C CA . HIS A 1 559 ? 15.856 -15.021 -5.350 1.00 45.25 559 HIS A CA 1
ATOM 4232 C C . HIS A 1 559 ? 16.535 -15.575 -6.617 1.00 45.25 559 HIS A C 1
ATOM 4234 O O . HIS A 1 559 ? 17.765 -15.548 -6.695 1.00 45.25 559 HIS A O 1
ATOM 4240 N N . ALA A 1 560 ? 15.777 -16.104 -7.585 1.00 41.75 560 ALA A N 1
ATOM 4241 C CA . ALA A 1 560 ? 16.339 -16.808 -8.740 1.00 41.75 560 ALA A CA 1
ATOM 4242 C C . ALA A 1 560 ? 17.039 -15.862 -9.735 1.00 41.75 560 ALA A C 1
ATOM 4244 O O . ALA A 1 560 ? 18.224 -16.041 -10.017 1.00 41.75 560 ALA A O 1
ATOM 4245 N N . HIS A 1 561 ? 16.343 -14.827 -10.220 1.00 41.84 561 HIS A N 1
ATOM 4246 C CA . HIS A 1 561 ? 16.906 -13.879 -11.190 1.00 41.84 561 HIS A CA 1
ATOM 4247 C C . HIS A 1 561 ? 17.974 -12.974 -10.564 1.00 41.84 561 HIS A C 1
ATOM 4249 O O . HIS A 1 561 ? 19.058 -12.834 -11.121 1.00 41.84 561 HIS A O 1
ATOM 4255 N N . ALA A 1 562 ? 17.717 -12.455 -9.357 1.00 44.91 562 ALA A N 1
ATOM 4256 C CA . ALA A 1 562 ? 18.662 -11.652 -8.578 1.00 44.91 562 ALA A CA 1
ATOM 4257 C C . ALA A 1 562 ? 20.061 -12.292 -8.487 1.00 44.91 562 ALA A C 1
ATOM 4259 O O . ALA A 1 562 ? 21.079 -11.638 -8.715 1.00 44.91 562 ALA A O 1
ATOM 4260 N N . ARG A 1 563 ? 20.116 -13.600 -8.196 1.00 45.94 563 ARG A N 1
ATOM 4261 C CA . ARG A 1 563 ? 21.376 -14.354 -8.149 1.00 45.94 563 ARG A CA 1
ATOM 4262 C C . ARG A 1 563 ? 21.958 -14.620 -9.534 1.00 45.94 563 ARG A C 1
ATOM 4264 O O . ARG A 1 563 ? 23.176 -14.604 -9.656 1.00 45.94 563 ARG A O 1
ATOM 4271 N N . ALA A 1 564 ? 21.132 -14.851 -10.554 1.00 47.56 564 ALA A N 1
ATOM 4272 C CA . ALA A 1 564 ? 21.598 -15.081 -11.920 1.00 47.56 564 ALA A CA 1
ATOM 4273 C C . ALA A 1 564 ? 22.260 -13.831 -12.529 1.00 47.56 564 ALA A C 1
ATOM 4275 O O . ALA A 1 564 ? 23.365 -13.940 -13.051 1.00 47.56 564 ALA A O 1
ATOM 4276 N N . VAL A 1 565 ? 21.648 -12.647 -12.394 1.00 51.78 565 VAL A N 1
ATOM 4277 C CA . VAL A 1 565 ? 22.212 -11.372 -12.881 1.00 51.78 565 VAL A CA 1
ATOM 4278 C C . VAL A 1 565 ? 23.481 -11.008 -12.109 1.00 51.78 565 VAL A C 1
ATOM 4280 O O . VAL A 1 565 ? 24.518 -10.755 -12.717 1.00 51.78 565 VAL A O 1
ATOM 4283 N N . ALA A 1 566 ? 23.452 -11.068 -10.773 1.00 48.84 566 ALA A N 1
ATOM 4284 C CA . ALA A 1 566 ? 24.633 -10.774 -9.959 1.00 48.84 566 ALA A CA 1
ATOM 4285 C C . ALA A 1 566 ? 25.777 -11.793 -10.151 1.00 48.84 566 ALA A C 1
ATOM 4287 O O . ALA A 1 566 ? 26.940 -11.441 -9.964 1.00 48.84 566 ALA A O 1
ATOM 4288 N N . ALA A 1 567 ? 25.478 -13.042 -10.528 1.00 43.53 567 ALA A N 1
ATOM 4289 C CA . ALA A 1 567 ? 26.491 -14.024 -10.914 1.00 43.53 567 ALA A CA 1
ATOM 4290 C C . ALA A 1 567 ? 27.024 -13.778 -12.333 1.00 43.53 567 ALA A C 1
ATOM 4292 O O . ALA A 1 567 ? 28.229 -13.873 -12.532 1.00 43.53 567 ALA A O 1
ATOM 4293 N N . ALA A 1 568 ? 26.169 -13.417 -13.297 1.00 45.69 568 ALA A N 1
ATOM 4294 C CA . ALA A 1 568 ? 26.582 -13.089 -14.662 1.00 45.69 568 ALA A CA 1
ATOM 4295 C C . ALA A 1 568 ? 27.517 -11.868 -14.691 1.00 45.69 568 ALA A C 1
ATOM 4297 O O . ALA A 1 568 ? 28.618 -11.964 -15.229 1.00 45.69 568 ALA A O 1
ATOM 4298 N N . ALA A 1 569 ? 27.143 -10.782 -14.007 1.00 45.66 569 ALA A N 1
ATOM 4299 C CA . ALA A 1 569 ? 27.959 -9.572 -13.889 1.00 45.66 569 ALA A CA 1
ATOM 4300 C C . ALA A 1 569 ? 29.299 -9.802 -13.152 1.00 45.66 569 ALA A C 1
ATOM 4302 O O . ALA A 1 569 ? 30.250 -9.056 -13.363 1.00 45.66 569 ALA A O 1
ATOM 4303 N N . ARG A 1 570 ? 29.403 -10.849 -12.315 1.00 44.94 570 ARG A N 1
ATOM 4304 C CA . ARG A 1 570 ? 30.662 -11.295 -11.678 1.00 44.94 570 ARG A CA 1
ATOM 4305 C C . ARG A 1 570 ? 31.455 -12.316 -12.507 1.00 44.94 570 ARG A C 1
ATOM 4307 O O . ARG A 1 570 ? 32.602 -12.585 -12.173 1.00 44.94 570 ARG A O 1
ATOM 4314 N N . ALA A 1 571 ? 30.857 -12.917 -13.535 1.00 38.59 571 ALA A N 1
ATOM 4315 C CA . ALA A 1 571 ? 31.463 -13.978 -14.343 1.00 38.59 571 ALA A CA 1
ATOM 4316 C C . ALA A 1 571 ? 32.029 -13.486 -15.688 1.00 38.59 571 ALA A C 1
ATOM 4318 O O . ALA A 1 571 ? 32.720 -14.247 -16.364 1.00 38.59 571 ALA A O 1
ATOM 4319 N N . ASP A 1 572 ? 31.756 -12.237 -16.076 1.00 42.16 572 ASP A N 1
ATOM 4320 C CA . ASP A 1 572 ? 32.251 -11.637 -17.326 1.00 42.16 572 ASP A CA 1
ATOM 4321 C C . ASP A 1 572 ? 33.685 -11.061 -17.204 1.00 42.16 572 ASP A C 1
ATOM 4323 O O . ASP A 1 572 ? 34.203 -10.472 -18.153 1.00 42.16 572 ASP A O 1
ATOM 4327 N N . ASP A 1 573 ? 34.364 -11.300 -16.071 1.00 36.56 573 ASP A N 1
ATOM 4328 C CA . ASP A 1 573 ? 35.788 -11.008 -15.831 1.00 36.56 573 ASP A CA 1
ATOM 4329 C C . ASP A 1 573 ? 36.707 -11.873 -16.728 1.00 36.56 573 ASP A C 1
ATOM 4331 O O . ASP A 1 573 ? 37.289 -12.886 -16.332 1.00 36.56 573 ASP A O 1
ATOM 4335 N N . GLY A 1 574 ? 36.793 -11.492 -18.006 1.00 36.53 574 GLY A N 1
ATOM 4336 C CA . GLY A 1 574 ? 37.862 -11.913 -18.913 1.00 36.53 574 GLY A CA 1
ATOM 4337 C C . GLY A 1 574 ? 37.567 -13.047 -19.906 1.00 36.53 574 GLY A C 1
ATOM 4338 O O . GLY A 1 574 ? 38.504 -13.495 -20.572 1.00 36.53 574 GLY A O 1
ATOM 4339 N N . ARG A 1 575 ? 36.319 -13.516 -20.091 1.00 30.02 575 ARG A N 1
ATOM 4340 C CA . ARG A 1 575 ? 35.994 -14.550 -21.111 1.00 30.02 575 ARG A CA 1
ATOM 4341 C C . ARG A 1 575 ? 34.991 -14.096 -22.177 1.00 30.02 575 ARG A C 1
ATOM 4343 O O . ARG A 1 575 ? 33.788 -14.311 -22.071 1.00 30.02 575 ARG A O 1
ATOM 4350 N N . ARG A 1 576 ? 35.538 -13.559 -23.277 1.00 32.69 576 ARG A N 1
ATOM 4351 C CA . ARG A 1 576 ? 34.821 -13.226 -24.526 1.00 32.69 576 ARG A CA 1
ATOM 4352 C C . ARG A 1 576 ? 33.909 -14.370 -24.995 1.00 32.69 576 ARG A C 1
ATOM 4354 O O . ARG A 1 576 ? 34.377 -15.490 -25.194 1.00 32.69 576 ARG A O 1
ATOM 4361 N N . ARG A 1 577 ? 32.637 -14.066 -25.267 1.00 31.94 577 ARG A N 1
ATOM 4362 C CA . ARG A 1 577 ? 31.657 -15.024 -25.812 1.00 31.94 577 ARG A CA 1
ATOM 4363 C C . ARG A 1 577 ? 31.651 -15.032 -27.344 1.00 31.94 577 ARG A C 1
ATOM 4365 O O . ARG A 1 577 ? 30.776 -14.437 -27.968 1.00 31.94 577 ARG A O 1
ATOM 4372 N N . ASP A 1 578 ? 32.583 -15.758 -27.958 1.00 30.17 578 ASP A N 1
ATOM 4373 C CA . ASP A 1 578 ? 32.478 -16.117 -29.381 1.00 30.17 578 ASP A CA 1
ATOM 4374 C C . ASP A 1 578 ? 31.409 -17.212 -29.580 1.00 30.17 578 ASP A C 1
ATOM 4376 O O . ASP A 1 578 ? 31.703 -18.407 -29.566 1.00 30.17 578 ASP A O 1
ATOM 4380 N N . VAL A 1 579 ? 30.144 -16.808 -29.766 1.00 27.75 579 VAL A N 1
ATOM 4381 C CA . VAL A 1 579 ? 29.024 -17.712 -30.118 1.00 27.75 579 VAL A CA 1
ATOM 4382 C C . VAL A 1 579 ? 28.255 -17.186 -31.339 1.00 27.75 579 VAL A C 1
ATOM 4384 O O . VAL A 1 579 ? 27.050 -16.942 -31.316 1.00 27.75 579 VAL A O 1
ATOM 4387 N N . GLY A 1 580 ? 28.971 -16.998 -32.450 1.00 23.05 580 GLY A N 1
ATOM 4388 C CA . GLY A 1 580 ? 28.375 -16.645 -33.741 1.00 23.05 580 GLY A CA 1
ATOM 4389 C C . GLY A 1 580 ? 27.760 -17.856 -34.453 1.00 23.05 580 GLY A C 1
ATOM 4390 O O . GLY A 1 580 ? 28.462 -18.585 -35.153 1.00 23.05 580 GLY A O 1
ATOM 4391 N N . VAL A 1 581 ? 26.442 -18.061 -34.338 1.00 27.05 581 VAL A N 1
ATOM 4392 C CA . VAL A 1 581 ? 25.731 -19.156 -35.035 1.00 27.05 581 VAL A CA 1
ATOM 4393 C C . VAL A 1 581 ? 25.477 -18.798 -36.508 1.00 27.05 581 VAL A C 1
ATOM 4395 O O . VAL A 1 581 ? 24.402 -18.346 -36.901 1.00 27.05 581 VAL A O 1
ATOM 4398 N N . GLY A 1 582 ? 26.492 -19.000 -37.349 1.00 22.62 582 GLY A N 1
ATOM 4399 C CA . GLY A 1 582 ? 26.404 -18.792 -38.796 1.00 22.62 582 GLY A CA 1
ATOM 4400 C C . GLY A 1 582 ? 25.660 -19.920 -39.522 1.00 22.62 582 GLY A C 1
ATOM 4401 O O . GLY A 1 582 ? 26.127 -21.057 -39.566 1.00 22.62 582 GLY A O 1
ATOM 4402 N N . VAL A 1 583 ? 24.531 -19.609 -40.166 1.00 24.16 583 VAL A N 1
ATOM 4403 C CA . VAL A 1 583 ? 23.770 -20.584 -40.967 1.00 24.16 583 VAL A CA 1
ATOM 4404 C C . VAL A 1 583 ? 24.479 -20.887 -42.293 1.00 24.16 583 VAL A C 1
ATOM 4406 O O . VAL A 1 583 ? 24.698 -19.995 -43.113 1.00 24.16 583 VAL A O 1
ATOM 4409 N N . ARG A 1 584 ? 24.749 -22.171 -42.567 1.00 21.66 584 ARG A N 1
ATOM 4410 C CA . ARG A 1 584 ? 25.024 -22.681 -43.922 1.00 21.66 584 ARG A CA 1
ATOM 4411 C C . ARG A 1 584 ? 24.190 -23.925 -44.205 1.00 21.66 584 ARG A C 1
ATOM 4413 O O . ARG A 1 584 ? 24.178 -24.863 -43.416 1.00 21.66 584 ARG A O 1
ATOM 4420 N N . ALA A 1 585 ? 23.525 -23.940 -45.357 1.00 27.14 585 ALA A N 1
ATOM 4421 C CA . ALA A 1 585 ? 22.823 -25.113 -45.860 1.00 27.14 585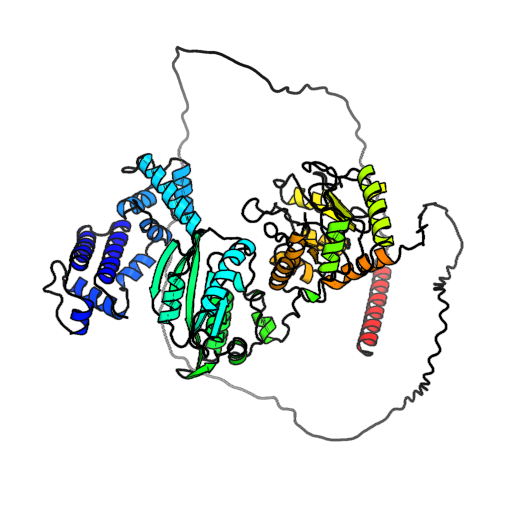 ALA A CA 1
ATOM 4422 C C . ALA A 1 585 ? 23.767 -25.991 -46.700 1.00 27.14 585 ALA A C 1
ATOM 4424 O O . ALA A 1 585 ? 24.516 -25.489 -47.536 1.00 27.14 585 ALA A O 1
ATOM 4425 N N . GLY A 1 586 ? 23.687 -27.306 -46.505 1.00 22.36 586 GLY A N 1
ATOM 4426 C CA . GLY A 1 586 ? 24.385 -28.333 -47.278 1.00 22.36 586 GLY A CA 1
ATOM 4427 C C . GLY A 1 586 ? 23.623 -29.652 -47.150 1.00 22.36 586 GLY A C 1
ATOM 4428 O O . GLY A 1 586 ? 22.984 -29.888 -46.126 1.00 22.36 586 GLY A O 1
ATOM 4429 N N . ALA A 1 587 ? 23.615 -30.477 -48.196 1.00 24.56 587 ALA A N 1
ATOM 4430 C CA . ALA A 1 587 ? 22.717 -31.628 -48.290 1.00 24.56 587 ALA A CA 1
ATOM 4431 C C . ALA A 1 587 ? 23.440 -32.941 -48.633 1.00 24.56 587 ALA A C 1
ATOM 4433 O O . ALA A 1 587 ? 24.524 -32.932 -49.207 1.00 24.56 587 ALA A O 1
ATOM 4434 N N . CYS A 1 588 ? 22.715 -34.037 -48.378 1.00 23.05 588 CYS A N 1
ATOM 4435 C CA . CYS A 1 588 ? 22.886 -35.404 -48.889 1.00 23.05 588 CYS A CA 1
ATOM 4436 C C . CYS A 1 588 ? 23.752 -36.415 -48.109 1.00 23.05 588 CYS A C 1
ATOM 4438 O O . CYS A 1 588 ? 24.974 -36.350 -48.079 1.00 23.05 588 CYS A O 1
ATOM 4440 N N . SER A 1 589 ? 23.064 -37.517 -47.772 1.00 27.70 589 SER A N 1
ATOM 4441 C CA . SER A 1 589 ? 23.548 -38.909 -47.722 1.00 27.70 589 SER A CA 1
ATOM 4442 C C . SER A 1 589 ? 24.439 -39.352 -46.553 1.00 27.70 589 SER A C 1
ATOM 4444 O O . SER A 1 589 ? 25.124 -38.562 -45.920 1.00 27.70 589 SER A O 1
ATOM 4446 N N . GLY A 1 590 ? 24.398 -40.662 -46.277 1.00 25.89 590 GLY A N 1
ATOM 4447 C CA . GLY A 1 590 ? 25.068 -41.305 -45.143 1.00 25.89 590 GLY A CA 1
ATOM 4448 C C . GLY A 1 590 ? 24.078 -41.824 -44.096 1.00 25.89 590 GLY A C 1
ATOM 4449 O O . GLY A 1 590 ? 23.000 -41.263 -43.906 1.00 25.89 590 GLY A O 1
ATOM 4450 N N . ALA A 1 591 ? 24.425 -42.931 -43.440 1.00 29.23 591 ALA A N 1
ATOM 4451 C CA . ALA A 1 591 ? 23.636 -43.534 -42.368 1.00 29.23 591 ALA A CA 1
ATOM 4452 C C . ALA A 1 591 ? 24.469 -43.634 -41.084 1.00 29.23 591 ALA A C 1
ATOM 4454 O O . ALA A 1 591 ? 25.689 -43.762 -41.156 1.00 29.23 591 ALA A O 1
ATOM 4455 N N . ARG A 1 592 ? 23.766 -43.693 -39.944 1.00 24.19 592 ARG A N 1
ATOM 4456 C CA . ARG A 1 592 ? 24.269 -43.614 -38.557 1.00 24.19 592 ARG A CA 1
ATOM 4457 C C . ARG A 1 592 ? 24.688 -42.201 -38.136 1.00 24.19 592 ARG A C 1
ATOM 4459 O O . ARG A 1 592 ? 25.569 -41.592 -38.724 1.00 24.19 592 ARG A O 1
ATOM 4466 N N . VAL A 1 593 ? 24.072 -41.744 -37.051 1.00 22.72 593 VAL A N 1
ATOM 4467 C CA . VAL A 1 593 ? 24.590 -40.688 -36.180 1.00 22.72 593 VAL A CA 1
ATOM 4468 C C . VAL A 1 593 ? 24.815 -41.360 -34.831 1.00 22.72 593 VAL A C 1
ATOM 4470 O O . VAL A 1 593 ? 23.855 -41.831 -34.220 1.00 22.72 593 VAL A O 1
ATOM 4473 N N . CYS A 1 594 ? 26.068 -41.445 -34.396 1.00 22.50 594 CYS A N 1
ATOM 4474 C CA . CYS A 1 594 ? 26.369 -41.601 -32.978 1.00 22.50 594 CYS A CA 1
ATOM 4475 C C . CYS A 1 594 ? 26.236 -40.216 -32.338 1.00 22.50 594 CYS A C 1
ATOM 4477 O O . CYS A 1 594 ? 26.657 -39.230 -32.941 1.00 22.50 594 CYS A O 1
ATOM 4479 N N . VAL A 1 595 ? 25.645 -40.137 -31.148 1.00 23.14 595 VAL A N 1
ATOM 4480 C CA . VAL A 1 595 ? 25.603 -38.898 -30.363 1.00 23.14 595 VAL A CA 1
ATOM 4481 C C . VAL A 1 595 ? 26.460 -39.119 -29.127 1.00 23.14 595 VAL A C 1
ATOM 4483 O O . VAL A 1 595 ? 25.983 -39.635 -28.120 1.00 23.14 595 VAL A O 1
ATOM 4486 N N . GLU A 1 596 ? 27.734 -38.757 -29.225 1.00 22.81 596 GLU A N 1
ATOM 4487 C CA . GLU A 1 596 ? 28.562 -38.536 -28.043 1.00 22.81 596 GLU A CA 1
ATOM 4488 C C . GLU A 1 596 ? 28.203 -37.161 -27.475 1.00 22.81 596 GLU A C 1
ATOM 4490 O O . GLU A 1 596 ? 28.361 -36.143 -28.148 1.00 22.81 596 GLU A O 1
ATOM 4495 N N . ILE A 1 597 ? 27.703 -37.124 -26.238 1.00 25.09 597 ILE A N 1
ATOM 4496 C CA . ILE A 1 597 ? 27.596 -35.884 -25.464 1.00 25.09 597 ILE A CA 1
ATOM 4497 C C . ILE A 1 597 ? 28.821 -35.833 -24.553 1.00 25.09 597 ILE A C 1
ATOM 4499 O O . ILE A 1 597 ? 28.766 -36.215 -23.386 1.00 25.09 597 ILE A O 1
ATOM 4503 N N . GLY A 1 598 ? 29.950 -35.413 -25.121 1.00 22.52 598 GLY A N 1
ATOM 4504 C CA . GLY A 1 598 ? 31.180 -35.190 -24.369 1.00 22.52 598 GLY A CA 1
ATOM 4505 C C . GLY A 1 598 ? 31.073 -33.930 -23.515 1.00 22.52 598 GLY A C 1
ATOM 4506 O O . GLY A 1 598 ? 31.360 -32.836 -23.997 1.00 22.52 598 GLY A O 1
ATOM 4507 N N . ILE A 1 599 ? 30.683 -34.077 -22.247 1.00 27.03 599 ILE A N 1
ATOM 4508 C CA . ILE A 1 599 ? 30.905 -33.045 -21.227 1.00 27.03 599 ILE A CA 1
ATOM 4509 C C . ILE A 1 599 ? 32.305 -33.282 -20.658 1.00 27.03 599 ILE A C 1
ATOM 4511 O O . ILE A 1 599 ? 32.485 -34.068 -19.734 1.00 27.03 599 ILE A O 1
ATOM 4515 N N . GLY A 1 600 ? 33.304 -32.633 -21.258 1.00 23.34 600 GLY A N 1
ATOM 4516 C CA . GLY A 1 600 ? 34.666 -32.615 -20.730 1.00 23.34 600 GLY A CA 1
ATOM 4517 C C . GLY A 1 600 ? 34.759 -31.664 -19.540 1.00 23.34 600 GLY A C 1
ATOM 4518 O O . GLY A 1 600 ? 34.846 -30.452 -19.734 1.00 23.34 600 GLY A O 1
ATOM 4519 N N . ILE A 1 601 ? 34.717 -32.215 -18.328 1.00 26.03 601 ILE A N 1
ATOM 4520 C CA . ILE A 1 601 ? 35.023 -31.517 -17.075 1.00 26.03 601 ILE A CA 1
ATOM 4521 C C . ILE A 1 601 ? 35.949 -32.436 -16.274 1.00 26.03 601 ILE A C 1
ATOM 4523 O O . ILE A 1 601 ? 35.482 -33.345 -15.592 1.00 26.03 601 ILE A O 1
ATOM 4527 N N . ASP A 1 602 ? 37.256 -32.194 -16.374 1.00 24.97 602 ASP A N 1
ATOM 4528 C CA . ASP A 1 602 ? 38.246 -32.801 -15.484 1.00 24.97 602 ASP A CA 1
ATOM 4529 C C . ASP A 1 602 ? 38.190 -32.078 -14.130 1.00 24.97 602 ASP A C 1
ATOM 4531 O O . ASP A 1 602 ? 38.579 -30.912 -14.022 1.00 24.97 602 ASP A O 1
ATOM 4535 N N . ILE A 1 603 ? 37.666 -32.754 -13.106 1.00 26.81 603 ILE A N 1
ATOM 4536 C CA . ILE A 1 603 ? 37.705 -32.321 -11.704 1.00 26.81 603 ILE A CA 1
ATOM 4537 C C . ILE A 1 603 ? 38.061 -33.547 -10.855 1.00 26.81 603 ILE A C 1
ATOM 4539 O O . ILE A 1 603 ? 37.209 -34.396 -10.597 1.00 26.81 603 ILE A O 1
ATOM 4543 N N . ASP A 1 604 ? 39.319 -33.619 -10.416 1.00 25.03 604 ASP A N 1
ATOM 4544 C CA . ASP A 1 604 ? 39.770 -34.578 -9.405 1.00 25.03 604 ASP A CA 1
ATOM 4545 C C . ASP A 1 604 ? 39.222 -34.171 -8.028 1.00 25.03 604 ASP A C 1
ATOM 4547 O O . ASP A 1 604 ? 39.619 -33.142 -7.473 1.00 25.03 604 ASP A O 1
ATOM 4551 N N . ILE A 1 605 ? 38.319 -34.978 -7.462 1.00 26.00 605 ILE A N 1
ATOM 4552 C CA . ILE A 1 605 ? 37.938 -34.929 -6.042 1.00 26.00 605 ILE A CA 1
ATOM 4553 C C . ILE A 1 605 ? 37.769 -36.370 -5.546 1.00 26.00 605 ILE A C 1
ATOM 4555 O O . ILE A 1 605 ? 36.770 -37.021 -5.854 1.00 26.00 605 ILE A O 1
ATOM 4559 N N . ASP A 1 606 ? 38.724 -36.845 -4.746 1.00 24.38 606 ASP A N 1
ATOM 4560 C CA . ASP A 1 606 ? 38.622 -38.121 -4.031 1.00 24.38 606 ASP A CA 1
ATOM 4561 C C . ASP A 1 606 ? 37.509 -38.069 -2.971 1.00 24.38 606 ASP A C 1
ATOM 4563 O O . ASP A 1 606 ? 37.555 -37.243 -2.054 1.00 24.38 606 ASP A O 1
ATOM 4567 N N . ILE A 1 607 ? 36.536 -38.984 -3.054 1.00 25.36 607 ILE A N 1
ATOM 4568 C CA . ILE A 1 607 ? 35.628 -39.329 -1.948 1.00 25.36 607 ILE A CA 1
ATOM 4569 C C . ILE A 1 607 ? 35.377 -40.843 -1.969 1.00 25.36 607 ILE A C 1
ATOM 4571 O O . ILE A 1 607 ? 34.540 -41.329 -2.729 1.00 25.36 607 ILE A O 1
ATOM 4575 N N . ASP A 1 608 ? 36.068 -41.580 -1.097 1.00 23.69 608 ASP A N 1
ATOM 4576 C CA . ASP A 1 608 ? 35.791 -42.997 -0.837 1.00 23.69 608 ASP A CA 1
ATOM 4577 C C . ASP A 1 608 ? 34.440 -43.173 -0.123 1.00 23.69 608 ASP A C 1
ATOM 4579 O O . ASP A 1 608 ? 34.269 -42.720 1.013 1.00 23.69 608 ASP A O 1
ATOM 4583 N N . ILE A 1 609 ? 33.497 -43.887 -0.750 1.00 25.16 609 ILE A N 1
ATOM 4584 C CA . ILE A 1 609 ? 32.358 -44.525 -0.067 1.00 25.16 609 ILE A CA 1
ATOM 4585 C C . ILE A 1 609 ? 32.089 -45.890 -0.719 1.00 25.16 609 ILE A C 1
ATOM 4587 O O . ILE A 1 609 ? 31.420 -45.974 -1.750 1.00 25.16 609 ILE A O 1
ATOM 4591 N N . ASP A 1 610 ? 32.562 -46.965 -0.086 1.00 22.31 610 ASP A N 1
ATOM 4592 C CA . ASP A 1 610 ? 32.170 -48.336 -0.432 1.00 22.31 610 ASP A CA 1
ATOM 4593 C C . ASP A 1 610 ? 30.685 -48.581 -0.120 1.00 22.31 610 ASP A C 1
ATOM 4595 O O . ASP A 1 610 ? 30.234 -48.384 1.012 1.00 22.31 610 ASP A O 1
ATOM 4599 N N . ILE A 1 611 ? 29.933 -49.087 -1.103 1.00 24.55 611 ILE A N 1
ATOM 4600 C CA . ILE A 1 611 ? 28.623 -49.723 -0.893 1.00 24.55 611 ILE A CA 1
ATOM 4601 C C . ILE A 1 611 ? 28.534 -50.969 -1.780 1.00 24.55 611 ILE A C 1
ATOM 4603 O O . ILE A 1 611 ? 28.188 -50.884 -2.959 1.00 24.55 611 ILE A O 1
ATOM 4607 N N . ASP A 1 612 ? 28.790 -52.138 -1.191 1.00 22.28 612 ASP A N 1
ATOM 4608 C CA . ASP A 1 612 ? 28.416 -53.419 -1.795 1.00 22.28 612 ASP A CA 1
ATOM 4609 C C . ASP A 1 612 ? 26.884 -53.529 -1.890 1.00 22.28 612 ASP A C 1
ATOM 4611 O O . ASP A 1 612 ? 26.159 -53.315 -0.913 1.00 22.28 612 ASP A O 1
ATOM 4615 N N . ILE A 1 613 ? 26.384 -53.898 -3.072 1.00 23.11 613 ILE A N 1
ATOM 4616 C CA . ILE A 1 613 ? 24.961 -54.151 -3.329 1.00 23.11 613 ILE A CA 1
ATOM 4617 C C . ILE A 1 613 ? 24.800 -55.612 -3.746 1.00 23.11 613 ILE A C 1
ATOM 4619 O O . ILE A 1 613 ? 25.099 -55.969 -4.885 1.00 23.11 613 ILE A O 1
ATOM 4623 N N . ASP A 1 614 ? 24.263 -56.439 -2.849 1.00 22.09 614 ASP A N 1
ATOM 4624 C CA . ASP A 1 614 ? 23.922 -57.834 -3.142 1.00 22.09 614 ASP A CA 1
ATOM 4625 C C . ASP A 1 614 ? 22.392 -58.026 -3.202 1.00 22.09 614 ASP A C 1
ATOM 4627 O O . ASP A 1 614 ? 21.653 -57.575 -2.321 1.00 22.09 614 ASP A O 1
ATOM 4631 N N . ILE A 1 615 ? 21.892 -58.653 -4.274 1.00 25.08 615 ILE A N 1
ATOM 4632 C CA . ILE A 1 615 ? 20.456 -58.715 -4.609 1.00 25.08 615 ILE A CA 1
ATOM 4633 C C . ILE A 1 615 ? 19.969 -60.169 -4.620 1.00 25.08 615 ILE A C 1
ATOM 4635 O O . ILE A 1 615 ? 20.002 -60.862 -5.639 1.00 25.08 615 ILE A O 1
ATOM 4639 N N . GLY A 1 616 ? 19.428 -60.615 -3.484 1.00 22.44 616 GLY A N 1
ATOM 4640 C CA . GLY A 1 616 ? 18.783 -61.923 -3.338 1.00 22.44 616 GLY A CA 1
ATOM 4641 C C . GLY A 1 616 ? 17.272 -61.899 -3.613 1.00 22.44 616 GLY A C 1
ATOM 4642 O O . GLY A 1 616 ? 16.506 -61.304 -2.858 1.00 22.44 616 GLY A O 1
ATOM 4643 N N . ILE A 1 617 ? 16.814 -62.607 -4.653 1.00 25.61 617 ILE A N 1
ATOM 4644 C CA . ILE A 1 617 ? 15.383 -62.822 -4.958 1.00 25.61 617 ILE A CA 1
ATOM 4645 C C . ILE A 1 617 ? 14.971 -64.237 -4.507 1.00 25.61 617 ILE A C 1
ATOM 4647 O O . ILE A 1 617 ? 15.527 -65.211 -5.010 1.00 25.61 617 ILE A O 1
ATOM 4651 N N . GLY A 1 618 ? 13.975 -64.383 -3.613 1.00 22.05 618 GLY A N 1
ATOM 4652 C CA . GLY A 1 618 ? 13.634 -65.704 -3.041 1.00 22.05 618 GLY A CA 1
ATOM 4653 C C . GLY A 1 618 ? 12.291 -65.852 -2.295 1.00 22.05 618 GLY A C 1
ATOM 4654 O O . GLY A 1 618 ? 12.262 -65.929 -1.077 1.00 22.05 618 GLY A O 1
ATOM 4655 N N . ILE A 1 619 ? 11.191 -65.924 -3.053 1.00 24.30 619 ILE A N 1
ATOM 4656 C CA . ILE A 1 619 ? 9.910 -66.647 -2.816 1.00 24.30 619 ILE A CA 1
ATOM 4657 C C . ILE A 1 619 ? 9.684 -67.351 -1.438 1.00 24.30 619 ILE A C 1
ATOM 4659 O O . ILE A 1 619 ? 10.370 -68.327 -1.150 1.00 24.30 619 ILE A O 1
ATOM 4663 N N . GLY A 1 620 ? 8.555 -67.072 -0.743 1.00 22.20 620 GLY A N 1
ATOM 4664 C CA . GLY A 1 620 ? 7.712 -68.172 -0.194 1.00 22.20 620 GLY A CA 1
ATOM 4665 C C . GLY A 1 620 ? 6.949 -68.060 1.156 1.00 22.20 620 GLY A C 1
ATOM 4666 O O . GLY A 1 620 ? 7.544 -68.228 2.207 1.00 22.20 620 GLY A O 1
ATOM 4667 N N . ILE A 1 621 ? 5.603 -68.025 1.067 1.00 23.20 621 ILE A N 1
ATOM 4668 C CA . ILE A 1 621 ? 4.604 -68.863 1.809 1.00 23.20 621 ILE A CA 1
ATOM 4669 C C . ILE A 1 621 ? 4.269 -68.619 3.323 1.00 23.20 621 ILE A C 1
ATOM 4671 O O . ILE A 1 621 ? 5.132 -68.614 4.186 1.00 23.20 621 ILE A O 1
ATOM 4675 N N . ASP A 1 622 ? 2.944 -68.554 3.592 1.00 26.11 622 ASP A N 1
ATOM 4676 C CA . ASP A 1 622 ? 2.115 -68.774 4.817 1.00 26.11 622 ASP A CA 1
ATOM 4677 C C . ASP A 1 622 ? 2.408 -68.142 6.201 1.00 26.11 622 ASP A C 1
ATOM 4679 O O . ASP A 1 622 ? 3.525 -68.134 6.701 1.00 26.11 622 ASP A O 1
ATOM 4683 N N . GLY A 1 623 ? 1.331 -67.750 6.925 1.00 24.56 623 GLY A N 1
ATOM 4684 C CA . GLY A 1 623 ? 1.481 -67.267 8.315 1.00 24.56 623 GLY A CA 1
ATOM 4685 C C . GLY A 1 623 ? 0.310 -67.140 9.319 1.00 24.56 623 GLY A C 1
ATOM 4686 O O . GLY A 1 623 ? 0.614 -67.189 10.506 1.00 24.56 623 GLY A O 1
ATOM 4687 N N . ARG A 1 624 ? -0.992 -67.071 8.952 1.00 25.72 624 ARG A N 1
ATOM 4688 C CA . ARG A 1 624 ? -2.149 -66.824 9.894 1.00 25.72 624 ARG A CA 1
ATOM 4689 C C . ARG A 1 624 ? -2.147 -65.362 10.435 1.00 25.72 624 ARG A C 1
ATOM 4691 O O . ARG A 1 624 ? -1.104 -64.735 10.496 1.00 25.72 624 ARG A O 1
ATOM 4698 N N . PHE A 1 625 ? -3.252 -64.682 10.764 1.00 26.19 625 PHE A N 1
ATOM 4699 C CA . PHE A 1 625 ? -4.414 -65.043 11.599 1.00 26.19 625 PHE A CA 1
ATOM 4700 C C . PHE A 1 625 ? -5.785 -64.760 10.931 1.00 26.19 625 PHE A C 1
ATOM 4702 O O . PHE A 1 625 ? -5.847 -64.468 9.741 1.00 26.19 625 PHE A O 1
ATOM 4709 N N . ALA A 1 626 ? -6.905 -64.960 11.648 1.00 25.12 626 ALA A N 1
ATOM 4710 C CA . ALA A 1 626 ? -8.192 -65.308 11.027 1.00 25.12 626 ALA A CA 1
ATOM 4711 C C . ALA A 1 626 ? -9.461 -64.646 11.616 1.00 25.12 626 ALA A C 1
ATOM 4713 O O . ALA A 1 626 ? -9.513 -64.381 12.813 1.00 25.12 626 ALA A O 1
ATOM 4714 N N . LYS A 1 627 ? -10.526 -64.619 10.779 1.00 26.95 627 LYS A N 1
ATOM 4715 C CA . LYS A 1 627 ? -11.976 -64.437 11.090 1.00 26.95 627 LYS A CA 1
ATOM 4716 C C . LYS A 1 627 ? -12.407 -63.021 11.531 1.00 26.95 627 LYS A C 1
ATOM 4718 O O . LYS A 1 627 ? -11.659 -62.342 12.212 1.00 26.95 627 LYS A O 1
ATOM 4723 N N . ALA A 1 628 ? -13.616 -62.522 11.235 1.00 28.11 628 ALA A N 1
ATOM 4724 C CA . ALA A 1 628 ? -14.718 -62.893 10.313 1.00 28.11 628 ALA A CA 1
ATOM 4725 C C . ALA A 1 628 ? -15.595 -61.610 10.094 1.00 28.11 628 ALA A C 1
ATOM 4727 O O . ALA A 1 628 ? -15.238 -60.570 10.631 1.00 28.11 628 ALA A O 1
ATOM 4728 N N . PHE A 1 629 ? -16.710 -61.519 9.348 1.00 23.47 629 PHE A N 1
ATOM 4729 C CA . PHE A 1 629 ? -17.714 -62.479 8.848 1.00 23.47 629 PHE A CA 1
ATOM 4730 C C . PHE A 1 629 ? -18.443 -61.869 7.618 1.00 23.47 629 PHE A C 1
ATOM 4732 O O . PHE A 1 629 ? -18.516 -60.649 7.507 1.00 23.47 629 PHE A O 1
ATOM 4739 N N . VAL A 1 630 ? -19.019 -62.675 6.709 1.00 25.27 630 VAL A N 1
ATOM 4740 C CA . VAL A 1 630 ? -19.808 -62.191 5.543 1.00 25.27 630 VAL A CA 1
ATOM 4741 C C . VAL A 1 630 ? -21.027 -63.096 5.280 1.00 25.27 630 VAL A C 1
ATOM 4743 O O . VAL A 1 630 ? -20.947 -64.296 5.537 1.00 25.27 630 VAL A O 1
ATOM 4746 N N . ARG A 1 631 ? -22.089 -62.525 4.670 1.00 28.03 631 ARG A N 1
ATOM 4747 C CA . ARG A 1 631 ? -23.449 -63.057 4.359 1.00 28.03 631 ARG A CA 1
ATOM 4748 C C . ARG A 1 631 ? -24.477 -62.708 5.453 1.00 28.03 631 ARG A C 1
ATOM 4750 O O . ARG A 1 631 ? -24.114 -62.582 6.609 1.00 28.03 631 ARG A O 1
ATOM 4757 N N . GLN A 1 632 ? -25.753 -62.461 5.134 1.00 26.09 632 GLN A N 1
ATOM 4758 C CA . GLN A 1 632 ? -26.592 -63.153 4.141 1.00 26.09 632 GLN A CA 1
ATOM 4759 C C . GLN A 1 632 ? -27.682 -62.259 3.512 1.00 26.09 632 GLN A C 1
ATOM 4761 O O . GLN A 1 632 ? -28.024 -61.211 4.043 1.00 26.09 632 GLN A O 1
ATOM 4766 N N . ALA A 1 633 ? -28.259 -62.703 2.389 1.00 28.53 633 ALA A N 1
ATOM 4767 C CA . ALA A 1 633 ? -29.444 -62.103 1.772 1.00 28.53 633 ALA A CA 1
ATOM 4768 C C . ALA A 1 633 ? -30.454 -63.189 1.359 1.00 28.53 633 ALA A C 1
ATOM 4770 O O . ALA A 1 633 ? -30.028 -64.188 0.774 1.00 28.53 633 ALA A O 1
ATOM 4771 N N . ARG A 1 634 ? -31.757 -62.974 1.631 1.00 26.72 634 ARG A N 1
ATOM 4772 C CA . ARG A 1 634 ? -32.962 -63.403 0.866 1.00 26.72 634 ARG A CA 1
ATOM 4773 C C . ARG A 1 634 ? -34.245 -63.318 1.716 1.00 26.72 634 ARG A C 1
ATOM 4775 O O . ARG A 1 634 ? -34.179 -63.368 2.935 1.00 26.72 634 ARG A O 1
ATOM 4782 N N . HIS A 1 635 ? -35.386 -63.299 1.014 1.00 28.20 635 HIS A N 1
ATOM 4783 C CA . HIS A 1 635 ? -36.778 -63.294 1.508 1.00 28.20 635 HIS A CA 1
ATOM 4784 C C . HIS A 1 635 ? -37.251 -61.992 2.203 1.00 28.20 635 HIS A C 1
ATOM 4786 O O . HIS A 1 635 ? -36.463 -61.285 2.813 1.00 28.20 635 HIS A O 1
ATOM 4792 N N . GLY A 1 636 ? -38.533 -61.610 2.109 1.00 23.45 636 GLY A N 1
ATOM 4793 C CA . GLY A 1 636 ? -39.569 -62.149 1.212 1.00 23.45 636 GLY A CA 1
ATOM 4794 C C . GLY A 1 636 ? -41.010 -61.784 1.601 1.00 23.45 636 GLY A C 1
ATOM 4795 O O . GLY A 1 636 ? -41.481 -62.195 2.653 1.00 23.45 636 GLY A O 1
ATOM 4796 N N . GLY A 1 637 ? -41.739 -61.100 0.707 1.00 24.77 637 GLY A N 1
ATOM 4797 C CA . GLY A 1 637 ? -43.147 -60.709 0.906 1.00 24.77 637 GLY A CA 1
ATOM 4798 C C . GLY A 1 637 ? -43.357 -59.592 1.948 1.00 24.77 637 GLY A C 1
ATOM 4799 O O . GLY A 1 637 ? -42.405 -59.114 2.544 1.00 24.77 637 GLY A O 1
ATOM 4800 N N . GLN A 1 638 ? -44.578 -59.102 2.195 1.00 26.92 638 GLN A N 1
ATOM 4801 C CA . GLN A 1 638 ? -45.765 -59.065 1.329 1.00 26.92 638 GLN A CA 1
ATOM 4802 C C . GLN A 1 638 ? -46.770 -58.015 1.869 1.00 26.92 638 GLN A C 1
ATOM 4804 O O . GLN A 1 638 ? -47.133 -58.062 3.032 1.00 26.92 638 GLN A O 1
ATOM 4809 N N . ARG A 1 639 ? -47.314 -57.168 0.979 1.00 26.75 639 ARG A N 1
ATOM 4810 C CA . ARG A 1 639 ? -48.692 -56.608 1.006 1.00 26.75 639 ARG A CA 1
ATOM 4811 C C . ARG A 1 639 ? -49.237 -55.773 2.204 1.00 26.75 639 ARG A C 1
ATOM 4813 O O . ARG A 1 639 ? -49.505 -56.288 3.275 1.00 26.75 639 ARG A O 1
ATOM 4820 N N . ARG A 1 640 ? -49.785 -54.607 1.794 1.00 26.92 640 ARG A N 1
ATOM 4821 C CA . ARG A 1 640 ? -51.085 -53.958 2.159 1.00 26.92 640 ARG A CA 1
ATOM 4822 C C . ARG A 1 640 ? -51.146 -52.850 3.237 1.00 26.92 640 ARG A C 1
ATOM 4824 O O . ARG A 1 640 ? -51.227 -53.148 4.416 1.00 26.92 640 ARG A O 1
ATOM 4831 N N . ARG A 1 641 ? -51.551 -51.664 2.728 1.00 26.14 641 ARG A N 1
ATOM 4832 C CA . ARG A 1 641 ? -52.556 -50.706 3.278 1.00 26.14 641 ARG A CA 1
ATOM 4833 C C . ARG A 1 641 ? -52.109 -49.922 4.538 1.00 26.14 641 ARG A C 1
ATOM 4835 O O . ARG A 1 641 ? -51.306 -50.409 5.308 1.00 26.14 641 ARG A O 1
ATOM 4842 N N . ARG A 1 642 ? -52.570 -48.684 4.779 1.00 24.53 642 ARG A N 1
ATOM 4843 C CA . ARG A 1 642 ? -53.779 -47.958 4.305 1.00 24.53 642 ARG A CA 1
ATOM 4844 C C . ARG A 1 642 ? -53.495 -46.434 4.196 1.00 24.53 642 ARG A C 1
ATOM 4846 O O . ARG A 1 642 ? -52.584 -45.954 4.855 1.00 24.53 642 ARG A O 1
ATOM 4853 N N . ARG A 1 643 ? -54.283 -45.682 3.405 1.00 27.31 643 ARG A N 1
ATOM 4854 C CA . ARG A 1 643 ? -54.431 -44.206 3.550 1.00 27.31 643 ARG A CA 1
ATOM 4855 C C . ARG A 1 643 ? -55.290 -43.886 4.796 1.00 27.31 643 ARG A C 1
ATOM 4857 O O . ARG A 1 643 ? -55.934 -44.809 5.307 1.00 27.31 643 ARG A O 1
ATOM 4864 N N . PRO A 1 644 ? -55.340 -42.617 5.242 1.00 35.88 644 PRO A N 1
ATOM 4865 C CA . PRO A 1 644 ? -56.454 -41.731 4.828 1.00 35.88 644 PRO A CA 1
ATOM 4866 C C . PRO A 1 644 ? -55.918 -40.322 4.395 1.00 35.88 644 PRO A C 1
ATOM 4868 O O . PRO A 1 644 ? -54.813 -39.962 4.778 1.00 35.88 644 PRO A O 1
ATOM 4871 N N . SER A 1 645 ? -56.439 -39.653 3.349 1.00 27.19 645 SER A N 1
ATOM 4872 C CA . SER A 1 645 ? -57.613 -38.732 3.290 1.00 27.19 645 SER A CA 1
ATOM 4873 C C . SER A 1 645 ? -57.242 -37.243 3.472 1.00 27.19 645 SER A C 1
ATOM 4875 O O . SER A 1 645 ? -56.444 -36.967 4.358 1.00 27.19 645 SER A O 1
ATOM 4877 N N . HIS A 1 646 ? -57.827 -36.249 2.789 1.00 29.52 646 HIS A N 1
ATOM 4878 C CA . HIS A 1 646 ? -58.648 -36.189 1.558 1.00 29.52 646 HIS A CA 1
ATOM 4879 C C . HIS A 1 646 ? -58.790 -34.700 1.118 1.00 29.52 646 HIS A C 1
ATOM 4881 O O . HIS A 1 646 ? -58.672 -33.849 1.991 1.00 29.52 646 HIS A O 1
ATOM 4887 N N . GLU A 1 647 ? -59.063 -34.453 -0.181 1.00 28.69 647 GLU A N 1
ATOM 4888 C CA . GLU A 1 647 ? -59.673 -33.240 -0.812 1.00 28.69 647 GLU A CA 1
ATOM 4889 C C . GLU A 1 647 ? -59.117 -31.812 -0.510 1.00 28.69 647 GLU A C 1
ATOM 4891 O O . GLU A 1 647 ? -58.344 -31.604 0.418 1.00 28.69 647 GLU A O 1
ATOM 4896 N N . GLU A 1 648 ? -59.380 -30.750 -1.291 1.00 28.14 648 GLU A N 1
ATOM 4897 C CA . GLU A 1 648 ? -60.131 -30.510 -2.556 1.00 28.14 648 GLU A CA 1
ATOM 4898 C C . GLU A 1 648 ? -59.298 -29.457 -3.362 1.00 28.14 648 GLU A C 1
ATOM 4900 O O . GLU A 1 648 ? -58.596 -28.646 -2.759 1.00 28.14 648 GLU A O 1
ATOM 4905 N N . ASP A 1 649 ? -59.068 -29.557 -4.680 1.00 29.02 649 ASP A N 1
ATOM 4906 C CA . ASP A 1 649 ? -59.913 -29.086 -5.805 1.00 29.02 649 ASP A CA 1
ATOM 4907 C C . ASP A 1 649 ? -60.326 -27.583 -5.754 1.00 29.02 649 ASP A C 1
ATOM 4909 O O . ASP A 1 649 ? -60.541 -27.021 -4.689 1.00 29.02 649 ASP A O 1
ATOM 4913 N N . ALA A 1 650 ? -60.427 -26.814 -6.852 1.00 26.97 650 ALA A N 1
ATOM 4914 C CA . ALA A 1 650 ? -60.356 -27.124 -8.289 1.00 26.97 650 ALA A CA 1
ATOM 4915 C C . ALA A 1 650 ? -59.794 -25.942 -9.128 1.00 26.97 650 ALA A C 1
ATOM 4917 O O . ALA A 1 650 ? -59.612 -24.828 -8.638 1.00 26.97 650 ALA A O 1
ATOM 4918 N N . ALA A 1 651 ? -59.613 -26.156 -10.438 1.00 28.88 651 ALA A N 1
ATOM 4919 C CA . ALA A 1 651 ? -59.500 -25.092 -11.448 1.00 28.88 651 ALA A CA 1
ATOM 4920 C C . ALA A 1 651 ? -60.786 -25.009 -12.296 1.00 28.88 651 ALA A C 1
ATOM 4922 O O . ALA A 1 651 ? -61.476 -26.017 -12.460 1.00 28.88 651 ALA A O 1
ATOM 4923 N N . PRO A 1 652 ? -61.079 -23.856 -12.929 1.00 40.62 652 PRO A N 1
ATOM 4924 C CA . PRO A 1 652 ? -61.161 -23.920 -14.394 1.00 40.62 652 PRO A CA 1
ATOM 4925 C C . PRO A 1 652 ? -60.592 -22.696 -15.138 1.00 40.62 652 PRO A C 1
ATOM 4927 O O . PRO A 1 652 ? -60.574 -21.566 -14.659 1.00 40.62 652 PRO A O 1
ATOM 4930 N N . ALA A 1 653 ? -60.160 -22.935 -16.377 1.00 28.91 653 ALA A N 1
ATOM 4931 C CA . ALA A 1 653 ? -59.620 -21.930 -17.295 1.00 28.91 653 ALA A CA 1
ATOM 4932 C C . ALA A 1 653 ? -60.701 -21.255 -18.167 1.00 28.91 653 ALA A C 1
ATOM 4934 O O . ALA A 1 653 ? -61.740 -21.869 -18.406 1.00 28.91 653 ALA A O 1
ATOM 4935 N N . ARG A 1 654 ? -60.381 -20.091 -18.777 1.00 28.08 654 ARG A N 1
ATOM 4936 C CA . ARG A 1 654 ? -60.475 -19.784 -20.239 1.00 28.08 654 ARG A CA 1
ATOM 4937 C C . ARG A 1 654 ? -60.698 -18.294 -20.577 1.00 28.08 654 ARG A C 1
ATOM 4939 O O . ARG A 1 654 ? -61.379 -17.581 -19.860 1.00 28.08 654 ARG A O 1
ATOM 4946 N N . LEU A 1 655 ? -60.237 -17.931 -21.788 1.00 26.73 655 LEU A N 1
ATOM 4947 C CA . LEU A 1 655 ? -60.432 -16.664 -22.526 1.00 26.73 655 LEU A CA 1
ATOM 4948 C C . LEU A 1 655 ? -59.807 -15.410 -21.854 1.00 26.73 655 LEU A C 1
ATOM 4950 O O . LEU A 1 655 ? -59.810 -15.264 -20.647 1.00 26.73 655 LEU A O 1
ATOM 4954 N N . ASN A 1 656 ? -59.236 -14.451 -22.592 1.00 26.59 656 ASN A N 1
ATOM 4955 C CA . ASN A 1 656 ? -59.607 -14.044 -23.948 1.00 26.59 656 ASN A CA 1
ATOM 4956 C C . ASN A 1 656 ? -58.423 -13.477 -24.763 1.00 26.59 656 ASN A C 1
ATOM 4958 O O . ASN A 1 656 ? -57.600 -12.739 -24.232 1.00 26.59 656 ASN A O 1
ATOM 4962 N N . ALA A 1 657 ? -58.376 -13.748 -26.074 1.00 27.31 657 ALA A N 1
ATOM 4963 C CA . ALA A 1 657 ? -57.378 -13.167 -26.980 1.00 27.31 657 ALA A CA 1
ATOM 4964 C C . ALA A 1 657 ? -57.914 -13.026 -28.420 1.00 27.31 657 ALA A C 1
ATOM 4966 O O . ALA A 1 657 ? -57.892 -14.000 -29.173 1.00 27.31 657 ALA A O 1
ATOM 4967 N N . LYS A 1 658 ? -58.388 -11.818 -28.795 1.00 25.92 658 LYS A N 1
ATOM 4968 C CA . LYS A 1 658 ? -58.500 -11.258 -30.175 1.00 25.92 658 LYS A CA 1
ATOM 4969 C C . LYS A 1 658 ? -59.396 -10.002 -30.219 1.00 25.92 658 LYS A C 1
ATOM 4971 O O . LYS A 1 658 ? -60.612 -10.131 -30.123 1.00 25.92 658 LYS A O 1
ATOM 4976 N N . ARG A 1 659 ? -58.812 -8.821 -30.481 1.00 29.95 659 ARG A N 1
ATOM 4977 C CA . ARG A 1 659 ? -59.395 -7.588 -31.099 1.00 29.95 659 ARG A CA 1
ATOM 4978 C C . ARG A 1 659 ? -58.325 -6.474 -30.988 1.00 29.95 659 ARG A C 1
ATOM 4980 O O . ARG A 1 659 ? -57.808 -6.298 -29.899 1.00 29.95 659 ARG A O 1
ATOM 4987 N N . ARG A 1 660 ? -57.916 -5.712 -32.017 1.00 27.70 660 ARG A N 1
ATOM 4988 C CA . ARG A 1 660 ? -58.177 -5.713 -33.482 1.00 27.70 660 ARG A CA 1
ATOM 4989 C C . ARG A 1 660 ? -56.888 -5.335 -34.260 1.00 27.70 660 ARG A C 1
ATOM 4991 O O . ARG A 1 660 ? -55.975 -4.753 -33.694 1.00 27.70 660 ARG A O 1
ATOM 4998 N N . ARG A 1 661 ? -56.845 -5.618 -35.573 1.00 28.86 661 ARG A N 1
ATOM 4999 C CA . ARG A 1 661 ? -55.872 -5.087 -36.568 1.00 28.86 661 ARG A CA 1
ATOM 5000 C C . ARG A 1 661 ? -56.537 -3.997 -37.445 1.00 28.86 661 ARG A C 1
ATOM 5002 O O . ARG A 1 661 ? -57.751 -4.079 -37.623 1.00 28.86 661 ARG A O 1
ATOM 5009 N N . ARG A 1 662 ? -55.728 -3.153 -38.132 1.00 28.72 662 ARG A N 1
ATOM 5010 C CA . ARG A 1 662 ? -56.091 -2.140 -39.187 1.00 28.72 662 ARG A CA 1
ATOM 5011 C C . ARG A 1 662 ? -56.827 -0.891 -38.638 1.00 28.72 662 ARG A C 1
ATOM 5013 O O . ARG A 1 662 ? -57.438 -1.011 -37.586 1.00 28.72 662 ARG A O 1
ATOM 5020 N N . ARG A 1 663 ? -56.832 0.321 -39.241 1.00 28.52 663 ARG A N 1
ATOM 5021 C CA . ARG A 1 663 ? -56.460 0.958 -40.560 1.00 28.52 663 ARG A CA 1
ATOM 5022 C C . ARG A 1 663 ? -56.188 2.476 -40.253 1.00 28.52 663 ARG A C 1
ATOM 5024 O O . ARG A 1 663 ? -56.695 2.905 -39.227 1.00 28.52 663 ARG A O 1
ATOM 5031 N N . LEU A 1 664 ? -55.548 3.392 -41.008 1.00 26.25 664 LEU A N 1
ATOM 5032 C CA . LEU A 1 664 ? -54.748 3.466 -42.263 1.00 26.25 664 LEU A CA 1
ATOM 5033 C C . LEU A 1 664 ? -53.283 3.883 -41.886 1.00 26.25 664 LEU A C 1
ATOM 5035 O O . LEU A 1 664 ? -52.871 3.457 -40.814 1.00 26.25 664 LEU A O 1
ATOM 5039 N N . ARG A 1 665 ? -52.345 4.557 -42.600 1.00 25.98 665 ARG A N 1
ATOM 5040 C CA . ARG A 1 665 ? -52.113 5.221 -43.929 1.00 25.98 665 ARG A CA 1
ATOM 5041 C C . ARG A 1 665 ? -52.617 6.666 -44.242 1.00 25.98 665 ARG A C 1
ATOM 5043 O O . ARG A 1 665 ? -53.797 6.941 -44.100 1.00 25.98 665 ARG A O 1
ATOM 5050 N N . ALA A 1 666 ? -51.708 7.469 -44.849 1.00 25.61 666 ALA A N 1
ATOM 5051 C CA . ALA A 1 666 ? -51.822 8.852 -45.401 1.00 25.61 666 ALA A CA 1
ATOM 5052 C C . ALA A 1 666 ? -52.040 9.991 -44.367 1.00 25.61 666 ALA A C 1
ATOM 5054 O O . ALA A 1 666 ? -52.545 9.711 -43.289 1.00 25.61 666 ALA A O 1
ATOM 5055 N N . SER A 1 667 ? -51.657 11.268 -44.573 1.00 25.12 667 SER A N 1
ATOM 5056 C CA . SER A 1 667 ? -50.997 12.034 -45.674 1.00 25.12 667 SER A CA 1
ATOM 5057 C C . SER A 1 667 ? -49.993 13.029 -45.024 1.00 25.12 667 SER A C 1
ATOM 5059 O O . SER A 1 667 ? -50.247 13.436 -43.900 1.00 25.12 667 SER A O 1
ATOM 5061 N N . MET A 1 668 ? -48.784 13.372 -45.503 1.00 24.20 668 MET A N 1
ATOM 5062 C CA . MET A 1 668 ? -48.283 13.933 -46.782 1.00 24.20 668 MET A CA 1
ATOM 5063 C C . MET A 1 668 ? -48.682 15.408 -47.062 1.00 24.20 668 MET A C 1
ATOM 5065 O O . MET A 1 668 ? -49.873 15.687 -47.158 1.00 24.20 668 MET A O 1
ATOM 5069 N N . ARG A 1 669 ? -47.665 16.260 -47.347 1.00 26.58 669 ARG A N 1
ATOM 5070 C CA . ARG A 1 669 ? -47.695 17.657 -47.892 1.00 26.58 669 ARG A CA 1
ATOM 5071 C C . ARG A 1 669 ? -48.141 18.787 -46.931 1.00 26.58 669 ARG A C 1
ATOM 5073 O O . ARG A 1 669 ? -48.883 18.512 -46.004 1.00 26.58 669 ARG A O 1
ATOM 5080 N N . ALA A 1 670 ? -47.789 20.073 -47.127 1.00 25.03 670 ALA A N 1
ATOM 5081 C CA . ALA A 1 670 ? -46.632 20.742 -47.780 1.00 25.03 670 ALA A CA 1
ATOM 5082 C C . ALA A 1 670 ? -46.679 22.280 -47.521 1.00 25.03 670 ALA A C 1
ATOM 5084 O O . ALA A 1 670 ? -47.740 22.795 -47.186 1.00 25.03 670 ALA A O 1
ATOM 5085 N N . CYS A 1 671 ? -45.572 22.994 -47.803 1.00 23.28 671 CYS A N 1
ATOM 5086 C CA . CYS A 1 671 ? -45.411 24.470 -47.812 1.00 23.28 671 CYS A CA 1
ATOM 5087 C C . CYS A 1 671 ? -45.550 25.211 -46.453 1.00 23.28 671 CYS A C 1
ATOM 5089 O O . CYS A 1 671 ? -46.234 24.752 -45.553 1.00 23.28 671 CYS A O 1
ATOM 5091 N N . GLY A 1 672 ? -44.926 26.381 -46.237 1.00 23.19 672 GLY A N 1
ATOM 5092 C CA . GLY A 1 672 ? -43.856 27.034 -47.018 1.00 23.19 672 GLY A CA 1
ATOM 5093 C C . GLY A 1 672 ? -43.984 28.563 -47.153 1.00 23.19 672 GLY A C 1
ATOM 5094 O O . GLY A 1 672 ? -44.899 29.021 -47.830 1.00 23.19 672 GLY A O 1
ATOM 5095 N N . ARG A 1 673 ? -43.046 29.312 -46.540 1.00 26.84 673 ARG A N 1
ATOM 5096 C CA . ARG A 1 673 ? -42.675 30.759 -46.642 1.00 26.84 673 ARG A CA 1
ATOM 5097 C C . ARG A 1 673 ? -41.797 31.080 -45.405 1.00 26.84 673 ARG A C 1
ATOM 5099 O O . ARG A 1 673 ? -41.939 30.375 -44.415 1.00 26.84 673 ARG A O 1
ATOM 5106 N N . ALA A 1 674 ? -40.936 32.098 -45.321 1.00 25.03 674 ALA A N 1
ATOM 5107 C CA . ALA A 1 674 ? -40.131 32.863 -46.286 1.00 25.03 674 ALA A CA 1
ATOM 5108 C C . ALA A 1 674 ? -39.043 33.648 -45.485 1.00 25.03 674 ALA A C 1
ATOM 5110 O O . ALA A 1 674 ? -39.088 33.674 -44.259 1.00 25.03 674 ALA A O 1
ATOM 5111 N N . ARG A 1 675 ? -38.058 34.250 -46.168 1.00 28.20 675 ARG A N 1
ATOM 5112 C CA . ARG A 1 675 ? -36.972 35.125 -45.629 1.00 28.20 675 ARG A CA 1
ATOM 5113 C C . ARG A 1 675 ? -37.493 36.576 -45.343 1.00 28.20 675 ARG A C 1
ATOM 5115 O O . ARG A 1 675 ? -38.671 36.768 -45.655 1.00 28.20 675 ARG A O 1
ATOM 5122 N N . PRO A 1 676 ? -36.716 37.601 -44.864 1.00 44.38 676 PRO A N 1
ATOM 5123 C CA . PRO A 1 676 ? -35.233 37.726 -44.832 1.00 44.38 676 PRO A CA 1
ATOM 5124 C C . PRO A 1 676 ? -34.553 38.539 -43.674 1.00 44.38 676 PRO A C 1
ATOM 5126 O O . PRO A 1 676 ? -35.240 39.110 -42.838 1.00 44.38 676 PRO A O 1
ATOM 5129 N N . CYS A 1 677 ? -33.209 38.684 -43.763 1.00 25.55 677 CYS A N 1
ATOM 5130 C CA . CYS A 1 677 ? -32.347 39.754 -43.177 1.00 25.55 677 CYS A CA 1
ATOM 5131 C C . CYS A 1 677 ? -32.210 39.805 -41.625 1.00 25.55 677 CYS A C 1
ATOM 5133 O O . CYS A 1 677 ? -33.079 39.297 -40.931 1.00 25.55 677 CYS A O 1
ATOM 5135 N N . ILE A 1 678 ? -31.182 40.383 -40.969 1.00 29.03 678 ILE A N 1
ATOM 5136 C CA . ILE A 1 678 ? -29.841 40.948 -41.311 1.00 29.03 678 ILE A CA 1
ATOM 5137 C C . ILE A 1 678 ? -29.023 40.989 -39.980 1.00 29.03 678 ILE A C 1
ATOM 5139 O O . ILE A 1 678 ? -29.633 41.231 -38.942 1.00 29.03 678 ILE A O 1
ATOM 5143 N N . ASP A 1 679 ? -27.696 40.817 -39.871 1.00 27.73 679 ASP A N 1
ATOM 5144 C CA . ASP A 1 679 ? -26.721 40.140 -40.756 1.00 27.73 679 ASP A CA 1
ATOM 5145 C C . ASP A 1 679 ? -25.713 39.297 -39.899 1.00 27.73 679 ASP A C 1
ATOM 5147 O O . ASP A 1 679 ? -26.219 38.471 -39.145 1.00 27.73 679 ASP A O 1
ATOM 5151 N N . ALA A 1 680 ? -24.364 39.346 -39.834 1.00 27.52 680 ALA A N 1
ATOM 5152 C CA . ALA A 1 680 ? -23.261 40.104 -40.464 1.00 27.52 680 ALA A CA 1
ATOM 5153 C C . ALA A 1 680 ? -21.926 39.276 -40.418 1.00 27.52 680 ALA A C 1
ATOM 5155 O O . ALA A 1 680 ? -21.963 38.048 -40.360 1.00 27.52 680 ALA A O 1
ATOM 5156 N N . ALA A 1 681 ? -20.741 39.918 -40.441 1.00 24.36 681 ALA A N 1
ATOM 5157 C CA . ALA A 1 681 ? -19.388 39.305 -40.529 1.00 24.36 681 ALA A CA 1
ATOM 5158 C C . ALA A 1 681 ? -18.319 40.183 -39.785 1.00 24.36 681 ALA A C 1
ATOM 5160 O O . ALA A 1 681 ? -18.748 41.211 -39.254 1.00 24.36 681 ALA A O 1
ATOM 5161 N N . PRO A 1 682 ? -16.976 39.904 -39.749 1.00 42.84 682 PRO A N 1
ATOM 5162 C CA . PRO A 1 682 ? -16.200 38.873 -40.476 1.00 42.84 682 PRO A CA 1
ATOM 5163 C C . PRO A 1 682 ? -14.985 38.188 -39.761 1.00 42.84 682 PRO A C 1
ATOM 5165 O O . PRO A 1 682 ? -14.473 38.655 -38.750 1.00 42.84 682 PRO A O 1
ATOM 5168 N N . SER A 1 683 ? -14.393 37.197 -40.459 1.00 28.09 683 SER A N 1
ATOM 5169 C CA . SER A 1 683 ? -12.965 36.761 -40.411 1.00 28.09 683 SER A CA 1
ATOM 5170 C C . SER A 1 683 ? -12.460 35.967 -39.170 1.00 28.09 683 SER A C 1
ATOM 5172 O O . SER A 1 683 ? -13.023 36.092 -38.093 1.00 28.09 683 SER A O 1
ATOM 5174 N N . CYS A 1 684 ? -11.430 35.098 -39.244 1.00 24.44 684 CYS A N 1
ATOM 5175 C CA . CYS A 1 684 ? -10.582 34.696 -40.386 1.00 24.44 684 CYS A CA 1
ATOM 5176 C C . CYS A 1 684 ? -10.080 33.217 -40.343 1.00 24.44 684 CYS A C 1
ATOM 5178 O O . CYS A 1 684 ? -10.399 32.456 -39.440 1.00 24.44 684 CYS A O 1
ATOM 5180 N N . SER A 1 685 ? -9.308 32.843 -41.374 1.00 26.00 685 SER A N 1
ATOM 5181 C CA . SER A 1 685 ? -8.642 31.561 -41.729 1.00 26.00 685 SER A CA 1
ATOM 5182 C C . SER A 1 685 ? -7.802 30.849 -40.632 1.00 26.00 685 SER A C 1
ATOM 5184 O O . SER A 1 685 ? -7.434 31.495 -39.664 1.00 26.00 685 SER A O 1
ATOM 5186 N N . ALA A 1 686 ? -7.362 29.576 -40.749 1.00 28.31 686 ALA A N 1
ATOM 5187 C CA . ALA A 1 686 ? -7.175 28.702 -41.933 1.00 28.31 686 ALA A CA 1
ATOM 5188 C C . ALA A 1 686 ? -7.333 27.181 -41.606 1.00 28.31 686 ALA A C 1
ATOM 5190 O O . ALA A 1 686 ? -6.910 26.733 -40.552 1.00 28.31 686 ALA A O 1
ATOM 5191 N N . ARG A 1 687 ? -8.074 26.391 -42.407 1.00 27.11 687 ARG A N 1
ATOM 5192 C CA . ARG A 1 687 ? -7.636 25.445 -43.481 1.00 27.11 687 ARG A CA 1
ATOM 5193 C C . ARG A 1 687 ? -6.905 24.140 -43.076 1.00 27.11 687 ARG A C 1
ATOM 5195 O O . ARG A 1 687 ? -5.693 24.122 -42.914 1.00 27.11 687 ARG A O 1
ATOM 5202 N N . PHE A 1 688 ? -7.639 23.023 -43.164 1.00 27.17 688 PHE A N 1
ATOM 5203 C CA . PHE A 1 688 ? -7.114 21.682 -43.489 1.00 27.17 688 PHE A CA 1
ATOM 5204 C C . PHE A 1 688 ? -6.794 21.541 -44.998 1.00 27.17 688 PHE A C 1
ATOM 5206 O O . PHE A 1 688 ? -7.427 22.224 -45.812 1.00 27.17 688 PHE A O 1
ATOM 5213 N N . PRO A 1 689 ? -5.927 20.591 -45.404 1.00 33.53 689 PRO A N 1
ATOM 5214 C CA . PRO A 1 689 ? -5.928 19.986 -46.738 1.00 33.53 689 PRO A CA 1
ATOM 5215 C C . PRO A 1 689 ? -6.832 18.731 -46.812 1.00 33.53 689 PRO A C 1
ATOM 5217 O O . PRO A 1 689 ? -7.078 18.064 -45.810 1.00 33.53 689 PRO A O 1
ATOM 5220 N N . GLN A 1 690 ? -7.295 18.372 -48.016 1.00 30.44 690 GLN A N 1
ATOM 5221 C CA . GLN A 1 690 ? -7.982 17.101 -48.316 1.00 30.44 690 GLN A CA 1
ATOM 5222 C C . GLN A 1 690 ? -7.485 16.509 -49.660 1.00 30.44 690 GLN A C 1
ATOM 5224 O O . GLN A 1 690 ? -6.795 17.214 -50.403 1.00 30.44 690 GLN A O 1
ATOM 5229 N N . PRO A 1 691 ? -7.751 15.217 -49.959 1.00 40.44 691 PRO A N 1
ATOM 5230 C CA . PRO A 1 691 ? -6.975 14.433 -50.929 1.00 40.44 691 PRO A CA 1
ATOM 5231 C C . PRO A 1 691 ? -7.388 14.620 -52.402 1.00 40.44 691 PRO A C 1
ATOM 5233 O O . PRO A 1 691 ? -8.353 15.313 -52.725 1.00 40.44 691 PRO A O 1
ATOM 5236 N N . ARG A 1 692 ? -6.664 13.947 -53.312 1.00 28.97 692 ARG A N 1
ATOM 5237 C CA . ARG A 1 692 ? -7.031 13.776 -54.730 1.00 28.97 692 ARG A CA 1
ATOM 5238 C C . ARG A 1 692 ? -6.830 12.335 -55.211 1.00 28.97 692 ARG A C 1
ATOM 5240 O O . ARG A 1 692 ? -5.848 11.694 -54.854 1.00 28.97 692 ARG A O 1
ATOM 5247 N N . ASP A 1 693 ? -7.753 11.870 -56.052 1.00 31.02 693 ASP A N 1
ATOM 5248 C CA . ASP A 1 693 ? -7.727 10.565 -56.723 1.00 31.02 693 ASP A CA 1
ATOM 5249 C C . ASP A 1 693 ? -6.621 10.410 -57.784 1.00 31.02 693 ASP A C 1
ATOM 5251 O O . ASP A 1 693 ? -6.306 11.344 -58.524 1.00 31.02 693 ASP A O 1
ATOM 5255 N N . ALA A 1 694 ? -6.217 9.156 -58.009 1.00 28.14 694 ALA A N 1
ATOM 5256 C CA . ALA A 1 694 ? -5.901 8.628 -59.339 1.00 28.14 694 ALA A CA 1
ATOM 5257 C C . ALA A 1 694 ? -6.404 7.171 -59.455 1.00 28.14 694 ALA A C 1
ATOM 5259 O O . ALA A 1 694 ? -6.521 6.467 -58.454 1.00 28.14 694 ALA A O 1
ATOM 5260 N N . ARG A 1 695 ? -6.748 6.704 -60.667 1.00 28.88 695 ARG A N 1
ATOM 5261 C CA . ARG A 1 695 ? -7.356 5.374 -60.911 1.00 28.88 695 ARG A CA 1
ATOM 5262 C C . ARG A 1 695 ? -6.641 4.591 -62.020 1.00 28.88 695 ARG A C 1
ATOM 5264 O O . ARG A 1 695 ? -6.077 5.201 -62.923 1.00 28.88 695 ARG A O 1
ATOM 5271 N N . ARG A 1 696 ? -6.932 3.276 -62.060 1.00 28.55 696 ARG A N 1
ATOM 5272 C CA . ARG A 1 696 ? -6.602 2.247 -63.087 1.00 28.55 696 ARG A CA 1
ATOM 5273 C C . ARG A 1 696 ? -5.247 1.542 -62.830 1.00 28.55 696 ARG A C 1
ATOM 5275 O O . ARG A 1 696 ? -4.372 2.139 -62.231 1.00 28.55 696 ARG A O 1
ATOM 5282 N N . ALA A 1 697 ? -5.044 0.274 -63.216 1.00 26.92 697 ALA A N 1
ATOM 5283 C CA . ALA A 1 697 ? -5.820 -0.545 -64.160 1.00 26.92 697 ALA A CA 1
ATOM 5284 C C . ALA A 1 697 ? -6.004 -2.042 -63.788 1.00 26.92 697 ALA A C 1
ATOM 5286 O O . ALA A 1 697 ? -5.431 -2.571 -62.846 1.00 26.92 697 ALA A O 1
ATOM 5287 N N . ARG A 1 698 ? -6.848 -2.681 -64.611 1.00 27.81 698 ARG A N 1
ATOM 5288 C CA . ARG A 1 698 ? -7.079 -4.124 -64.857 1.00 27.81 698 ARG A CA 1
ATOM 5289 C C . ARG A 1 698 ? -5.781 -4.949 -65.008 1.00 27.81 698 ARG A C 1
ATOM 5291 O O . ARG A 1 698 ? -4.777 -4.373 -65.400 1.00 27.81 698 ARG A O 1
ATOM 5298 N N . ALA A 1 699 ? -5.762 -6.286 -64.935 1.00 27.81 699 ALA A N 1
ATOM 5299 C CA . ALA A 1 699 ? -6.667 -7.329 -64.400 1.00 27.81 699 ALA A CA 1
ATOM 5300 C C . ALA A 1 699 ? -5.992 -8.709 -64.614 1.00 27.81 699 ALA A C 1
ATOM 5302 O O . ALA A 1 699 ? -5.080 -8.800 -65.429 1.00 27.81 699 ALA A O 1
ATOM 5303 N N . ASN A 1 700 ? -6.490 -9.787 -63.987 1.00 27.11 700 ASN A N 1
ATOM 5304 C CA . ASN A 1 700 ? -6.537 -11.130 -64.599 1.00 27.11 700 ASN A CA 1
ATOM 5305 C C . ASN A 1 700 ? -7.397 -12.105 -63.772 1.00 27.11 700 ASN A C 1
ATOM 5307 O O . ASN A 1 700 ? -7.464 -11.996 -62.551 1.00 27.11 700 ASN A O 1
ATOM 5311 N N . GLY A 1 701 ? -8.041 -13.068 -64.440 1.00 25.28 701 GLY A N 1
ATOM 5312 C CA . GLY A 1 701 ? -8.769 -14.176 -63.808 1.00 25.28 701 GLY A CA 1
ATOM 5313 C C . GLY A 1 701 ? -8.205 -15.526 -64.257 1.00 25.28 701 GLY A C 1
ATOM 5314 O O . GLY A 1 701 ? -7.862 -15.683 -65.426 1.00 25.28 701 GLY A O 1
ATOM 5315 N N . GLY A 1 702 ? -8.103 -16.499 -63.344 1.00 24.64 702 GLY A N 1
ATOM 5316 C CA . GLY A 1 702 ? -7.456 -17.795 -63.595 1.00 24.64 702 GLY A CA 1
ATOM 5317 C C . GLY A 1 702 ? -8.225 -18.970 -62.986 1.00 24.64 702 GLY A C 1
ATOM 5318 O O . GLY A 1 702 ? -8.329 -19.093 -61.772 1.00 24.64 702 GLY A O 1
ATOM 5319 N N . ALA A 1 703 ? -8.774 -19.824 -63.850 1.00 27.83 703 ALA A N 1
ATOM 5320 C CA . ALA A 1 703 ? -9.698 -20.919 -63.547 1.00 27.83 703 ALA A CA 1
ATOM 5321 C C . ALA A 1 703 ? -9.342 -21.841 -62.354 1.00 27.83 703 ALA A C 1
ATOM 5323 O O . ALA A 1 703 ? -8.236 -22.378 -62.266 1.00 27.83 703 ALA A O 1
ATOM 5324 N N . LEU A 1 704 ? -10.353 -22.190 -61.542 1.00 27.91 704 LEU A N 1
ATOM 5325 C CA . LEU A 1 704 ? -10.284 -23.351 -60.646 1.00 27.91 704 LEU A CA 1
ATOM 5326 C C . LEU A 1 704 ? -10.107 -24.642 -61.465 1.00 27.91 704 LEU A C 1
ATOM 5328 O O . LEU A 1 704 ? -10.993 -25.026 -62.230 1.00 27.91 704 LEU A O 1
ATOM 5332 N N . ARG A 1 705 ? -9.024 -25.391 -61.221 1.00 27.44 705 ARG A N 1
ATOM 5333 C CA . ARG A 1 705 ? -8.910 -26.802 -61.624 1.00 27.44 705 ARG A CA 1
ATOM 5334 C C . ARG A 1 705 ? -8.928 -27.716 -60.403 1.00 27.44 705 ARG A C 1
ATOM 5336 O O . ARG A 1 705 ? -8.002 -27.717 -59.599 1.00 27.44 705 ARG A O 1
ATOM 5343 N N . ARG A 1 706 ? -9.963 -28.556 -60.304 1.00 29.06 706 ARG A N 1
ATOM 5344 C CA . ARG A 1 706 ? -10.022 -29.657 -59.330 1.00 29.06 706 ARG A CA 1
ATOM 5345 C C . ARG A 1 706 ? -8.875 -30.644 -59.593 1.00 29.06 706 ARG A C 1
ATOM 5347 O O . ARG A 1 706 ? -8.780 -31.182 -60.695 1.00 29.06 706 ARG A O 1
ATOM 5354 N N . ARG A 1 707 ? -8.080 -30.972 -58.572 1.00 26.61 707 ARG A N 1
ATOM 5355 C CA . ARG A 1 707 ? -7.267 -32.200 -58.533 1.00 26.61 707 ARG A CA 1
ATOM 5356 C C . ARG A 1 707 ? -7.642 -33.018 -57.300 1.00 26.61 707 ARG A C 1
ATOM 5358 O O . ARG A 1 707 ? -7.661 -32.499 -56.191 1.00 26.61 707 ARG A O 1
ATOM 5365 N N . ARG A 1 708 ? -7.948 -34.302 -57.508 1.00 27.41 708 ARG A N 1
ATOM 5366 C CA . ARG A 1 708 ? -8.055 -35.292 -56.427 1.00 27.41 708 ARG A CA 1
ATOM 5367 C C . ARG A 1 708 ? -6.646 -35.593 -55.913 1.00 27.41 708 ARG A C 1
ATOM 5369 O O . ARG A 1 708 ? -5.763 -35.848 -56.728 1.00 27.41 708 ARG A O 1
ATOM 5376 N N . ILE A 1 709 ? -6.465 -35.647 -54.598 1.00 27.30 709 ILE A N 1
ATOM 5377 C CA . ILE A 1 709 ? -5.287 -36.252 -53.962 1.00 27.30 709 ILE A CA 1
ATOM 5378 C C . ILE A 1 709 ? -5.763 -37.507 -53.222 1.00 27.30 709 ILE A C 1
ATOM 5380 O O . ILE A 1 709 ? -6.855 -37.522 -52.654 1.00 27.30 709 ILE A O 1
ATOM 5384 N N . ARG A 1 710 ? -4.987 -38.593 -53.306 1.00 26.48 710 ARG A N 1
ATOM 5385 C CA . ARG A 1 710 ? -5.291 -39.865 -52.635 1.00 26.48 710 ARG A CA 1
ATOM 5386 C C . ARG A 1 710 ? -4.975 -39.746 -51.143 1.00 26.48 710 ARG A C 1
ATOM 5388 O O . ARG A 1 710 ? -3.906 -39.257 -50.795 1.00 26.48 710 ARG A O 1
ATOM 5395 N N . ALA A 1 711 ? -5.854 -40.257 -50.285 1.00 28.06 711 ALA A N 1
ATOM 5396 C CA . ALA A 1 711 ? -5.508 -40.494 -48.887 1.00 28.06 711 ALA A CA 1
ATOM 5397 C C . ALA A 1 711 ? -4.484 -41.641 -48.782 1.00 28.06 711 ALA A C 1
ATOM 5399 O O . ALA A 1 711 ? -4.586 -42.632 -49.508 1.00 28.06 711 ALA A O 1
ATOM 5400 N N . SER A 1 712 ? -3.524 -41.523 -47.865 1.00 31.92 712 SER A N 1
ATOM 5401 C CA . SER A 1 712 ? -2.607 -42.599 -47.480 1.00 31.92 712 SER A CA 1
ATOM 5402 C C . SER A 1 712 ? -2.569 -42.717 -45.953 1.00 31.92 712 SER A C 1
ATOM 5404 O O . SER A 1 712 ? -2.528 -41.721 -45.231 1.00 31.92 712 SER A O 1
ATOM 5406 N N . ALA A 1 713 ? -2.654 -43.945 -45.440 1.00 42.16 713 ALA A N 1
ATOM 5407 C CA . ALA A 1 713 ? -2.818 -44.185 -44.010 1.00 42.16 713 ALA A CA 1
ATOM 5408 C C . ALA A 1 713 ? -1.481 -44.052 -43.258 1.00 42.16 713 ALA A C 1
ATOM 5410 O O . ALA A 1 713 ? -0.609 -44.910 -43.373 1.00 42.16 713 ALA A O 1
ATOM 5411 N N . ARG A 1 714 ? -1.329 -42.980 -42.469 1.00 42.56 714 ARG A N 1
ATOM 5412 C CA . ARG A 1 714 ? -0.210 -42.777 -41.525 1.00 42.56 714 ARG A CA 1
ATOM 5413 C C . ARG A 1 714 ? -0.529 -42.292 -40.083 1.00 42.56 714 ARG A C 1
ATOM 5415 O O . ARG A 1 714 ? 0.433 -42.240 -39.321 1.00 42.56 714 ARG A O 1
ATOM 5422 N N . PRO A 1 715 ? -1.773 -42.016 -39.614 1.00 36.28 715 PRO A N 1
ATOM 5423 C CA . PRO A 1 715 ? -1.983 -41.583 -38.217 1.00 36.28 715 PRO A CA 1
ATOM 5424 C C . PRO A 1 715 ? -1.578 -42.603 -37.134 1.00 36.28 715 PRO A C 1
ATOM 5426 O O . PRO A 1 715 ? -0.989 -42.234 -36.120 1.00 36.28 715 PRO A O 1
ATOM 5429 N N . ALA A 1 716 ? -1.885 -43.891 -37.333 1.00 38.47 716 ALA A N 1
ATOM 5430 C CA . ALA A 1 716 ? -1.874 -44.885 -36.251 1.00 38.47 716 ALA A CA 1
ATOM 5431 C C . ALA A 1 716 ? -0.485 -45.142 -35.628 1.00 38.47 716 ALA A C 1
ATOM 5433 O O . ALA A 1 716 ? -0.368 -45.307 -34.416 1.00 38.47 716 ALA A O 1
ATOM 5434 N N . VAL A 1 717 ? 0.580 -45.139 -36.440 1.00 40.78 717 VAL A N 1
ATOM 5435 C CA . VAL A 1 717 ? 1.947 -45.448 -35.974 1.00 40.78 717 VAL A CA 1
ATOM 5436 C C . VAL A 1 717 ? 2.546 -44.295 -35.153 1.00 40.78 717 VAL A C 1
ATOM 5438 O O . VAL A 1 717 ? 3.341 -44.534 -34.245 1.00 40.78 717 VAL A O 1
ATOM 5441 N N . ALA A 1 718 ? 2.138 -43.051 -35.424 1.00 40.72 718 ALA A N 1
ATOM 5442 C CA . ALA A 1 718 ? 2.561 -41.888 -34.645 1.00 40.72 718 ALA A CA 1
ATOM 5443 C C . ALA A 1 718 ? 1.928 -41.893 -33.242 1.00 40.72 718 ALA A C 1
ATOM 5445 O O . ALA A 1 718 ? 2.637 -41.733 -32.250 1.00 40.72 718 ALA A O 1
ATOM 5446 N N . ALA A 1 719 ? 0.620 -42.168 -33.154 1.00 41.31 719 ALA A N 1
ATOM 5447 C CA . ALA A 1 719 ? -0.098 -42.257 -31.882 1.00 41.31 719 ALA A CA 1
ATOM 5448 C C . ALA A 1 719 ? 0.471 -43.355 -30.961 1.00 41.31 719 ALA A C 1
ATOM 5450 O O . ALA A 1 719 ? 0.697 -43.111 -29.777 1.00 41.31 719 ALA A O 1
ATOM 5451 N N . ALA A 1 720 ? 0.785 -44.535 -31.512 1.00 37.75 720 ALA A N 1
ATOM 5452 C CA . ALA A 1 720 ? 1.395 -45.629 -30.754 1.00 37.75 720 ALA A CA 1
ATOM 5453 C C . ALA A 1 720 ? 2.776 -45.261 -30.172 1.00 37.75 720 ALA A C 1
ATOM 5455 O O . ALA A 1 720 ? 3.077 -45.609 -29.030 1.00 37.75 720 ALA A O 1
ATOM 5456 N N . ARG A 1 721 ? 3.604 -44.514 -30.920 1.00 38.78 721 ARG A N 1
ATOM 5457 C CA . ARG A 1 721 ? 4.902 -44.021 -30.425 1.00 38.78 721 ARG A CA 1
ATOM 5458 C C . ARG A 1 721 ? 4.752 -42.961 -29.334 1.00 38.78 721 ARG A C 1
ATOM 5460 O O . ARG A 1 721 ? 5.463 -43.038 -28.337 1.00 38.78 721 ARG A O 1
ATOM 5467 N N . ALA A 1 722 ? 3.818 -42.020 -29.484 1.00 41.47 722 ALA A N 1
ATOM 5468 C CA . ALA A 1 722 ? 3.552 -41.004 -28.463 1.00 41.47 722 ALA A CA 1
ATOM 5469 C C . ALA A 1 722 ? 3.094 -41.633 -27.132 1.00 41.47 722 ALA A C 1
ATOM 5471 O O . ALA A 1 722 ? 3.616 -41.285 -26.074 1.00 41.47 722 ALA A O 1
ATOM 5472 N N . ALA A 1 723 ? 2.190 -42.620 -27.187 1.00 42.06 723 ALA A N 1
ATOM 5473 C CA . ALA A 1 723 ? 1.730 -43.350 -26.005 1.00 42.06 723 ALA A CA 1
ATOM 5474 C C . ALA A 1 723 ? 2.867 -44.114 -25.298 1.00 42.06 723 ALA A C 1
ATOM 5476 O O . ALA A 1 723 ? 2.966 -44.069 -24.073 1.00 42.06 723 ALA A O 1
ATOM 5477 N N . ALA A 1 724 ? 3.758 -44.767 -26.055 1.00 40.75 724 ALA A N 1
ATOM 5478 C CA . ALA A 1 724 ? 4.908 -45.478 -25.491 1.00 40.75 724 ALA A CA 1
ATOM 5479 C C . ALA A 1 724 ? 5.893 -44.536 -24.769 1.00 40.75 724 ALA A C 1
ATOM 5481 O O . ALA A 1 724 ? 6.362 -44.862 -23.680 1.00 40.75 724 ALA A O 1
ATOM 5482 N N . ILE A 1 725 ? 6.161 -43.353 -25.337 1.00 46.44 725 ILE A N 1
ATOM 5483 C CA . ILE A 1 725 ? 7.018 -42.331 -24.713 1.00 46.44 725 ILE A CA 1
ATOM 5484 C C . ILE A 1 725 ? 6.375 -41.809 -23.419 1.00 46.44 725 ILE A C 1
ATOM 5486 O O . ILE A 1 725 ? 7.037 -41.770 -22.385 1.00 46.44 725 ILE A O 1
ATOM 5490 N N . HIS A 1 726 ? 5.078 -41.485 -23.438 1.00 46.59 726 HIS A N 1
ATOM 5491 C CA . HIS A 1 726 ? 4.359 -41.010 -22.250 1.00 46.59 726 HIS A CA 1
ATOM 5492 C C . HIS A 1 726 ? 4.390 -42.034 -21.101 1.00 46.59 726 HIS A C 1
ATOM 5494 O O . HIS A 1 726 ? 4.605 -41.676 -19.944 1.00 46.59 726 HIS A O 1
ATOM 5500 N N . PHE A 1 727 ? 4.235 -43.324 -21.417 1.00 43.84 727 PHE A N 1
ATOM 5501 C CA . PHE A 1 727 ? 4.275 -44.397 -20.421 1.00 43.84 727 PHE A CA 1
ATOM 5502 C C . PHE A 1 727 ? 5.685 -44.621 -19.843 1.00 43.84 727 PHE A C 1
ATOM 5504 O O . PHE A 1 727 ? 5.826 -44.931 -18.659 1.00 43.84 727 PHE A O 1
ATOM 5511 N N . ALA A 1 728 ? 6.735 -44.424 -20.650 1.00 43.03 728 ALA A N 1
ATOM 5512 C CA . ALA A 1 728 ? 8.121 -44.454 -20.183 1.00 43.03 728 ALA A CA 1
ATOM 5513 C C . ALA A 1 728 ? 8.432 -43.277 -19.240 1.00 43.03 728 ALA A C 1
ATOM 5515 O O . ALA A 1 728 ? 8.995 -43.493 -18.168 1.00 43.03 728 ALA A O 1
ATOM 5516 N N . VAL A 1 729 ? 7.994 -42.059 -19.586 1.00 48.38 729 VAL A N 1
ATOM 5517 C CA . VAL A 1 729 ? 8.154 -40.863 -18.737 1.00 48.38 729 VAL A CA 1
ATOM 5518 C C . VAL A 1 729 ? 7.416 -41.026 -17.406 1.00 48.38 729 VAL A C 1
ATOM 5520 O O . VAL A 1 729 ? 8.002 -40.768 -16.359 1.00 48.38 729 VAL A O 1
ATOM 5523 N N . GLN A 1 730 ? 6.175 -41.530 -17.405 1.00 48.28 730 GLN A N 1
ATOM 5524 C CA . GLN A 1 730 ? 5.456 -41.800 -16.152 1.00 48.28 730 GLN A CA 1
ATOM 5525 C C . GLN A 1 730 ? 6.156 -42.853 -15.282 1.00 48.28 730 GLN A C 1
ATOM 5527 O O . GLN A 1 730 ? 6.210 -42.682 -14.067 1.00 48.28 730 GLN A O 1
ATOM 5532 N N . LYS A 1 731 ? 6.736 -43.909 -15.872 1.00 41.34 731 LYS A N 1
ATOM 5533 C CA . LYS A 1 731 ? 7.547 -44.872 -15.109 1.00 41.34 731 LYS A CA 1
ATOM 5534 C C . LYS A 1 731 ? 8.798 -44.235 -14.503 1.00 41.34 731 LYS A C 1
ATOM 5536 O O . LYS A 1 731 ? 9.070 -44.488 -13.335 1.00 41.34 731 LYS A O 1
ATOM 5541 N N . ALA A 1 732 ? 9.523 -43.409 -15.257 1.00 40.75 732 ALA A N 1
ATOM 5542 C CA . ALA A 1 732 ? 10.696 -42.701 -14.744 1.00 40.75 732 ALA A CA 1
ATOM 5543 C C . ALA A 1 732 ? 10.330 -41.767 -13.576 1.00 40.75 732 ALA A C 1
ATOM 5545 O O . ALA A 1 732 ? 11.007 -41.777 -12.552 1.00 40.75 732 ALA A O 1
ATOM 5546 N N . LEU A 1 733 ? 9.213 -41.038 -13.687 1.00 39.66 733 LEU A N 1
ATOM 5547 C CA . LEU A 1 733 ? 8.722 -40.161 -12.621 1.00 39.66 733 LEU A CA 1
ATOM 5548 C C . LEU A 1 733 ? 8.325 -40.940 -11.356 1.00 39.66 733 LEU A C 1
ATOM 5550 O O . LEU A 1 733 ? 8.656 -40.519 -10.255 1.00 39.66 733 LEU A O 1
ATOM 5554 N N . ILE A 1 734 ? 7.660 -42.092 -11.505 1.00 47.12 734 ILE A N 1
ATOM 5555 C CA . ILE A 1 734 ? 7.274 -42.953 -10.373 1.00 47.12 734 ILE A CA 1
ATOM 5556 C C . ILE A 1 734 ? 8.505 -43.548 -9.674 1.00 47.12 734 ILE A C 1
ATOM 5558 O O . ILE A 1 734 ? 8.503 -43.655 -8.454 1.00 47.12 734 ILE A O 1
ATOM 5562 N N . VAL A 1 735 ? 9.558 -43.906 -10.418 1.00 37.66 735 VAL A N 1
ATOM 5563 C CA . VAL A 1 735 ? 10.821 -44.388 -9.828 1.00 37.66 735 VAL A CA 1
ATOM 5564 C C . VAL A 1 735 ? 11.558 -43.260 -9.101 1.00 37.66 735 VAL A C 1
ATOM 5566 O O . VAL A 1 735 ? 12.020 -43.479 -7.988 1.00 37.66 735 VAL A O 1
ATOM 5569 N N . ALA A 1 736 ? 11.610 -42.049 -9.666 1.00 35.06 736 ALA A N 1
ATOM 5570 C CA . ALA A 1 736 ? 12.223 -40.894 -9.006 1.00 35.06 736 ALA A CA 1
ATOM 5571 C C . ALA A 1 736 ? 11.490 -40.503 -7.706 1.00 35.06 736 ALA A C 1
ATOM 5573 O O . ALA A 1 736 ? 12.127 -40.274 -6.685 1.00 35.06 736 ALA A O 1
ATOM 5574 N N . VAL A 1 737 ? 10.152 -40.504 -7.714 1.00 41.91 737 VAL A N 1
ATOM 5575 C CA . VAL A 1 737 ? 9.310 -40.213 -6.531 1.00 41.91 737 VAL A CA 1
ATOM 5576 C C . VAL A 1 737 ? 9.308 -41.359 -5.500 1.00 41.91 737 VAL A C 1
ATOM 5578 O O . VAL A 1 737 ? 8.832 -41.177 -4.388 1.00 41.91 737 VAL A O 1
ATOM 5581 N N . ALA A 1 738 ? 9.861 -42.528 -5.837 1.00 34.28 738 ALA A N 1
ATOM 5582 C CA . ALA A 1 738 ? 10.112 -43.628 -4.901 1.00 34.28 738 ALA A CA 1
ATOM 5583 C C . ALA A 1 738 ? 11.575 -43.688 -4.406 1.00 34.28 738 ALA A C 1
ATOM 5585 O O . ALA A 1 738 ? 11.933 -44.619 -3.685 1.00 34.28 738 ALA A O 1
ATOM 5586 N N . ALA A 1 739 ? 12.412 -42.726 -4.812 1.00 36.19 739 ALA A N 1
ATOM 5587 C CA . ALA A 1 739 ? 13.826 -42.598 -4.448 1.00 36.19 739 ALA A CA 1
ATOM 5588 C C . ALA A 1 739 ? 14.138 -41.256 -3.742 1.00 36.19 739 ALA A C 1
ATOM 5590 O O . ALA A 1 739 ? 15.299 -40.859 -3.642 1.00 36.19 739 ALA A O 1
ATOM 5591 N N . CYS A 1 740 ? 13.098 -40.562 -3.273 1.00 40.22 740 CYS A N 1
ATOM 5592 C CA . CYS A 1 740 ? 13.123 -39.380 -2.409 1.00 40.22 740 CYS A CA 1
ATOM 5593 C C . CYS A 1 740 ? 12.130 -39.588 -1.256 1.00 40.22 740 CYS A C 1
ATOM 5595 O O . CYS A 1 740 ? 12.381 -39.012 -0.178 1.00 40.22 740 CYS A O 1
#

pLDDT: mean 75.29, std 27.21, range [21.66, 98.75]

Foldseek 3Di:
DADWLLLLLVQLLLLLLLCVLVVHDPVSSVLSNVSSVQSVPDPDTPLVCVVVVHDPCPRPSQDPVNSVQSNVCSVPVHGPSSVVSCVVAQVQLSVQCVFPPCGSNNSNQCCVPQVDNHLVSLLVCLVVVNQCPTVPHHVVNSVSSNVRSVVVVCLVPVWDFLVVVCVVVVVLLVLLCPQPFWDHKDWAAVSQLLPRTGQATEIEIEGPFQQSSQVSSCVPPQFPAWPDTDRQWTWTAGVVRHIYIGGYAHLQQRLLLRPARNADPLLVVVLQVLQVVVVWGRDSRAIDDPNDGPGHNRVQRSQVVSQFGRQRSNQRPPPCSRVCRNVVNQFQADDLVLQQEFAAEEDPQFQFDHHPLQQQVLRQVVRHQEYEYAFEAPDDPTGNHDALVSLVVVLVVLVVCCVPDPRYHYWREYEWELDQQQATRYDPVSLVSGLAYEYEHPDPLADAAVSLANSPLSNLQDPNHAEHELPQPAFAPPGDGRNYDLLVVLVSCLVSVHAYECALASRRSPPALCSLLSSVVSLGAYGYHQNHSYSVSSVSSRSSSSRPRSNSDHSVRHNPVVCVSSVVSVPVVPDDDPDDPDDDDDDDDDDDDDDDPDPDDDDDDDDDDDDDDDDDDDDDDDDDDDDDDDDDDDDDDDDDDDDDDDDDDDDDDDDDDDDDDDDDDDDDDDDDDDDDDDDDDDDDDDDDDDDDDDDDDDDDDDDDDDDDDDDDDDPPVVVVVVVVVVVVVVVVVVVVVVVD

Sequence (740 aa):
MPIHNADFAAVFAEIADLLEIQGANPFRVRAYRNAARTIGGLGRDIGALIAAGRSLDDIPTIGADLAGKLREIATTGTCALQRQLRGALPAALVELLGVPGLGAKRVRALHDALGVETLEQLKTAAEHGKIRGLPGFGEKTEAHIAEAIGARLRRKSQRFLLSFATQYLTPLLTYLRETPGVSEAVAAGSFRRRCESVGDLDIVVTSGDPAKVSARFVEYGEVARVLASGDTRSSVVLRCGIQADLRVVSPAALGAALVYFTGSKAHNIAMRRIAQARDLKINEYGVFDGERRIAGATEESVYASIGLAWVPPELRENRGEIEAAREGRLPALVERKHLRGDLHAHTNATDGRDSLRDMALEARKRGLDYLAITDHARGLGVAHGLDAERLARQIDEIDRLNETLDGIVLPKGIEVDILEDGSLDLPDGVLARLDLVVGAVHGHFDLSRAAQTERVLRAMDHPYFSILAHPSGRLLGERDACDIDLARVIEHARARGCHLELNAQPQRLDLADVWCRHAAEAGVLVSIDSDAHRREDLGHLGIGVDQARLADEGAGAQHAHARAVAAAARADDGRRRDVGVGVRAGACSGARVCVEIGIGIDIDIDIDIDIDIDIGIGIGIDGRFAKAFVRQARHGGQRRRRRPSHEEDAAPARLNAKRRRRRLRASMRACGRARPCIDAAPSCSARFPQPRDARRARANGGALRRRRIRASARPAVAAARAAAIHFAVQKALIVAVAAC